Protein AF-A0A939TRE4-F1 (afdb_monomer)

pLDDT: mean 85.38, std 6.41, range [56.09, 96.44]

Organism: NCBI:txid2820289

Foldseek 3Di:
DDDLLRVLVVVLVVVVVVVQCPDPVRVVVVVVVVVVVVVVCPPPVNVVLVVVLVVLLVVVQVVCVVVVLDDPVCVVVSVVCCVVPVVVLLVVLQVDQFLVSSLVSLQCQQVNPCLVLVLLLVQDDDHNVVSNVLVVVVVVLVVQLVVLVVDDPVPCSVVSNVVSVVVVVVSSVVSNVVSVVVCVVCVVVDDPSVSVSSSVCSRVSSVSCSVVSLVSSLVSLLVVLVVLLCVVDPPQDVLLSVLLVVLLVSTSNLSSQCDDPLSDQPDDSGSPSSSVSSVVSVVVVVVLVVQLVVLVVQLVVQDLPADADPLRAGRNCPLLQLQLVLQVQQLVVQLVCCVVVVNFGDAQVCSLVSCPPSVVSVADPPNQKDKGAPPRRQKIKIWHQDSNLWIWMWIDNGSPWIWIATGNDPDPDTAPPDPRTDGVVPDDDDPSSPDDSDRRD

Sequence (441 aa):
MLNEREVATAIVLAALIVAGLANPKTRGDLLRSFAGVGKALWNRKIIGVLVAYIAWVGLCVLAMYNVGLWDVSLLKDTILTAMVVGLPLLFRALNNKSGGLLLRDVVKEAVGLSAFVGFYVNLSPLPLWAEILLQVVLILLVLMQVVVQRIDPSTGQKALSGCVNSALVAVGFGLMVWSTAHLASQWPTLDQNELTLQLLLAVWLPLALFPFLYGFAYLAAVEGILLRVSRLNEGVSWREKAGILVGLSFSLRTAKAFNGTHLQLRGERTFRGAVSHARDVSDDLDRRDAKALDQLQTLDALAGVEGAGADGAQLDRREFDGTKKALRWLHTCQSGWYERQGNRFWGAERTDNILRPLSRYGLPDDHGVIVETTPDRTRWRGWRILPSGWVLGIGATDRTSLFLYARSAPPASWPGDGPEWIDATRQEWPVDWDRNDQIVR

Structure (mmCIF, N/CA/C/O backbone):
data_AF-A0A939TRE4-F1
#
_entry.id   AF-A0A939TRE4-F1
#
loop_
_atom_site.group_PDB
_atom_site.id
_atom_site.type_symbol
_atom_site.label_atom_id
_atom_site.label_alt_id
_atom_site.label_comp_id
_atom_site.label_asym_id
_atom_site.label_entity_id
_atom_site.label_seq_id
_atom_site.pdbx_PDB_ins_code
_atom_site.Cartn_x
_atom_site.Cartn_y
_atom_site.Cartn_z
_atom_site.occupancy
_atom_site.B_iso_or_equiv
_atom_site.auth_seq_id
_atom_site.auth_comp_id
_atom_site.auth_asym_id
_atom_site.auth_atom_id
_atom_site.pdbx_PDB_model_num
ATOM 1 N N . MET A 1 1 ? -16.975 0.846 29.154 1.00 56.09 1 MET A N 1
ATOM 2 C CA . MET A 1 1 ? -15.843 1.283 30.007 1.00 56.09 1 MET A CA 1
ATOM 3 C C . MET A 1 1 ? -14.540 1.059 29.243 1.00 56.09 1 MET A C 1
ATOM 5 O O . MET A 1 1 ? -14.519 0.204 28.359 1.00 56.09 1 MET A O 1
ATOM 9 N N . LEU A 1 2 ? -13.505 1.871 29.484 1.00 69.81 2 LEU A N 1
ATOM 10 C CA . LEU A 1 2 ? -12.205 1.671 28.831 1.00 69.81 2 LEU A CA 1
ATOM 11 C C . LEU A 1 2 ? -11.523 0.442 29.426 1.00 69.81 2 LEU A C 1
ATOM 13 O O . LEU A 1 2 ? -11.595 0.228 30.634 1.00 69.81 2 LEU A O 1
ATOM 17 N N . ASN A 1 3 ? -10.901 -0.355 28.569 1.00 82.94 3 ASN A N 1
ATOM 18 C CA . ASN A 1 3 ? -10.163 -1.530 28.999 1.00 82.94 3 ASN A CA 1
ATOM 19 C C . ASN A 1 3 ? -8.747 -1.134 29.457 1.00 82.94 3 ASN A C 1
ATOM 21 O O . ASN A 1 3 ? -8.236 -0.097 29.028 1.00 82.94 3 ASN A O 1
ATOM 25 N N . GLU A 1 4 ? -8.081 -1.943 30.284 1.00 86.50 4 GLU A N 1
ATOM 26 C CA . GLU A 1 4 ? -6.769 -1.597 30.859 1.00 86.50 4 GLU A CA 1
ATOM 27 C C . GLU A 1 4 ? -5.716 -1.301 29.783 1.00 86.50 4 GLU A C 1
ATOM 29 O O . GLU A 1 4 ? -4.928 -0.365 29.921 1.00 86.50 4 GLU A O 1
ATOM 34 N N . ARG A 1 5 ? -5.782 -2.000 28.644 1.00 85.94 5 ARG A N 1
ATOM 35 C CA . ARG A 1 5 ? -4.951 -1.709 27.471 1.00 85.94 5 ARG A CA 1
ATOM 36 C C . ARG A 1 5 ? -5.160 -0.306 26.911 1.00 85.94 5 ARG A C 1
ATOM 38 O O . ARG A 1 5 ? -4.193 0.372 26.577 1.00 85.94 5 ARG A O 1
ATOM 45 N N . GLU A 1 6 ? -6.407 0.126 26.787 1.00 87.38 6 GLU A N 1
ATOM 46 C CA . GLU A 1 6 ? -6.747 1.436 26.224 1.00 87.38 6 GLU A CA 1
ATOM 47 C C . GLU A 1 6 ? -6.346 2.557 27.179 1.00 87.38 6 GLU A C 1
ATOM 49 O O . GLU A 1 6 ? -5.850 3.595 26.740 1.00 87.38 6 GLU A O 1
ATOM 54 N N . VAL A 1 7 ? -6.508 2.327 28.486 1.00 88.25 7 VAL A N 1
ATOM 55 C CA . VAL A 1 7 ? -6.020 3.235 29.528 1.00 88.25 7 VAL A CA 1
ATOM 56 C C . VAL A 1 7 ? -4.495 3.328 29.463 1.00 88.25 7 VAL A C 1
ATOM 58 O O . VAL A 1 7 ? -3.960 4.436 29.455 1.00 88.25 7 VAL A O 1
ATOM 61 N N . ALA A 1 8 ? -3.789 2.201 29.321 1.00 90.06 8 ALA A N 1
ATOM 62 C CA . ALA A 1 8 ? -2.343 2.192 29.119 1.00 90.06 8 ALA A CA 1
ATOM 63 C C . ALA A 1 8 ? -1.935 2.965 27.854 1.00 90.06 8 ALA A C 1
ATOM 65 O O . ALA A 1 8 ? -1.046 3.814 27.926 1.00 90.06 8 ALA A O 1
ATOM 66 N N . THR A 1 9 ? -2.631 2.769 26.728 1.00 88.19 9 THR A N 1
ATOM 67 C CA . THR A 1 9 ? -2.359 3.503 25.479 1.00 88.19 9 THR A CA 1
ATOM 68 C C . THR A 1 9 ? -2.585 4.998 25.640 1.00 88.19 9 THR A C 1
ATOM 70 O O . THR A 1 9 ? -1.757 5.787 25.187 1.00 88.19 9 THR A O 1
ATOM 73 N N . ALA A 1 10 ? -3.651 5.410 26.328 1.00 89.56 10 ALA A N 1
ATOM 74 C CA . ALA A 1 10 ? -3.901 6.816 26.622 1.00 89.56 10 ALA A CA 1
ATOM 75 C C . ALA A 1 10 ? -2.793 7.422 27.503 1.00 89.56 10 ALA A C 1
ATOM 77 O O . ALA A 1 10 ? -2.310 8.515 27.203 1.00 89.56 10 ALA A O 1
ATOM 78 N N . ILE A 1 11 ? -2.349 6.703 28.541 1.00 91.25 11 ILE A N 1
ATOM 79 C CA . ILE A 1 11 ? -1.269 7.139 29.440 1.00 91.25 11 ILE A CA 1
ATOM 80 C C . ILE A 1 11 ? 0.052 7.278 28.677 1.00 91.25 11 ILE A C 1
ATOM 82 O O . ILE A 1 11 ? 0.707 8.317 28.767 1.00 91.25 11 ILE A O 1
ATOM 86 N N . VAL A 1 12 ? 0.440 6.265 27.900 1.00 91.81 12 VAL A N 1
ATOM 87 C CA . VAL A 1 12 ? 1.693 6.269 27.133 1.00 91.81 12 VAL A CA 1
ATOM 88 C C . VAL A 1 12 ? 1.675 7.365 26.067 1.00 91.81 12 VAL A C 1
ATOM 90 O O . VAL A 1 12 ? 2.647 8.109 25.935 1.00 91.81 12 VAL A O 1
ATOM 93 N N . LEU A 1 13 ? 0.562 7.533 25.345 1.00 89.69 13 LEU A N 1
ATOM 94 C CA . LEU A 1 13 ? 0.411 8.599 24.354 1.00 89.69 13 LEU A CA 1
ATOM 95 C C . LEU A 1 13 ? 0.513 9.987 25.003 1.00 89.69 13 LEU A C 1
ATOM 97 O O . LEU A 1 13 ? 1.232 10.850 24.496 1.00 89.69 13 LEU A O 1
ATOM 101 N N . ALA A 1 14 ? -0.159 10.200 26.138 1.00 90.62 14 ALA A N 1
ATOM 102 C CA . ALA A 1 14 ? -0.072 11.449 26.887 1.00 90.62 14 ALA A CA 1
ATOM 103 C C . ALA A 1 14 ? 1.366 11.723 27.355 1.00 90.62 14 ALA A C 1
ATOM 105 O O . ALA A 1 14 ? 1.864 12.834 27.172 1.00 90.62 14 ALA A O 1
ATOM 106 N N . ALA A 1 15 ? 2.065 10.709 27.876 1.00 90.81 15 ALA A N 1
ATOM 107 C CA . ALA A 1 15 ? 3.461 10.823 28.287 1.00 90.81 15 ALA A CA 1
ATOM 108 C C . ALA A 1 15 ? 4.383 11.202 27.115 1.00 90.81 15 ALA A C 1
ATOM 110 O O . ALA A 1 15 ? 5.220 12.093 27.260 1.00 90.81 15 ALA A O 1
ATOM 111 N N . LEU A 1 16 ? 4.198 10.597 25.935 1.00 87.75 16 LEU A N 1
ATOM 112 C CA . LEU A 1 16 ? 4.955 10.939 24.725 1.00 87.75 16 LEU A CA 1
ATOM 113 C C . LEU A 1 16 ? 4.692 12.375 24.256 1.00 87.75 16 LEU A C 1
ATOM 115 O O . LEU A 1 16 ? 5.633 13.083 23.895 1.00 87.75 16 LEU A O 1
ATOM 119 N N . ILE A 1 17 ? 3.433 12.823 24.280 1.00 86.69 17 ILE A N 1
ATOM 120 C CA . ILE A 1 17 ? 3.070 14.199 23.915 1.00 86.69 17 ILE A CA 1
ATOM 121 C C . ILE A 1 17 ? 3.713 15.188 24.892 1.00 86.69 17 ILE A C 1
ATOM 123 O O . ILE A 1 17 ? 4.337 16.155 24.456 1.00 86.69 17 ILE A O 1
ATOM 127 N N . VAL A 1 18 ? 3.616 14.936 26.201 1.00 89.75 18 VAL A N 1
ATOM 128 C CA . VAL A 1 18 ? 4.225 15.787 27.234 1.00 89.75 18 VAL A CA 1
ATOM 129 C C . VAL A 1 18 ? 5.747 15.825 27.081 1.00 89.75 18 VAL A C 1
ATOM 131 O O . VAL A 1 18 ? 6.319 16.913 27.057 1.00 89.75 18 VAL A O 1
ATOM 134 N N . ALA A 1 19 ? 6.405 14.677 26.893 1.00 87.06 19 ALA A N 1
ATOM 135 C CA . ALA A 1 19 ? 7.850 14.608 26.666 1.00 87.06 19 ALA A CA 1
ATOM 136 C C . ALA A 1 19 ? 8.275 15.371 25.398 1.00 87.06 19 ALA A C 1
ATOM 138 O O . ALA A 1 19 ? 9.259 16.115 25.406 1.00 87.06 19 ALA A O 1
ATOM 139 N N . GLY A 1 20 ? 7.501 15.244 24.317 1.00 83.75 20 GLY A N 1
ATOM 140 C CA . GLY A 1 20 ? 7.729 15.965 23.070 1.00 83.75 20 GLY A CA 1
ATOM 141 C C . GLY A 1 20 ? 7.550 17.482 23.200 1.00 83.75 20 GLY A C 1
ATOM 142 O O . GLY A 1 20 ? 8.318 18.241 22.603 1.00 83.75 20 GLY A O 1
ATOM 143 N N . LEU A 1 21 ? 6.573 17.931 23.995 1.00 85.94 21 LEU A N 1
ATOM 144 C CA . LEU A 1 21 ? 6.332 19.348 24.292 1.00 85.94 21 LEU A CA 1
ATOM 145 C C . LEU A 1 21 ? 7.359 19.934 25.273 1.00 85.94 21 LEU A C 1
ATOM 147 O O . LEU A 1 21 ? 7.661 21.125 25.181 1.00 85.94 21 LEU A O 1
ATOM 151 N N . ALA A 1 22 ? 7.904 19.119 26.180 1.00 87.25 22 ALA A N 1
ATOM 152 C CA . ALA A 1 22 ? 8.928 19.526 27.141 1.00 87.25 22 ALA A CA 1
ATOM 153 C C . ALA A 1 22 ? 10.288 19.796 26.477 1.00 87.25 22 ALA A C 1
ATOM 155 O O . ALA A 1 22 ? 11.047 20.644 26.944 1.00 87.25 22 ALA A O 1
ATOM 156 N N . ASN A 1 23 ? 10.601 19.116 25.369 1.00 85.12 23 ASN A N 1
ATOM 157 C CA . ASN A 1 23 ? 11.857 19.319 24.655 1.00 85.12 23 ASN A CA 1
ATOM 158 C C . ASN A 1 23 ? 11.758 20.517 23.677 1.00 85.12 23 ASN A C 1
ATOM 160 O O . ASN A 1 23 ? 10.988 20.474 22.711 1.00 85.12 23 ASN A O 1
ATOM 164 N N . PRO A 1 24 ? 12.555 21.590 23.867 1.00 77.69 24 PRO A N 1
ATOM 165 C CA . PRO A 1 24 ? 12.448 22.820 23.080 1.00 77.69 24 PRO A CA 1
ATOM 166 C C . PRO A 1 24 ? 12.756 22.623 21.590 1.00 77.69 24 PRO A C 1
ATOM 168 O O . PRO A 1 24 ? 12.234 23.370 20.764 1.00 77.69 24 PRO A O 1
ATOM 171 N N . LYS A 1 25 ? 13.548 21.601 21.230 1.00 81.06 25 LYS A N 1
ATOM 172 C CA . LYS A 1 25 ? 13.857 21.278 19.828 1.00 81.06 25 LYS A CA 1
ATOM 173 C C . LYS A 1 25 ? 12.654 20.677 19.092 1.00 81.06 25 LYS A C 1
ATOM 17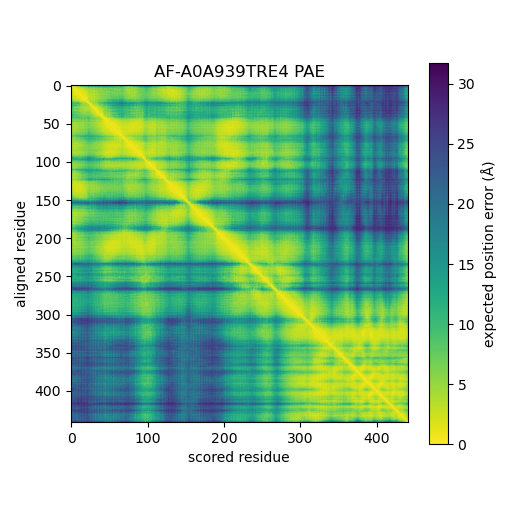5 O O . LYS A 1 25 ? 12.443 20.992 17.930 1.00 81.06 25 LYS A O 1
ATOM 180 N N . THR A 1 26 ? 11.856 19.842 19.761 1.00 80.62 26 THR A N 1
ATOM 181 C CA . THR A 1 26 ? 10.706 19.134 19.163 1.00 80.62 26 THR A CA 1
ATOM 182 C C . THR A 1 26 ? 9.383 19.868 19.348 1.00 80.62 26 THR A C 1
ATOM 184 O O . THR A 1 26 ? 8.467 19.689 18.547 1.00 80.62 26 THR A O 1
ATOM 187 N N . ARG A 1 27 ? 9.271 20.729 20.367 1.00 82.94 27 ARG A N 1
ATOM 188 C CA . ARG A 1 27 ? 8.052 21.490 20.676 1.00 82.94 27 ARG A CA 1
ATOM 189 C C . ARG A 1 27 ? 7.543 22.294 19.479 1.00 82.94 27 ARG A C 1
ATOM 191 O O . ARG A 1 27 ? 6.349 22.263 19.187 1.00 82.94 27 ARG A O 1
ATOM 198 N N . GLY A 1 28 ? 8.437 23.010 18.792 1.00 79.81 28 GLY A N 1
ATOM 199 C CA . GLY A 1 28 ? 8.074 23.841 17.641 1.00 79.81 28 GLY A CA 1
ATOM 200 C C . GLY A 1 28 ? 7.539 23.031 16.456 1.00 79.81 28 GLY A C 1
ATOM 201 O O . GLY A 1 28 ? 6.619 23.474 15.769 1.00 79.81 28 GLY A O 1
ATOM 202 N N . ASP A 1 29 ? 8.069 21.830 16.236 1.00 82.00 29 ASP A N 1
ATOM 203 C CA . ASP A 1 29 ? 7.642 20.940 15.151 1.00 82.00 29 ASP A CA 1
ATOM 204 C C . ASP A 1 29 ? 6.342 20.213 15.488 1.00 82.00 29 ASP A C 1
ATOM 206 O O . ASP A 1 29 ? 5.445 20.129 14.646 1.00 82.00 29 ASP A O 1
ATOM 210 N N . LEU A 1 30 ? 6.190 19.755 16.734 1.00 82.75 30 LEU A N 1
ATOM 211 C CA . LEU A 1 30 ? 4.962 19.121 17.211 1.00 82.75 30 LEU A CA 1
ATOM 212 C C . LEU A 1 30 ? 3.784 20.091 17.175 1.00 82.75 30 LEU A C 1
ATOM 214 O O . LEU A 1 30 ? 2.753 19.761 16.597 1.00 82.75 30 LEU A O 1
ATOM 218 N N . LEU A 1 31 ? 3.936 21.307 17.712 1.00 83.38 31 LEU A N 1
ATOM 219 C CA . LEU A 1 31 ? 2.863 22.307 17.687 1.00 83.38 31 LEU A CA 1
ATOM 220 C C . LEU A 1 31 ? 2.483 22.700 16.256 1.00 83.38 31 LEU A C 1
ATOM 222 O O . LEU A 1 31 ? 1.296 22.813 15.957 1.00 83.38 31 LEU A O 1
ATOM 226 N N . ARG A 1 32 ? 3.461 22.851 15.351 1.00 84.62 32 ARG A N 1
ATOM 227 C CA . ARG A 1 32 ? 3.184 23.088 13.925 1.00 84.62 32 ARG A CA 1
ATOM 228 C C . ARG A 1 32 ? 2.466 21.912 13.273 1.00 84.62 32 ARG A C 1
ATOM 230 O O . ARG A 1 32 ? 1.569 22.140 12.469 1.00 84.62 32 ARG A O 1
ATOM 237 N N . SER A 1 33 ? 2.817 20.682 13.634 1.00 83.81 33 SER A N 1
ATOM 238 C CA . SER A 1 33 ? 2.162 19.477 13.123 1.00 83.81 33 SER A CA 1
ATOM 239 C C . SER A 1 33 ? 0.719 19.378 13.615 1.00 83.81 33 SER A C 1
ATOM 241 O O . SER A 1 33 ? -0.184 19.217 12.800 1.00 83.81 33 SER A O 1
ATOM 243 N N . PHE A 1 34 ? 0.469 19.579 14.913 1.00 83.19 34 PHE A N 1
ATOM 244 C CA . PHE A 1 34 ? -0.887 19.618 15.473 1.00 83.19 34 PHE A CA 1
ATOM 245 C C . PHE A 1 34 ? -1.722 20.756 14.881 1.00 83.19 34 PHE A C 1
ATOM 247 O O . PHE A 1 34 ? -2.865 20.533 14.487 1.00 83.19 34 PHE A O 1
ATOM 254 N N . ALA A 1 35 ? -1.148 21.954 14.740 1.00 83.31 35 ALA A N 1
ATOM 255 C CA . ALA A 1 35 ? -1.813 23.073 14.079 1.00 83.31 35 ALA A CA 1
ATOM 256 C C . ALA A 1 35 ? -2.093 22.775 12.597 1.00 83.31 35 ALA A C 1
ATOM 258 O O . ALA A 1 35 ? -3.155 23.127 12.087 1.00 83.31 35 ALA A O 1
ATOM 259 N N . GLY A 1 36 ? -1.172 22.095 11.909 1.00 82.81 36 GLY A N 1
ATOM 260 C CA . GLY A 1 36 ? -1.336 21.640 10.531 1.00 82.81 36 GLY A CA 1
ATOM 261 C C . GLY A 1 36 ? -2.474 20.633 10.382 1.00 82.81 36 GLY A C 1
ATOM 262 O O . GLY A 1 36 ? -3.320 20.806 9.507 1.00 82.81 36 GLY A O 1
ATOM 263 N N . VAL A 1 37 ? -2.548 19.638 11.271 1.00 80.75 37 VAL A N 1
ATOM 264 C CA . VAL A 1 37 ? -3.641 18.654 11.316 1.00 80.75 37 VAL A CA 1
ATOM 265 C C . VAL A 1 37 ? -4.969 19.337 11.633 1.00 80.75 37 VAL A C 1
ATOM 267 O O . VAL A 1 37 ? -5.940 19.119 10.915 1.00 80.75 37 VAL A O 1
ATOM 270 N N . GLY A 1 38 ? -5.014 20.223 12.631 1.00 82.56 38 GLY A N 1
ATOM 271 C CA . GLY A 1 38 ? -6.219 20.988 12.966 1.00 82.56 38 GLY A CA 1
ATOM 272 C C . GLY A 1 38 ? -6.696 21.864 11.805 1.00 82.56 38 GLY A C 1
ATOM 273 O O . GLY A 1 38 ? -7.873 21.851 11.452 1.00 82.56 38 GLY A O 1
ATOM 274 N N . LYS A 1 39 ? -5.775 22.564 11.132 1.00 84.06 39 LYS A N 1
ATOM 275 C CA . LYS A 1 39 ? -6.086 23.380 9.950 1.00 84.06 39 LYS A CA 1
ATOM 276 C C . LYS A 1 39 ? -6.544 22.529 8.763 1.00 84.06 39 LYS A C 1
ATOM 278 O O . LYS A 1 39 ? -7.434 22.951 8.028 1.00 84.06 39 LYS A O 1
ATOM 283 N N . ALA A 1 40 ? -5.960 21.345 8.572 1.00 78.94 40 ALA A N 1
ATOM 284 C CA . ALA A 1 40 ? -6.384 20.402 7.543 1.00 78.94 40 ALA A CA 1
ATOM 285 C C . ALA A 1 40 ? -7.792 19.863 7.833 1.00 78.94 40 ALA A C 1
ATOM 287 O O . ALA A 1 40 ? -8.648 19.893 6.952 1.00 78.94 40 ALA A O 1
ATOM 288 N N . LEU A 1 41 ? -8.068 19.466 9.077 1.00 78.88 41 LEU A N 1
ATOM 289 C CA . LEU A 1 41 ? -9.396 19.037 9.518 1.00 78.88 41 LEU A CA 1
ATOM 290 C C . LEU A 1 41 ? -10.446 20.143 9.382 1.00 78.88 41 LEU A C 1
ATOM 292 O O . LEU A 1 41 ? -11.609 19.833 9.167 1.00 78.88 41 LEU A O 1
ATOM 296 N N . TRP A 1 42 ? -10.052 21.419 9.423 1.00 84.25 42 TRP A N 1
ATOM 297 C CA . TRP A 1 42 ? -10.961 22.553 9.221 1.00 84.25 42 TRP A CA 1
ATOM 298 C C . TRP A 1 42 ? -11.279 22.863 7.747 1.00 84.25 42 TRP A C 1
ATOM 300 O O . TRP A 1 42 ? -12.040 23.781 7.430 1.00 84.25 42 TRP A O 1
ATOM 310 N N . ASN A 1 43 ? -10.705 22.120 6.801 1.00 86.50 43 ASN A N 1
ATOM 311 C CA . ASN A 1 43 ? -11.041 22.287 5.395 1.00 86.50 43 ASN A CA 1
ATOM 312 C C . ASN A 1 43 ? -12.439 21.712 5.120 1.00 86.50 43 ASN A C 1
ATOM 314 O O . ASN A 1 43 ? -12.670 20.524 5.334 1.00 86.50 43 ASN A O 1
ATOM 318 N N . ARG A 1 44 ? -13.353 22.522 4.562 1.00 86.50 44 ARG A N 1
ATOM 319 C CA . ARG A 1 44 ? -14.723 22.098 4.204 1.00 86.50 44 ARG A CA 1
ATOM 320 C C . ARG A 1 44 ? -14.770 20.795 3.400 1.00 86.50 44 ARG A C 1
ATOM 322 O O . ARG A 1 44 ? -15.676 19.998 3.617 1.00 86.50 44 ARG A O 1
ATOM 329 N N . LYS A 1 45 ? -13.801 20.555 2.506 1.00 83.38 45 LYS A N 1
ATOM 330 C CA . LYS A 1 45 ? -13.731 19.298 1.743 1.00 83.38 45 LYS A CA 1
ATOM 331 C C . LYS A 1 45 ? -13.413 18.099 2.639 1.00 83.38 45 LYS A C 1
ATOM 333 O O . LYS A 1 45 ? -14.037 17.058 2.486 1.00 83.38 45 LYS A O 1
ATOM 338 N N . ILE A 1 46 ? -12.485 18.252 3.584 1.00 86.06 46 ILE A N 1
ATOM 339 C CA . ILE A 1 46 ? -12.098 17.183 4.517 1.00 86.06 46 ILE A CA 1
ATOM 340 C C . ILE A 1 46 ? -13.241 16.897 5.494 1.00 86.06 46 ILE A C 1
ATOM 342 O O . ILE A 1 46 ? -13.601 15.737 5.671 1.00 86.06 46 ILE A O 1
ATOM 346 N N . ILE A 1 47 ? -13.879 17.938 6.042 1.00 89.19 47 ILE A N 1
ATOM 347 C CA . ILE A 1 47 ? -15.069 17.788 6.894 1.00 89.19 47 ILE A CA 1
ATOM 348 C C . ILE A 1 47 ? -16.175 17.046 6.145 1.00 89.19 47 ILE A C 1
ATOM 350 O O . ILE A 1 47 ? -16.732 16.097 6.684 1.00 89.19 47 ILE A O 1
ATOM 354 N N . GLY A 1 48 ? -16.470 17.435 4.900 1.00 90.31 48 GLY A N 1
ATOM 355 C CA . GLY A 1 48 ? -17.505 16.778 4.098 1.00 90.31 48 GLY A CA 1
ATOM 356 C C . GLY A 1 48 ? -17.255 15.278 3.923 1.00 90.31 48 GLY A C 1
ATOM 357 O O . GLY A 1 48 ? -18.172 14.480 4.093 1.00 90.31 48 GLY A O 1
ATOM 358 N N . VAL A 1 49 ? -16.005 14.887 3.659 1.00 90.62 49 VAL A N 1
ATOM 359 C CA . VAL A 1 49 ? -15.616 13.473 3.535 1.00 90.62 49 VAL A CA 1
ATOM 360 C C . VAL A 1 49 ? -15.722 12.739 4.871 1.00 90.62 49 VAL A C 1
ATOM 362 O O . VAL A 1 49 ? -16.242 11.628 4.901 1.00 90.62 49 VAL A O 1
ATOM 365 N N . LEU A 1 50 ? -15.272 13.345 5.973 1.00 90.62 50 LEU A N 1
ATOM 366 C CA . LEU A 1 50 ? -15.352 12.732 7.303 1.00 90.62 50 LEU A CA 1
ATOM 367 C C . LEU A 1 50 ? -16.800 12.556 7.769 1.00 90.62 50 LEU A C 1
ATOM 369 O O . LEU A 1 50 ? -17.143 11.510 8.308 1.00 90.62 50 LEU A O 1
ATOM 373 N N . VAL A 1 51 ? -17.665 13.540 7.517 1.00 93.56 51 VAL A N 1
ATOM 374 C CA . VAL A 1 51 ? -19.100 13.439 7.815 1.00 93.56 51 VAL A CA 1
ATOM 375 C C . VAL A 1 51 ? -19.745 12.340 6.972 1.00 93.56 51 VAL A C 1
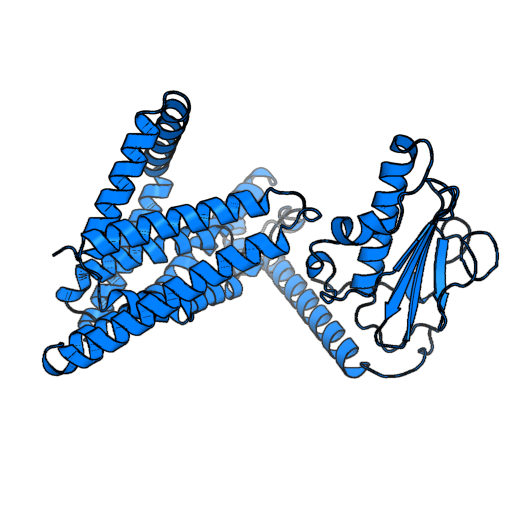ATOM 377 O O . VAL A 1 51 ? -20.478 11.521 7.517 1.00 93.56 51 VAL A O 1
ATOM 380 N N . ALA A 1 52 ? -19.438 12.267 5.673 1.00 94.50 52 ALA A N 1
ATOM 381 C CA . ALA A 1 52 ? -19.940 11.200 4.808 1.00 94.50 52 ALA A CA 1
ATOM 382 C C . ALA A 1 52 ? -19.444 9.811 5.249 1.00 94.50 52 ALA A C 1
ATOM 384 O O . ALA A 1 52 ? -20.210 8.852 5.227 1.00 94.50 52 ALA A O 1
ATOM 385 N N . TYR A 1 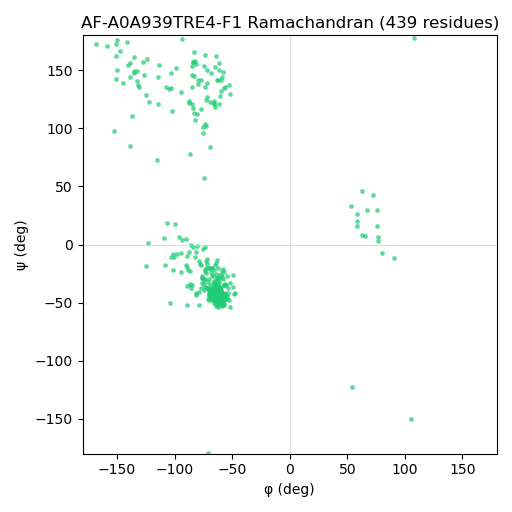53 ? -18.190 9.715 5.699 1.00 94.38 53 TYR A N 1
ATOM 386 C CA . TYR A 1 53 ? -17.607 8.492 6.245 1.00 94.38 53 TYR A CA 1
ATOM 387 C C . TYR A 1 53 ? -18.323 8.040 7.523 1.00 94.38 53 TYR A C 1
ATOM 389 O O . TYR A 1 53 ? -18.743 6.890 7.617 1.00 94.38 53 TYR A O 1
ATOM 397 N N . ILE A 1 54 ? -18.528 8.948 8.483 1.00 94.31 54 ILE A N 1
ATOM 398 C CA . ILE A 1 54 ? -19.247 8.648 9.730 1.00 94.31 54 ILE A CA 1
ATOM 399 C C . ILE A 1 54 ? -20.704 8.270 9.438 1.00 94.31 54 ILE A C 1
ATOM 401 O O . ILE A 1 54 ? -21.213 7.313 10.017 1.00 94.31 54 ILE A O 1
ATOM 405 N N . ALA A 1 55 ? -21.364 8.972 8.513 1.00 95.94 55 ALA A N 1
ATOM 406 C CA . ALA A 1 55 ? -22.722 8.644 8.089 1.00 95.94 55 ALA A CA 1
ATOM 407 C C . ALA A 1 55 ? -22.801 7.245 7.457 1.00 95.94 55 ALA A C 1
ATOM 409 O O . ALA A 1 55 ? -23.735 6.499 7.744 1.00 95.94 55 ALA A O 1
ATOM 410 N N . TRP A 1 56 ? -21.806 6.864 6.649 1.00 96.19 56 TRP A N 1
ATOM 411 C CA . TRP A 1 56 ? -21.717 5.522 6.075 1.00 96.19 56 TRP A CA 1
ATOM 412 C C . TRP A 1 56 ? -21.515 4.449 7.147 1.00 96.19 56 TRP A C 1
ATOM 414 O O . TRP A 1 56 ? -22.234 3.456 7.148 1.00 96.19 56 TRP A O 1
ATOM 424 N N . VAL A 1 57 ? -20.601 4.667 8.100 1.00 94.75 57 VAL A N 1
ATOM 425 C CA . VAL A 1 57 ? -20.412 3.759 9.246 1.00 94.75 57 VAL A CA 1
ATOM 426 C C . VAL A 1 57 ? -21.717 3.599 10.024 1.00 94.75 57 VAL A C 1
ATOM 428 O O . VAL A 1 57 ? -22.117 2.473 10.309 1.00 94.75 57 VAL A O 1
ATOM 431 N N . GLY A 1 58 ? -22.418 4.700 10.308 1.00 94.38 58 GLY A N 1
ATOM 432 C CA . GLY A 1 58 ? -23.726 4.670 10.963 1.0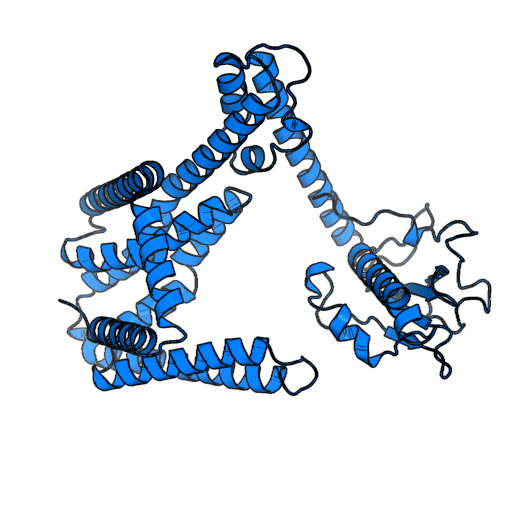0 94.38 58 GLY A CA 1
ATOM 433 C C . GLY A 1 58 ? -24.759 3.860 10.176 1.00 94.38 58 GLY A C 1
ATOM 434 O O . GLY A 1 58 ? -25.462 3.040 10.757 1.00 94.38 58 GLY A O 1
ATOM 435 N N . LEU A 1 59 ? -24.808 4.017 8.850 1.00 95.31 59 LEU A N 1
ATOM 436 C CA . LEU A 1 59 ? -25.688 3.228 7.986 1.00 95.31 59 LEU A CA 1
ATOM 437 C C . LEU A 1 59 ? -25.348 1.731 8.026 1.00 95.31 59 LEU A C 1
ATOM 439 O O . LEU A 1 59 ? -26.255 0.905 8.118 1.00 95.31 59 LEU A O 1
ATOM 443 N N . CYS A 1 60 ? -24.062 1.373 7.994 1.00 93.94 60 CYS A N 1
ATOM 444 C CA . CYS A 1 60 ? -23.625 -0.016 8.115 1.00 93.94 60 CYS A CA 1
ATOM 445 C C . CYS A 1 60 ? -24.010 -0.614 9.473 1.00 93.94 60 CYS A C 1
ATOM 447 O O . CYS A 1 60 ? -24.511 -1.733 9.522 1.00 93.94 60 CYS A O 1
ATOM 449 N N . VAL A 1 61 ? -23.831 0.136 10.563 1.00 93.62 61 VAL A N 1
ATOM 450 C CA . VAL A 1 61 ? -24.235 -0.283 11.913 1.00 93.62 61 VAL A CA 1
ATOM 451 C C . VAL A 1 61 ? -25.742 -0.512 11.990 1.00 93.62 61 VAL A C 1
ATOM 453 O O . VAL A 1 61 ? -26.170 -1.549 12.482 1.00 93.62 61 VAL A O 1
ATOM 456 N N . LEU A 1 62 ? -26.551 0.402 11.447 1.00 92.62 62 LEU A N 1
ATOM 457 C CA . LEU A 1 62 ? -28.008 0.242 11.400 1.00 92.62 62 LEU A CA 1
ATOM 458 C C . LEU A 1 62 ? -28.424 -0.989 10.585 1.00 92.62 62 LEU A C 1
ATOM 460 O O . LEU A 1 62 ? -29.326 -1.721 10.989 1.00 92.62 62 LEU A O 1
ATOM 464 N N . ALA A 1 63 ? -27.759 -1.246 9.456 1.00 92.69 63 ALA A N 1
ATOM 465 C CA . ALA A 1 63 ? -28.003 -2.445 8.663 1.00 92.69 63 ALA A CA 1
ATOM 466 C C . ALA A 1 63 ? -27.672 -3.721 9.455 1.00 92.69 63 ALA A C 1
ATOM 468 O O . ALA A 1 63 ? -28.478 -4.646 9.474 1.00 92.69 63 ALA A O 1
ATOM 469 N N . MET A 1 64 ? -26.534 -3.754 10.154 1.00 91.62 64 MET A N 1
ATOM 470 C CA . MET A 1 64 ? -26.111 -4.926 10.928 1.00 91.62 64 MET A CA 1
ATOM 471 C C . MET A 1 64 ? -26.917 -5.129 12.210 1.00 91.62 64 MET A C 1
ATOM 473 O O . MET A 1 64 ? -27.144 -6.276 12.592 1.00 91.62 64 MET A O 1
ATOM 477 N N . TYR A 1 65 ? -27.422 -4.055 12.819 1.00 91.50 65 TYR A N 1
ATOM 478 C CA . TYR A 1 65 ? -28.377 -4.129 13.923 1.00 91.50 65 TYR A CA 1
ATOM 479 C C . TYR A 1 65 ? -29.645 -4.890 13.508 1.00 91.50 65 TYR A C 1
ATOM 481 O O . TYR A 1 65 ? -30.071 -5.807 14.203 1.00 91.50 65 TYR A O 1
ATOM 489 N N . ASN A 1 66 ? -30.190 -4.603 12.319 1.00 90.00 66 ASN A N 1
ATOM 490 C CA . ASN A 1 66 ? -31.380 -5.296 11.805 1.00 90.00 66 ASN A CA 1
ATOM 491 C C . ASN A 1 66 ? -31.143 -6.786 11.497 1.00 90.00 66 ASN A C 1
ATOM 493 O O . ASN A 1 66 ? -32.084 -7.574 11.526 1.00 90.00 66 ASN A O 1
ATOM 497 N N . VAL A 1 67 ? -29.904 -7.172 11.183 1.00 89.94 67 VAL A N 1
ATOM 498 C CA . VAL A 1 67 ? -29.520 -8.569 10.903 1.00 89.94 67 VAL A CA 1
ATOM 499 C C . VAL A 1 67 ? -29.139 -9.317 12.195 1.00 89.94 67 VAL A C 1
ATOM 501 O O . VAL A 1 67 ? -28.923 -10.524 12.165 1.00 89.94 67 VAL A O 1
ATOM 504 N N . GLY A 1 68 ? -29.074 -8.626 13.340 1.00 87.81 68 GLY A N 1
ATOM 505 C CA . GLY A 1 68 ? -28.636 -9.200 14.617 1.00 87.81 68 GLY A CA 1
ATOM 506 C C . GLY A 1 68 ? -27.120 -9.405 14.720 1.00 87.81 68 GLY A C 1
ATOM 507 O O . GLY A 1 68 ? -26.659 -10.140 15.584 1.00 87.81 68 GLY A O 1
ATOM 508 N N . LEU A 1 69 ? -26.337 -8.765 13.842 1.00 87.00 69 LEU A N 1
ATOM 509 C CA . LEU A 1 69 ? -24.868 -8.824 13.809 1.00 87.00 69 LEU A CA 1
ATOM 510 C C . LEU A 1 69 ? -24.197 -7.649 14.538 1.00 87.00 69 LEU A C 1
ATOM 512 O O . LEU A 1 69 ? -22.977 -7.484 14.462 1.00 87.00 69 LEU A O 1
ATOM 516 N N . TRP A 1 70 ? -24.984 -6.811 15.212 1.00 92.81 70 TRP A N 1
ATOM 517 C CA . TRP A 1 70 ? -24.496 -5.689 16.003 1.00 92.81 70 TRP A CA 1
ATOM 518 C C . TRP A 1 70 ? -25.443 -5.376 17.167 1.00 92.81 70 TRP A C 1
ATOM 520 O O . TRP A 1 70 ? -26.660 -5.404 16.998 1.00 92.81 70 TRP A O 1
ATOM 530 N N . ASP A 1 71 ? -24.871 -5.015 18.314 1.00 88.56 71 ASP A N 1
ATOM 531 C CA . ASP A 1 71 ? -25.558 -4.556 19.523 1.00 88.56 71 ASP A CA 1
ATOM 532 C C . ASP A 1 71 ? -24.826 -3.319 20.087 1.00 88.56 71 ASP A C 1
ATOM 534 O O . ASP A 1 71 ? -23.659 -3.066 19.780 1.00 88.56 71 ASP A O 1
ATOM 538 N N . VAL A 1 72 ? -25.501 -2.541 20.932 1.00 87.62 72 VAL A N 1
ATOM 539 C CA . VAL A 1 72 ? -25.012 -1.309 21.563 1.00 87.62 72 VAL A CA 1
ATOM 540 C C . VAL A 1 72 ? -23.763 -1.554 22.415 1.00 87.62 72 VAL A C 1
ATOM 542 O O . VAL A 1 72 ? -22.937 -0.647 22.549 1.00 87.62 72 VAL A O 1
ATOM 545 N N . SER A 1 73 ? -23.570 -2.770 22.935 1.00 85.38 73 SER A N 1
ATOM 546 C CA . SER A 1 73 ? -22.334 -3.177 23.623 1.00 85.38 73 SER A CA 1
ATOM 547 C C . SER A 1 73 ? -21.083 -2.971 22.754 1.00 85.38 73 SER A C 1
ATOM 549 O O . SER A 1 73 ? -20.053 -2.518 23.253 1.00 85.38 73 SER A O 1
ATOM 551 N N . LEU A 1 74 ? -21.204 -3.161 21.435 1.00 86.00 74 LEU A N 1
ATOM 552 C CA . LEU A 1 74 ? -20.123 -3.062 20.444 1.00 86.00 74 LEU A CA 1
ATOM 553 C C . LEU A 1 74 ? -19.881 -1.636 19.939 1.00 86.00 74 LEU A C 1
ATOM 555 O O . LEU A 1 74 ? -19.014 -1.413 19.086 1.00 86.00 74 LEU A O 1
ATOM 559 N N . LEU A 1 75 ? -20.641 -0.642 20.412 1.00 89.25 75 LEU A N 1
ATOM 560 C CA . LEU A 1 75 ? -20.522 0.742 19.945 1.00 89.25 75 LEU A CA 1
ATOM 561 C C . LEU A 1 75 ? -19.095 1.270 20.105 1.00 89.25 75 LEU A C 1
ATOM 563 O O . LEU A 1 75 ? -18.548 1.910 19.206 1.00 89.25 75 LEU A O 1
ATOM 567 N N . LYS A 1 76 ? -18.474 0.957 21.241 1.00 87.88 76 LYS A N 1
ATOM 568 C CA . LYS A 1 76 ? -17.093 1.326 21.535 1.00 87.88 76 LYS A CA 1
ATOM 569 C C . LYS A 1 76 ? -16.122 0.697 20.532 1.00 87.88 76 LYS A C 1
ATOM 571 O O . LYS A 1 76 ? -15.321 1.418 19.938 1.00 87.88 76 LYS A O 1
ATOM 576 N N . ASP A 1 77 ? -16.232 -0.609 20.303 1.00 86.69 77 ASP A N 1
ATOM 577 C CA . ASP A 1 77 ? -15.359 -1.341 19.378 1.00 86.69 77 ASP A CA 1
ATOM 578 C C . ASP A 1 77 ? -15.549 -0.874 17.936 1.00 86.69 77 ASP A C 1
ATOM 580 O O . ASP A 1 77 ? -14.592 -0.792 17.168 1.00 86.69 77 ASP A O 1
ATOM 584 N N . THR A 1 78 ? -16.769 -0.467 17.584 1.00 91.00 78 THR A N 1
ATOM 585 C CA . THR A 1 78 ? -17.093 0.120 16.281 1.00 91.00 78 THR A CA 1
ATOM 586 C C . THR A 1 78 ? -16.376 1.454 16.090 1.00 91.00 78 THR A C 1
ATOM 588 O O . THR A 1 78 ? -15.748 1.669 15.054 1.00 91.00 78 THR A O 1
ATOM 591 N N . ILE A 1 79 ? -16.422 2.344 17.090 1.00 91.25 79 ILE A N 1
ATOM 592 C CA . ILE A 1 79 ? -15.728 3.640 17.047 1.00 91.25 79 ILE A CA 1
ATOM 593 C C . ILE A 1 79 ? -14.217 3.427 16.939 1.00 91.25 79 ILE A C 1
ATOM 595 O O . ILE A 1 79 ? -13.569 4.045 16.091 1.00 91.25 79 ILE A O 1
ATOM 599 N N . LEU A 1 80 ? -13.657 2.537 17.761 1.00 87.38 80 LEU A N 1
ATOM 600 C CA . LEU A 1 80 ? -12.228 2.232 17.734 1.00 87.38 80 LEU A CA 1
ATOM 601 C C . LEU A 1 80 ? -11.815 1.639 16.387 1.00 87.38 80 LEU A C 1
ATOM 603 O O . LEU A 1 80 ? -10.864 2.123 15.781 1.00 87.38 80 LEU A O 1
ATOM 607 N N . THR A 1 81 ? -12.561 0.672 15.858 1.00 88.75 81 THR A N 1
ATOM 608 C CA . THR A 1 81 ? -12.253 0.041 14.567 1.00 88.75 81 THR A CA 1
ATOM 609 C C . THR A 1 81 ? -12.391 1.033 13.409 1.00 88.75 81 THR A C 1
ATOM 611 O O . THR A 1 81 ? -11.509 1.118 12.552 1.00 88.75 81 THR A O 1
ATOM 614 N N . ALA A 1 82 ? -13.436 1.864 13.399 1.00 91.06 82 ALA A N 1
ATOM 615 C CA . ALA A 1 82 ? -13.614 2.908 12.391 1.00 91.06 82 ALA A CA 1
ATOM 616 C C . ALA A 1 82 ? -12.478 3.949 12.418 1.00 91.06 82 ALA A C 1
ATOM 618 O O . ALA A 1 82 ? -12.066 4.435 11.364 1.00 91.06 82 ALA A O 1
ATOM 619 N N . MET A 1 83 ? -11.944 4.282 13.594 1.00 90.00 83 MET A N 1
ATOM 620 C CA . MET A 1 83 ? -10.849 5.247 13.738 1.00 90.00 83 MET A CA 1
ATOM 621 C C . MET A 1 83 ? -9.471 4.643 13.456 1.00 90.00 83 MET A C 1
ATOM 623 O O . MET A 1 83 ? -8.652 5.274 12.792 1.00 90.00 83 MET A O 1
ATOM 627 N N . VAL A 1 84 ? -9.200 3.438 13.954 1.00 86.38 84 VAL A N 1
ATOM 628 C CA . VAL A 1 84 ? -7.873 2.806 13.899 1.00 86.38 84 VAL A CA 1
ATOM 629 C C . VAL A 1 84 ? -7.654 2.061 12.584 1.00 86.38 84 VAL A C 1
ATOM 631 O O . VAL A 1 84 ? -6.557 2.114 12.038 1.00 86.38 84 VAL A O 1
ATOM 634 N N . VAL A 1 85 ? -8.685 1.407 12.044 1.00 87.75 85 VAL A N 1
ATOM 635 C CA . VAL A 1 85 ? -8.592 0.612 10.807 1.00 87.75 85 VAL A CA 1
ATOM 636 C C . VAL A 1 85 ? -9.213 1.365 9.633 1.00 87.75 85 VAL A C 1
ATOM 638 O O . VAL A 1 85 ? -8.584 1.541 8.586 1.00 87.75 85 VAL A O 1
ATOM 641 N N . GLY A 1 86 ? -10.434 1.870 9.810 1.00 90.06 86 GLY A N 1
ATOM 642 C CA . GLY A 1 86 ? -11.190 2.485 8.721 1.00 90.06 86 GLY A CA 1
ATOM 643 C C . GLY A 1 86 ? -10.616 3.821 8.231 1.00 90.06 86 GLY A C 1
ATOM 644 O O . GLY A 1 86 ? -10.530 4.049 7.022 1.00 90.06 86 GLY A O 1
ATOM 645 N N . LEU A 1 87 ? -10.143 4.686 9.134 1.00 90.12 87 LEU A N 1
ATOM 646 C CA . LEU A 1 87 ? -9.582 5.986 8.752 1.00 90.12 87 LEU A CA 1
ATOM 647 C C . LEU A 1 87 ? -8.252 5.856 7.973 1.00 90.12 87 LEU A C 1
ATOM 649 O O . LEU A 1 87 ? -8.120 6.496 6.926 1.00 90.12 87 LEU A O 1
ATOM 653 N N . PRO A 1 88 ? -7.275 5.013 8.369 1.00 89.75 88 PRO A N 1
ATOM 654 C CA . PRO A 1 88 ? -6.114 4.742 7.518 1.00 89.75 88 PRO A CA 1
ATOM 655 C C . PRO A 1 88 ? -6.473 4.123 6.163 1.00 89.75 88 PRO A C 1
ATOM 657 O O . PRO A 1 88 ? -5.864 4.493 5.155 1.00 89.75 88 PRO A O 1
ATOM 660 N N . LEU A 1 89 ? -7.473 3.232 6.104 1.00 90.19 89 LEU A N 1
ATOM 661 C CA . LEU A 1 89 ? -7.982 2.685 4.840 1.00 90.19 89 LEU A CA 1
ATOM 662 C C . LEU A 1 89 ? -8.537 3.786 3.923 1.00 90.19 89 LEU A C 1
ATOM 664 O O . LEU A 1 89 ? -8.244 3.779 2.726 1.00 90.19 89 LEU A O 1
ATOM 668 N N . LEU A 1 90 ? -9.245 4.776 4.477 1.00 90.75 90 LEU A N 1
ATOM 669 C CA . LEU A 1 90 ? -9.722 5.954 3.743 1.00 90.75 90 LEU A CA 1
ATOM 670 C C . LEU A 1 90 ? -8.580 6.734 3.088 1.00 90.75 90 LEU A C 1
ATOM 672 O O . LEU A 1 90 ? -8.642 7.058 1.900 1.00 90.75 90 LEU A O 1
ATOM 676 N N . PHE A 1 91 ? -7.506 7.000 3.831 1.00 86.81 91 PHE A N 1
ATOM 677 C CA . PHE A 1 91 ? -6.340 7.692 3.279 1.00 86.81 91 PHE A CA 1
ATOM 678 C C . PHE A 1 91 ? -5.570 6.834 2.265 1.00 86.81 91 PHE A C 1
ATOM 680 O O . PHE A 1 91 ? -5.127 7.351 1.237 1.00 86.81 91 PHE A O 1
ATOM 687 N N . ARG A 1 92 ? -5.439 5.520 2.495 1.00 86.69 92 ARG A N 1
ATOM 688 C CA . ARG A 1 92 ? -4.822 4.590 1.530 1.00 86.69 92 ARG A CA 1
ATOM 689 C C . ARG A 1 92 ? -5.609 4.523 0.218 1.00 86.69 92 ARG A C 1
ATOM 691 O O . ARG A 1 92 ? -4.996 4.483 -0.851 1.00 86.69 92 ARG A O 1
ATOM 698 N N . ALA A 1 93 ? -6.939 4.609 0.270 1.00 86.88 93 ALA A N 1
ATOM 699 C CA . ALA A 1 93 ? -7.800 4.600 -0.913 1.00 86.88 93 ALA A CA 1
ATOM 700 C C . ALA A 1 93 ? -7.457 5.711 -1.921 1.00 86.88 93 ALA A C 1
ATOM 702 O O . ALA A 1 93 ? -7.472 5.487 -3.137 1.00 86.88 93 ALA A O 1
ATOM 703 N N . LEU A 1 94 ? -7.040 6.884 -1.436 1.00 82.19 94 LEU A N 1
ATOM 704 C CA . LEU A 1 94 ? -6.602 7.995 -2.288 1.00 82.19 94 LEU A CA 1
ATOM 705 C C . LEU A 1 94 ? -5.350 7.655 -3.107 1.00 82.19 94 LEU A C 1
ATOM 707 O O . LEU A 1 94 ? -5.244 8.050 -4.270 1.00 82.19 94 LEU A O 1
ATOM 711 N N . ASN A 1 95 ? -4.436 6.863 -2.549 1.00 80.62 95 ASN A N 1
ATOM 712 C CA . ASN A 1 95 ? -3.161 6.525 -3.185 1.00 80.62 95 ASN A CA 1
ATOM 713 C C . ASN A 1 95 ? -3.236 5.270 -4.073 1.00 80.62 95 ASN A C 1
ATOM 715 O O . ASN A 1 95 ? -2.403 5.090 -4.961 1.00 80.62 95 ASN A O 1
ATOM 719 N N . ASN A 1 96 ? -4.249 4.421 -3.894 1.00 80.50 96 ASN A N 1
ATOM 720 C CA . ASN A 1 96 ? -4.315 3.115 -4.551 1.00 80.50 96 ASN A CA 1
ATOM 721 C C . ASN A 1 96 ? -4.613 3.172 -6.050 1.00 80.50 96 ASN A C 1
ATOM 723 O O . ASN A 1 96 ? -5.604 3.754 -6.467 1.00 80.50 96 ASN A O 1
ATOM 727 N N . LYS A 1 97 ? -3.784 2.536 -6.882 1.00 72.75 97 LYS A N 1
ATOM 728 C CA . LYS A 1 97 ? -3.848 2.677 -8.351 1.00 72.75 97 LYS A CA 1
ATOM 729 C C . LYS A 1 97 ? -5.074 2.032 -9.009 1.00 72.75 97 LYS A C 1
ATOM 731 O O . LYS A 1 97 ? -5.412 2.403 -10.127 1.00 72.75 97 LYS A O 1
ATOM 736 N N . SER A 1 98 ? -5.734 1.088 -8.343 1.00 79.38 98 SER A N 1
ATOM 737 C CA . SER A 1 98 ? -6.892 0.376 -8.885 1.00 79.38 98 SER A CA 1
ATOM 738 C C . SER A 1 98 ? -7.851 -0.073 -7.786 1.00 79.38 98 SER A C 1
ATOM 740 O O . SER A 1 98 ? -7.481 -0.167 -6.614 1.00 79.38 98 SER A O 1
ATOM 742 N N . GLY A 1 99 ? -9.084 -0.382 -8.190 1.00 77.81 99 GLY A N 1
ATOM 743 C CA . GLY A 1 99 ? -10.119 -0.921 -7.309 1.00 77.81 99 GLY A CA 1
ATOM 744 C C . GLY A 1 99 ? -9.756 -2.272 -6.702 1.00 77.81 99 GLY A C 1
ATOM 745 O O . GLY A 1 99 ? -9.975 -2.486 -5.518 1.00 77.81 99 GLY A O 1
ATOM 746 N N . GLY A 1 100 ? -9.133 -3.155 -7.490 1.00 80.81 100 GLY A N 1
ATOM 747 C CA . GLY A 1 100 ? -8.691 -4.471 -7.020 1.00 80.81 100 GLY A CA 1
ATOM 748 C C . GLY A 1 100 ? -7.583 -4.393 -5.967 1.00 80.81 100 GLY A C 1
ATOM 749 O O . GLY A 1 100 ? -7.610 -5.143 -4.996 1.00 80.81 100 GLY A O 1
ATOM 750 N N . LEU A 1 101 ? -6.644 -3.446 -6.098 1.00 82.69 101 LEU A N 1
ATOM 751 C CA . LEU A 1 101 ? -5.642 -3.192 -5.053 1.00 82.69 101 LEU A CA 1
ATOM 752 C C . LEU A 1 101 ? -6.300 -2.686 -3.767 1.00 82.69 101 LEU A C 1
ATOM 754 O O . LEU A 1 101 ? -5.948 -3.140 -2.685 1.00 82.69 101 LEU A O 1
ATOM 758 N N . LEU A 1 102 ? -7.295 -1.808 -3.905 1.00 85.38 102 LEU A N 1
ATOM 759 C CA . LEU A 1 102 ? -8.112 -1.326 -2.795 1.00 85.38 102 LEU A CA 1
ATOM 760 C C . LEU A 1 102 ? -8.856 -2.461 -2.087 1.00 85.38 102 LEU A C 1
ATOM 762 O O . LEU A 1 102 ? -8.779 -2.563 -0.868 1.00 85.38 102 LEU A O 1
ATOM 766 N N . LEU A 1 103 ? -9.520 -3.338 -2.844 1.00 86.31 103 LEU A N 1
ATOM 767 C CA . LEU A 1 103 ? -10.210 -4.502 -2.294 1.00 86.31 103 LEU A CA 1
ATOM 768 C C . LEU A 1 103 ? -9.228 -5.425 -1.577 1.00 86.31 103 LEU A C 1
ATOM 770 O O . LEU A 1 103 ? -9.503 -5.863 -0.469 1.00 86.31 103 LEU A O 1
ATOM 774 N N . ARG A 1 104 ? -8.062 -5.682 -2.174 1.00 86.44 104 ARG A N 1
ATOM 775 C CA . ARG A 1 104 ? -7.020 -6.503 -1.554 1.00 86.44 104 ARG A CA 1
ATOM 776 C C . ARG A 1 104 ? -6.549 -5.912 -0.230 1.00 86.44 104 ARG A C 1
ATOM 778 O O . ARG A 1 104 ? -6.339 -6.668 0.709 1.00 86.44 104 ARG A O 1
ATOM 785 N N . ASP A 1 105 ? -6.368 -4.598 -0.152 1.00 85.38 105 ASP A N 1
ATOM 786 C CA . ASP A 1 105 ? -5.963 -3.940 1.090 1.00 85.38 105 ASP A CA 1
ATOM 787 C C . ASP A 1 105 ? -7.069 -4.032 2.149 1.00 85.38 105 ASP A C 1
ATOM 789 O O . ASP A 1 105 ? -6.777 -4.358 3.294 1.00 85.38 105 ASP A O 1
ATOM 793 N N . VAL A 1 106 ? -8.336 -3.845 1.764 1.00 87.81 106 VAL A N 1
ATOM 794 C CA . VAL A 1 106 ? -9.482 -4.022 2.670 1.00 87.81 106 VAL A CA 1
ATOM 795 C C . VAL A 1 106 ? -9.593 -5.470 3.156 1.00 87.81 106 VAL A C 1
ATOM 797 O O . VAL A 1 106 ? -9.729 -5.698 4.351 1.00 87.81 106 VAL A O 1
ATOM 800 N N . VAL A 1 107 ? -9.483 -6.456 2.263 1.00 87.19 107 VAL A N 1
ATOM 801 C CA . VAL A 1 107 ? -9.536 -7.886 2.613 1.00 87.19 107 VAL A CA 1
ATOM 802 C C . VAL A 1 107 ? -8.359 -8.277 3.504 1.00 87.19 107 VAL A C 1
ATOM 804 O O . VAL A 1 107 ? -8.539 -9.044 4.444 1.00 87.19 107 VAL A O 1
ATOM 807 N N . LYS A 1 108 ? -7.162 -7.733 3.256 1.00 85.44 108 LYS A N 1
ATOM 808 C CA . LYS A 1 108 ? -5.999 -7.943 4.129 1.00 85.44 108 LYS A CA 1
ATOM 809 C C . LYS A 1 108 ? -6.211 -7.369 5.525 1.00 85.44 108 LYS A C 1
ATOM 811 O O . LYS A 1 108 ? -5.770 -7.994 6.477 1.00 85.44 108 LYS A O 1
ATOM 816 N N . GLU A 1 109 ? -6.865 -6.221 5.660 1.00 84.81 109 GLU A N 1
ATOM 817 C CA . GLU A 1 109 ? -7.184 -5.668 6.983 1.00 84.81 109 GLU A CA 1
ATOM 818 C C . GLU A 1 109 ? -8.368 -6.389 7.651 1.00 84.81 109 GLU A C 1
ATOM 820 O O . GLU A 1 109 ? -8.411 -6.463 8.869 1.00 84.81 109 GLU A O 1
ATOM 825 N N . ALA A 1 110 ? -9.307 -6.951 6.882 1.00 84.69 110 ALA A N 1
ATOM 826 C CA . ALA A 1 110 ? -10.479 -7.654 7.414 1.00 84.69 110 ALA A CA 1
ATOM 827 C C . ALA A 1 110 ? -10.193 -9.109 7.824 1.00 84.69 110 ALA A C 1
ATOM 829 O O . ALA A 1 110 ? -10.696 -9.588 8.832 1.00 84.69 110 ALA A O 1
ATOM 830 N N . VAL A 1 111 ? -9.421 -9.832 7.008 1.00 84.56 111 VAL A N 1
ATOM 831 C CA . VAL A 1 111 ? -9.212 -11.293 7.111 1.00 84.56 111 VAL A CA 1
ATOM 832 C C . VAL A 1 111 ? -7.722 -11.635 7.244 1.00 84.56 111 VAL A C 1
ATOM 834 O O . VAL A 1 111 ? -7.333 -12.799 7.307 1.00 84.56 111 VAL A O 1
ATOM 837 N N . GLY A 1 112 ? -6.840 -10.635 7.284 1.00 80.12 112 GLY A N 1
ATOM 838 C CA . GLY A 1 112 ? -5.416 -10.874 7.483 1.00 80.12 112 GLY A CA 1
ATOM 839 C C . GLY A 1 112 ? -5.121 -11.459 8.857 1.00 80.12 112 GLY A C 1
ATOM 840 O O . GLY A 1 112 ? -5.806 -11.180 9.840 1.00 80.12 112 GLY A O 1
ATOM 841 N N . LEU A 1 113 ? -4.027 -12.218 8.943 1.00 77.06 113 LEU A N 1
ATOM 842 C CA . LEU A 1 113 ? -3.526 -12.765 10.205 1.00 77.06 113 LEU A CA 1
ATOM 843 C C . LEU A 1 113 ? -3.361 -11.676 11.280 1.00 77.06 113 LEU A C 1
ATOM 845 O O . LEU A 1 113 ? -3.602 -11.927 12.454 1.00 77.06 113 LEU A O 1
ATOM 849 N N . SER A 1 114 ? -3.009 -10.452 10.880 1.00 74.00 114 SER A N 1
ATOM 850 C CA . SER A 1 114 ? -2.910 -9.297 11.776 1.00 74.00 114 SER A CA 1
ATOM 851 C C . SER A 1 114 ? -4.233 -8.924 12.442 1.00 74.00 114 SER A C 1
ATOM 853 O O . SER A 1 114 ? -4.215 -8.544 13.609 1.00 74.00 114 SER A O 1
ATOM 855 N N . ALA A 1 115 ? -5.365 -9.046 11.744 1.00 75.69 115 ALA A N 1
ATOM 856 C CA . ALA A 1 115 ? -6.685 -8.752 12.298 1.00 75.69 115 ALA A CA 1
ATOM 857 C C . ALA A 1 115 ? -7.068 -9.779 13.368 1.00 75.69 115 ALA A C 1
ATOM 859 O O . ALA A 1 115 ? -7.449 -9.404 14.475 1.00 75.69 115 ALA A O 1
ATOM 860 N N . PHE A 1 116 ? -6.859 -11.067 13.076 1.00 80.06 116 PHE A N 1
ATOM 861 C CA . PHE A 1 116 ? -7.081 -12.148 14.038 1.00 80.06 116 PHE A CA 1
ATOM 862 C C . PHE A 1 116 ? -6.171 -12.028 15.258 1.00 80.06 116 PHE A C 1
ATOM 864 O O . PHE A 1 116 ? -6.647 -12.139 16.382 1.00 80.06 116 PHE A O 1
ATOM 871 N N . VAL A 1 117 ? -4.878 -11.757 15.057 1.00 79.69 117 VAL A N 1
ATOM 872 C CA . VAL A 1 117 ? -3.930 -11.560 16.163 1.00 79.69 117 VAL A CA 1
ATOM 873 C C . VAL A 1 117 ? -4.295 -10.319 16.980 1.00 79.69 117 VAL A C 1
ATOM 875 O O . VAL A 1 117 ? -4.268 -10.375 18.207 1.00 79.69 117 VAL A O 1
ATOM 878 N N . GLY A 1 118 ? -4.688 -9.223 16.326 1.00 78.62 118 GLY A N 1
ATOM 879 C CA . GLY A 1 118 ? -5.143 -8.000 16.988 1.00 78.62 118 GLY A CA 1
ATOM 880 C C . GLY A 1 118 ? -6.383 -8.228 17.852 1.00 78.62 118 GLY A C 1
ATOM 881 O O . GLY A 1 118 ? -6.386 -7.836 19.016 1.00 78.62 118 GLY A O 1
ATOM 882 N N . PHE A 1 119 ? -7.394 -8.916 17.314 1.00 80.25 119 PHE A N 1
ATOM 883 C CA . PHE A 1 119 ? -8.586 -9.325 18.057 1.00 80.25 119 PHE A CA 1
ATOM 884 C C . PHE A 1 119 ? -8.230 -10.246 19.228 1.00 80.25 119 PHE A C 1
ATOM 886 O O . PHE A 1 119 ? -8.578 -9.949 20.367 1.00 80.25 119 PHE A O 1
ATOM 893 N N . TYR A 1 120 ? -7.474 -11.317 18.968 1.00 82.38 120 TYR A N 1
ATOM 894 C CA . TYR A 1 120 ? -7.140 -12.341 19.959 1.00 82.38 120 TYR A CA 1
ATOM 895 C C . TYR A 1 120 ? -6.381 -11.769 21.153 1.00 82.38 120 TYR A C 1
ATOM 897 O O . TYR A 1 120 ? -6.724 -12.032 22.301 1.00 82.38 120 TYR A O 1
ATOM 905 N N . VAL A 1 121 ? -5.385 -10.922 20.891 1.00 80.81 121 VAL A N 1
ATOM 906 C CA . VAL A 1 121 ? -4.625 -10.255 21.951 1.00 80.81 121 VAL A CA 1
ATOM 907 C C . VAL A 1 121 ? -5.509 -9.250 22.699 1.00 80.81 121 VAL A C 1
ATOM 909 O O . VAL A 1 121 ? -5.239 -8.958 23.860 1.00 80.81 121 VAL A O 1
ATOM 912 N N . ASN A 1 122 ? -6.559 -8.687 22.085 1.00 80.44 122 ASN A N 1
ATOM 913 C CA . ASN A 1 122 ? -7.506 -7.764 22.734 1.00 80.44 122 ASN A CA 1
ATOM 914 C C . ASN A 1 122 ? -8.536 -8.444 23.645 1.00 80.44 122 ASN A C 1
ATOM 916 O O . ASN A 1 122 ? -9.089 -7.777 24.515 1.00 80.44 122 ASN A O 1
ATOM 920 N N . LEU A 1 123 ? -8.733 -9.758 23.511 1.00 78.88 123 LEU A N 1
ATOM 921 C CA . LEU A 1 123 ? -9.627 -10.527 24.383 1.00 78.88 123 LEU A CA 1
ATOM 922 C C . LEU A 1 123 ? -9.186 -10.531 25.846 1.00 78.88 123 LEU A C 1
ATOM 924 O O . LEU A 1 123 ? -10.003 -10.696 26.746 1.00 78.88 123 LEU A O 1
ATOM 928 N N . SER A 1 124 ? -7.885 -10.406 26.100 1.00 80.62 124 SER A N 1
ATOM 929 C CA . SER A 1 124 ? -7.318 -10.531 27.442 1.00 80.62 124 SER A CA 1
ATOM 930 C C . SER A 1 124 ? -6.246 -9.464 27.660 1.00 80.62 124 SER A C 1
ATOM 932 O O . SER A 1 124 ? -5.061 -9.716 27.423 1.00 80.62 124 SER A O 1
ATOM 934 N N . PRO A 1 125 ? -6.646 -8.248 28.072 1.00 83.00 125 PRO A N 1
ATOM 935 C CA . PRO A 1 125 ? -5.705 -7.211 28.482 1.00 83.00 125 PRO A CA 1
ATOM 936 C C . PRO A 1 125 ? -4.847 -7.710 29.653 1.00 83.00 125 PRO A C 1
ATOM 938 O O . PRO A 1 125 ? -5.308 -8.443 30.530 1.00 83.00 125 PRO A O 1
ATOM 941 N N . LEU A 1 126 ? -3.582 -7.307 29.669 1.00 85.81 126 LEU A N 1
ATOM 942 C CA . LEU A 1 126 ? -2.727 -7.481 30.840 1.00 85.81 126 LEU A CA 1
ATOM 943 C C . LEU A 1 126 ? -3.138 -6.483 31.940 1.00 85.81 126 LEU A C 1
ATOM 945 O O . LEU A 1 126 ? -3.806 -5.488 31.645 1.00 85.81 126 LEU A O 1
ATOM 949 N N . PRO A 1 127 ? -2.718 -6.700 33.201 1.00 88.50 127 PRO A N 1
ATOM 950 C CA . PRO A 1 127 ? -2.880 -5.684 34.232 1.00 88.50 127 PRO A CA 1
ATOM 951 C C . PRO A 1 127 ? -2.186 -4.376 33.820 1.00 88.50 127 PRO A C 1
ATOM 953 O O . PRO A 1 127 ? -1.147 -4.391 33.156 1.00 88.50 127 PRO A O 1
ATOM 956 N N . LEU A 1 128 ? -2.723 -3.240 34.257 1.00 88.25 128 LEU A N 1
ATOM 957 C CA . LEU A 1 128 ? -2.444 -1.909 33.721 1.00 88.25 128 LEU A CA 1
ATOM 958 C C . LEU A 1 128 ? -0.952 -1.581 33.710 1.00 88.25 128 LEU A C 1
ATOM 960 O O . LEU A 1 128 ? -0.423 -1.076 32.722 1.00 88.25 128 LEU A O 1
ATOM 964 N N . TRP A 1 129 ? -0.253 -1.895 34.801 1.00 90.62 129 TRP A N 1
ATOM 965 C CA . TRP A 1 129 ? 1.186 -1.664 34.916 1.00 90.62 129 TRP A CA 1
ATOM 966 C C . TRP A 1 129 ? 1.992 -2.493 33.900 1.00 90.62 129 TRP A C 1
ATOM 968 O O . TRP A 1 129 ? 2.988 -2.005 33.363 1.00 90.62 129 TRP A O 1
ATOM 978 N N . ALA A 1 130 ? 1.550 -3.719 33.603 1.00 89.81 130 ALA A N 1
ATOM 979 C CA . ALA A 1 130 ? 2.183 -4.601 32.631 1.00 89.81 130 ALA A CA 1
ATOM 980 C C . ALA A 1 130 ? 1.853 -4.181 31.190 1.00 89.81 130 ALA A C 1
ATOM 982 O O . ALA A 1 130 ? 2.748 -4.218 30.350 1.00 89.81 130 ALA A O 1
ATOM 983 N N . GLU A 1 131 ? 0.630 -3.710 30.904 1.00 91.69 131 GLU A N 1
ATOM 984 C CA . GLU A 1 131 ? 0.285 -3.104 29.602 1.00 91.69 131 GLU A CA 1
ATOM 985 C C . GLU A 1 131 ? 1.130 -1.852 29.322 1.00 91.69 131 GLU A C 1
ATOM 987 O O . GLU A 1 131 ? 1.667 -1.702 28.226 1.00 91.69 131 GLU A O 1
ATOM 992 N N . ILE A 1 132 ? 1.309 -0.968 30.312 1.00 91.94 132 ILE A N 1
ATOM 993 C CA . ILE A 1 132 ? 2.164 0.221 30.159 1.00 91.94 132 ILE A CA 1
ATOM 994 C C . ILE A 1 132 ? 3.604 -0.202 29.846 1.00 91.94 132 ILE A C 1
ATOM 996 O O . ILE A 1 132 ? 4.199 0.303 28.891 1.00 91.94 132 ILE A O 1
ATOM 1000 N N . LEU A 1 133 ? 4.160 -1.147 30.613 1.00 91.88 133 LEU A N 1
ATOM 1001 C CA . LEU A 1 133 ? 5.515 -1.651 30.386 1.00 91.88 133 LEU A CA 1
ATOM 1002 C C . LEU A 1 133 ? 5.655 -2.281 28.993 1.00 91.88 133 LEU A C 1
ATOM 1004 O O . LEU A 1 133 ? 6.600 -1.967 28.270 1.00 91.88 133 LEU A O 1
ATOM 1008 N N . LEU A 1 134 ? 4.695 -3.119 28.597 1.00 90.69 134 LEU A N 1
ATOM 1009 C CA . LEU A 1 134 ? 4.646 -3.757 27.285 1.00 90.69 134 LEU A CA 1
ATOM 1010 C C . LEU A 1 134 ? 4.661 -2.722 26.158 1.00 90.69 134 LEU A C 1
ATOM 1012 O O . LEU A 1 134 ? 5.475 -2.823 25.243 1.00 90.69 134 LEU A O 1
ATOM 1016 N N . GLN A 1 135 ? 3.786 -1.718 26.219 1.00 91.75 135 GLN A N 1
ATOM 1017 C CA . GLN A 1 135 ? 3.680 -0.695 25.180 1.00 91.75 135 GLN A CA 1
ATOM 1018 C C . GLN A 1 135 ? 4.960 0.139 25.075 1.00 91.75 135 GLN A C 1
ATOM 1020 O O . GLN A 1 135 ? 5.421 0.408 23.965 1.00 91.75 135 GLN A O 1
ATOM 1025 N N . VAL A 1 136 ? 5.587 0.486 26.204 1.00 92.38 136 VAL A N 1
ATOM 1026 C CA . VAL A 1 136 ? 6.888 1.173 26.215 1.00 92.38 136 VAL A CA 1
ATOM 1027 C C . VAL A 1 136 ? 7.970 0.305 25.568 1.00 92.38 136 VAL A C 1
ATOM 1029 O O . VAL A 1 136 ? 8.703 0.795 24.708 1.00 92.38 136 VAL A O 1
ATOM 1032 N N . VAL A 1 137 ? 8.049 -0.984 25.912 1.00 92.00 137 VAL A N 1
ATOM 1033 C CA . VAL A 1 137 ? 9.002 -1.924 25.295 1.00 92.00 137 VAL A CA 1
ATOM 1034 C C . VAL A 1 137 ? 8.759 -2.042 23.789 1.00 92.00 137 VAL A C 1
ATOM 1036 O O . VAL A 1 137 ? 9.709 -1.949 23.015 1.00 92.00 137 VAL A O 1
ATOM 1039 N N . LEU A 1 138 ? 7.505 -2.172 23.348 1.00 90.94 138 LEU A N 1
ATOM 1040 C CA . LEU A 1 138 ? 7.154 -2.228 21.927 1.00 90.94 138 LEU A CA 1
ATOM 1041 C C . LEU A 1 138 ? 7.568 -0.953 21.183 1.00 90.94 138 LEU A C 1
ATOM 1043 O O . LEU A 1 138 ? 8.161 -1.044 20.109 1.00 90.94 138 LEU A O 1
ATOM 1047 N N . ILE A 1 139 ? 7.319 0.228 21.758 1.00 91.19 139 ILE A N 1
ATOM 1048 C CA . ILE A 1 139 ? 7.754 1.505 21.175 1.00 91.19 139 ILE A CA 1
ATOM 1049 C C . ILE A 1 139 ? 9.277 1.535 21.033 1.00 91.19 139 ILE A C 1
ATOM 1051 O O . ILE A 1 139 ? 9.778 1.897 19.970 1.00 91.19 139 ILE A O 1
ATOM 1055 N N . LEU A 1 140 ? 10.022 1.122 22.063 1.00 90.50 140 LEU A N 1
ATOM 1056 C CA . LEU A 1 140 ? 11.485 1.072 22.012 1.00 90.50 140 LEU A CA 1
ATOM 1057 C C . LEU A 1 140 ? 11.990 0.104 20.936 1.00 90.50 140 LEU A C 1
ATOM 1059 O O . LEU A 1 140 ? 12.894 0.463 20.182 1.00 90.50 140 LEU A O 1
ATOM 1063 N N . LEU A 1 141 ? 11.387 -1.082 20.812 1.00 89.75 141 LEU A N 1
ATOM 1064 C CA . LEU A 1 141 ? 11.740 -2.062 19.779 1.00 89.75 141 LEU A CA 1
ATOM 1065 C C . LEU A 1 141 ? 11.462 -1.529 18.367 1.00 89.75 141 LEU A C 1
ATOM 1067 O O . LEU A 1 141 ? 12.315 -1.649 17.487 1.00 89.75 141 LEU A O 1
ATOM 1071 N N . VAL A 1 142 ? 10.313 -0.883 18.149 1.00 88.06 142 VAL A N 1
ATOM 1072 C CA . VAL A 1 142 ? 9.965 -0.281 16.851 1.00 88.06 142 VAL A CA 1
ATOM 1073 C C . VAL A 1 142 ? 10.894 0.890 16.520 1.00 88.06 142 VAL A C 1
ATOM 1075 O O . VAL A 1 142 ? 11.394 0.984 15.399 1.00 88.06 142 VAL A O 1
ATOM 1078 N N . LEU A 1 143 ? 11.193 1.762 17.486 1.00 87.44 143 LEU A N 1
ATOM 1079 C CA . LEU A 1 143 ? 12.160 2.849 17.302 1.00 87.44 143 LEU A CA 1
ATOM 1080 C C . LEU A 1 143 ? 13.555 2.307 16.972 1.00 87.44 143 LEU A C 1
ATOM 1082 O O . LEU A 1 143 ? 14.207 2.809 16.056 1.00 87.44 143 LEU A O 1
ATOM 1086 N N . MET A 1 144 ? 13.991 1.252 17.663 1.00 85.50 144 MET A N 1
ATOM 1087 C CA . MET A 1 144 ? 15.253 0.578 17.378 1.00 85.50 144 MET A CA 1
ATOM 1088 C C . MET A 1 144 ? 15.262 -0.003 15.961 1.00 85.50 144 MET A C 1
ATOM 1090 O O . MET A 1 144 ? 16.253 0.157 15.252 1.00 85.50 144 MET A O 1
ATOM 1094 N N . GLN A 1 145 ? 14.154 -0.590 15.499 1.00 84.25 145 GLN A N 1
ATOM 1095 C CA . GLN A 1 145 ? 14.025 -1.083 14.127 1.00 84.25 145 GLN A CA 1
ATOM 1096 C C . GLN A 1 145 ? 14.202 0.041 13.096 1.00 84.25 145 GLN A C 1
ATOM 1098 O O . GLN A 1 145 ? 14.934 -0.129 12.120 1.00 84.25 145 GLN A O 1
ATOM 1103 N N . VAL A 1 146 ? 13.597 1.210 13.331 1.00 84.62 146 VAL A N 1
ATOM 1104 C CA . VAL A 1 146 ? 13.754 2.389 12.462 1.00 84.62 146 VAL A CA 1
ATOM 1105 C C . VAL A 1 146 ? 15.201 2.886 12.450 1.00 84.62 146 VAL A C 1
ATOM 1107 O O . VAL A 1 146 ? 15.708 3.263 11.394 1.00 84.62 146 VAL A O 1
ATOM 1110 N N . VAL A 1 147 ? 15.888 2.878 13.595 1.00 85.06 147 VAL A N 1
ATOM 1111 C CA . VAL A 1 147 ? 17.306 3.263 13.678 1.00 85.06 147 VAL A CA 1
ATOM 1112 C C . VAL A 1 147 ? 18.191 2.257 12.939 1.00 85.06 147 VAL A C 1
ATOM 1114 O O . VAL A 1 147 ? 19.030 2.669 12.144 1.00 85.06 147 VAL A O 1
ATOM 1117 N N . VAL A 1 148 ? 17.968 0.950 13.117 1.00 83.06 148 VAL A N 1
ATOM 1118 C CA . VAL A 1 148 ? 18.718 -0.117 12.427 1.00 83.06 148 VAL A CA 1
ATOM 1119 C C . VAL A 1 148 ? 18.553 -0.025 10.908 1.00 83.06 148 VAL A C 1
ATOM 1121 O O . VAL A 1 148 ? 19.513 -0.233 10.168 1.00 83.06 148 VAL A O 1
ATOM 1124 N N . GLN A 1 149 ? 17.372 0.355 10.416 1.00 77.69 149 GLN A N 1
ATOM 1125 C CA . GLN A 1 149 ? 17.142 0.577 8.983 1.00 77.69 149 GLN A CA 1
ATOM 1126 C C . GLN A 1 149 ? 17.953 1.748 8.399 1.00 77.69 149 GLN A C 1
ATOM 1128 O O . GLN A 1 149 ? 18.117 1.813 7.184 1.00 77.69 149 GLN A O 1
ATOM 1133 N N . ARG A 1 150 ? 18.476 2.654 9.236 1.00 77.44 150 ARG A N 1
ATOM 1134 C CA . ARG A 1 150 ? 19.322 3.785 8.815 1.00 77.44 150 ARG A CA 1
ATOM 1135 C C . ARG A 1 150 ? 20.827 3.499 8.885 1.00 77.44 150 ARG A C 1
ATOM 1137 O O . ARG A 1 150 ? 21.599 4.350 8.457 1.00 77.44 150 ARG A O 1
ATOM 1144 N N . ILE A 1 151 ? 21.241 2.356 9.436 1.00 75.38 151 ILE A N 1
ATOM 1145 C CA . ILE A 1 151 ? 22.651 1.939 9.513 1.00 75.38 151 ILE A CA 1
ATOM 1146 C C . ILE A 1 151 ? 23.063 1.284 8.188 1.00 75.38 151 ILE A C 1
ATOM 1148 O O . ILE A 1 151 ? 22.255 0.594 7.563 1.00 75.38 151 ILE A O 1
ATOM 1152 N N . ASP A 1 152 ? 24.319 1.482 7.776 1.00 63.62 152 ASP A N 1
ATOM 1153 C CA . ASP A 1 152 ? 24.866 0.879 6.560 1.00 63.62 152 ASP A CA 1
ATOM 1154 C C . ASP A 1 152 ? 24.745 -0.663 6.567 1.00 63.62 152 ASP A C 1
ATOM 1156 O O . ASP A 1 152 ? 25.088 -1.311 7.566 1.00 63.62 152 ASP A O 1
ATOM 1160 N N . PRO A 1 153 ? 24.324 -1.287 5.447 1.00 61.00 153 PRO A N 1
ATOM 1161 C CA . PRO A 1 153 ? 24.091 -2.733 5.366 1.00 61.00 153 PRO A CA 1
ATOM 1162 C C . PRO A 1 153 ? 25.311 -3.609 5.675 1.00 61.00 153 PRO A C 1
ATOM 1164 O O . PRO A 1 153 ? 25.150 -4.771 6.052 1.00 61.00 153 PRO A O 1
ATOM 1167 N N . SER A 1 154 ? 26.524 -3.065 5.528 1.00 59.62 154 SER A N 1
ATOM 1168 C CA . SER A 1 154 ? 27.796 -3.754 5.775 1.00 59.62 154 SER A CA 1
ATOM 1169 C C . SER A 1 154 ? 28.087 -4.009 7.255 1.00 59.62 154 SER A C 1
ATOM 1171 O O . SER A 1 154 ? 28.932 -4.841 7.574 1.00 59.62 154 SER A O 1
ATOM 1173 N N . THR A 1 155 ? 27.396 -3.321 8.168 1.00 58.78 155 THR A N 1
ATOM 1174 C CA . THR A 1 155 ? 27.751 -3.287 9.592 1.00 58.78 155 THR A CA 1
ATOM 1175 C C . THR A 1 155 ? 26.653 -3.938 10.430 1.00 58.78 155 THR A C 1
ATOM 1177 O O . THR A 1 155 ? 25.862 -3.266 11.083 1.00 58.78 155 THR A O 1
ATOM 1180 N N . GLY A 1 156 ? 26.537 -5.269 10.371 1.00 63.62 156 GLY A N 1
ATOM 1181 C CA . GLY A 1 156 ? 25.683 -6.045 11.287 1.00 63.62 156 GLY A CA 1
ATOM 1182 C C . GLY A 1 156 ? 24.171 -5.765 11.222 1.00 63.62 156 GLY A C 1
ATOM 1183 O O . GLY A 1 156 ? 23.426 -6.310 12.036 1.00 63.62 156 GLY A O 1
ATOM 1184 N N . GLN A 1 157 ? 23.689 -4.973 10.255 1.00 76.62 157 GLN A N 1
ATOM 1185 C CA . GLN A 1 157 ? 22.280 -4.577 10.125 1.00 76.62 157 GLN A CA 1
ATOM 1186 C C . GLN A 1 157 ? 21.336 -5.787 10.104 1.00 76.62 157 GLN A C 1
ATOM 1188 O O . GLN A 1 157 ? 20.294 -5.782 10.762 1.00 76.62 157 GLN A O 1
ATOM 1193 N N . LYS A 1 158 ? 21.713 -6.850 9.382 1.00 71.12 158 LYS A N 1
ATOM 1194 C CA . LYS A 1 158 ? 20.942 -8.102 9.312 1.00 71.12 158 LYS A CA 1
ATOM 1195 C C . LYS A 1 158 ? 20.838 -8.800 10.673 1.00 71.12 158 LYS A C 1
ATOM 1197 O O . LYS A 1 158 ? 19.767 -9.278 11.023 1.00 71.12 158 LYS A O 1
ATOM 1202 N N . ALA A 1 159 ? 21.917 -8.811 11.456 1.00 76.06 159 ALA A N 1
ATOM 1203 C CA . ALA A 1 159 ? 21.923 -9.431 12.780 1.00 76.06 159 ALA A CA 1
ATOM 1204 C C . ALA A 1 159 ? 21.068 -8.630 13.775 1.00 76.06 159 ALA A C 1
ATOM 1206 O O . ALA A 1 159 ? 20.206 -9.195 14.439 1.00 76.06 159 ALA A O 1
ATOM 1207 N N 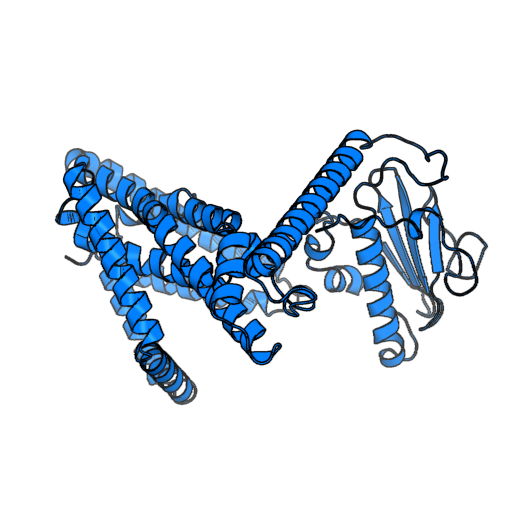. LEU A 1 160 ? 21.239 -7.303 13.822 1.00 79.38 160 LEU A N 1
ATOM 1208 C CA . LEU A 1 160 ? 20.462 -6.424 14.704 1.00 79.38 160 LEU A CA 1
ATOM 1209 C C . LEU A 1 160 ? 18.969 -6.410 14.355 1.00 79.38 160 LEU A C 1
ATOM 1211 O O . LEU A 1 160 ? 18.132 -6.505 15.250 1.00 79.38 160 LEU A O 1
ATOM 1215 N N . SER A 1 161 ? 18.622 -6.336 13.067 1.00 81.00 161 SER A N 1
ATOM 1216 C CA . SER A 1 161 ? 17.220 -6.420 12.632 1.00 81.00 161 SER A CA 1
ATOM 1217 C C . SER A 1 161 ? 16.614 -7.793 12.923 1.00 81.00 161 SER A C 1
ATOM 1219 O O . SER A 1 161 ? 15.471 -7.853 13.370 1.00 81.00 161 SER A O 1
ATOM 1221 N N . GLY A 1 162 ? 17.390 -8.871 12.760 1.00 82.25 162 GLY A N 1
ATOM 1222 C CA . GLY A 1 162 ? 17.011 -10.219 13.176 1.00 82.25 162 GLY A CA 1
ATOM 1223 C C . GLY A 1 162 ? 16.708 -10.300 14.672 1.00 82.25 162 GLY A C 1
ATOM 1224 O O . GLY A 1 162 ? 15.635 -10.761 15.039 1.00 82.25 162 GLY A O 1
ATOM 1225 N N . CYS A 1 163 ? 17.586 -9.778 15.535 1.00 85.50 163 CYS A N 1
ATOM 1226 C CA . CYS A 1 163 ? 17.376 -9.770 16.986 1.00 85.50 163 CYS A CA 1
ATOM 1227 C C . CYS A 1 163 ? 16.129 -8.982 17.405 1.00 85.50 163 CYS A C 1
ATOM 1229 O O . CYS A 1 163 ? 15.330 -9.483 18.195 1.00 85.50 163 CYS A O 1
ATOM 1231 N N . VAL A 1 164 ? 15.935 -7.771 16.868 1.00 87.06 164 VAL A N 1
ATOM 1232 C CA . VAL A 1 164 ? 14.748 -6.951 17.173 1.00 87.06 164 VAL A CA 1
ATOM 1233 C C . VAL A 1 164 ? 13.475 -7.650 16.696 1.00 87.06 164 VAL A C 1
ATOM 1235 O O . VAL A 1 164 ? 12.487 -7.690 17.426 1.00 87.06 164 VAL A O 1
ATOM 1238 N N . ASN A 1 165 ? 13.499 -8.252 15.503 1.00 87.88 165 ASN A N 1
ATOM 1239 C CA . ASN A 1 165 ? 12.354 -8.992 14.984 1.00 87.88 165 ASN A CA 1
ATOM 1240 C C . ASN A 1 165 ? 12.055 -10.241 15.827 1.00 87.88 165 ASN A C 1
ATOM 1242 O O . ASN A 1 165 ? 10.901 -10.478 16.169 1.00 87.88 165 ASN A O 1
ATOM 1246 N N . SER A 1 166 ? 13.078 -10.996 16.235 1.00 88.38 166 SER A N 1
ATOM 1247 C CA . SER A 1 166 ? 12.924 -12.134 17.148 1.00 88.38 166 SER A CA 1
ATOM 1248 C C . SER A 1 166 ? 12.346 -11.710 18.498 1.00 88.38 166 SER A C 1
ATOM 1250 O O . SER A 1 166 ? 11.484 -12.404 19.028 1.00 88.38 166 SER A O 1
ATOM 1252 N N . ALA A 1 167 ? 12.754 -10.555 19.034 1.00 89.38 167 ALA A N 1
ATOM 1253 C CA . ALA A 1 167 ? 12.178 -10.004 20.259 1.00 89.38 167 ALA A CA 1
ATOM 1254 C C . ALA A 1 167 ? 10.695 -9.635 20.082 1.00 89.38 167 ALA A C 1
ATOM 1256 O O . ALA A 1 167 ? 9.878 -9.993 20.925 1.00 89.38 167 ALA A O 1
ATOM 1257 N N . LEU A 1 168 ? 10.322 -8.987 18.971 1.00 88.44 168 LEU A N 1
ATOM 1258 C CA . LEU A 1 168 ? 8.921 -8.678 18.654 1.00 88.44 168 LEU A CA 1
ATOM 1259 C C . LEU A 1 168 ? 8.071 -9.948 18.509 1.00 88.44 168 LEU A C 1
ATOM 1261 O O . LEU A 1 168 ? 6.962 -10.008 19.037 1.00 88.44 168 LEU A O 1
ATOM 1265 N N . VAL A 1 169 ? 8.603 -10.977 17.843 1.00 88.25 169 VAL A N 1
ATOM 1266 C CA . VAL A 1 169 ? 7.939 -12.281 17.709 1.00 88.25 169 VAL A CA 1
ATOM 1267 C C . VAL A 1 169 ? 7.786 -12.956 19.073 1.00 88.25 169 VAL A C 1
ATOM 1269 O O . VAL A 1 169 ? 6.709 -13.463 19.371 1.00 88.25 169 VAL A O 1
ATOM 1272 N N . ALA A 1 170 ? 8.811 -12.918 19.928 1.00 90.06 170 ALA A N 1
ATOM 1273 C CA . ALA A 1 170 ? 8.750 -13.478 21.277 1.00 90.06 170 ALA A CA 1
ATOM 1274 C C . ALA A 1 170 ? 7.712 -12.762 22.156 1.00 90.06 170 ALA A C 1
ATOM 1276 O O . ALA A 1 170 ? 6.944 -13.423 22.851 1.00 90.06 170 ALA A O 1
ATOM 1277 N N . VAL A 1 171 ? 7.637 -11.428 22.083 1.00 88.88 171 VAL A N 1
ATOM 1278 C CA . VAL A 1 171 ? 6.599 -10.641 22.767 1.00 88.88 171 VAL A CA 1
ATOM 1279 C C . VAL A 1 171 ? 5.211 -11.025 22.253 1.00 88.88 171 VAL A C 1
ATOM 1281 O O . VAL A 1 171 ? 4.329 -11.322 23.054 1.00 88.88 171 VAL A O 1
ATOM 1284 N N . GLY A 1 172 ? 5.021 -11.089 20.931 1.00 86.06 172 GLY A N 1
ATOM 1285 C CA . GLY A 1 172 ? 3.753 -11.505 20.328 1.00 86.06 172 GLY A CA 1
ATOM 1286 C C . GLY A 1 172 ? 3.334 -12.918 20.744 1.00 86.06 172 GLY A C 1
ATOM 1287 O O . GLY A 1 172 ? 2.180 -13.142 21.104 1.00 86.06 172 GLY A O 1
ATOM 1288 N N . PHE A 1 173 ? 4.278 -13.860 20.769 1.00 88.12 173 PHE A N 1
ATOM 1289 C CA . PHE A 1 173 ? 4.039 -15.224 21.234 1.00 88.12 173 PHE A CA 1
ATOM 1290 C C . PHE A 1 173 ? 3.687 -15.266 22.727 1.00 88.12 173 PHE A C 1
ATOM 1292 O O . PHE A 1 173 ? 2.736 -15.940 23.111 1.00 88.12 173 PHE A O 1
ATOM 1299 N N . GLY A 1 174 ? 4.386 -14.494 23.564 1.00 87.19 174 GLY A N 1
ATOM 1300 C CA . GLY A 1 174 ? 4.072 -14.364 24.988 1.00 87.19 174 GLY A CA 1
ATOM 1301 C C . GLY A 1 174 ? 2.652 -13.848 25.230 1.00 87.19 174 GLY A C 1
ATOM 1302 O O . GLY A 1 174 ? 1.928 -14.409 26.051 1.00 87.19 174 GLY A O 1
ATOM 1303 N N . LEU A 1 175 ? 2.215 -12.843 24.462 1.00 86.88 175 LEU A N 1
ATOM 1304 C CA . LEU A 1 175 ? 0.841 -12.331 24.517 1.00 86.88 175 LEU A CA 1
ATOM 1305 C C . LEU A 1 175 ? -0.186 -13.373 24.074 1.00 86.88 175 LEU A C 1
ATOM 1307 O O . LEU A 1 175 ? -1.254 -13.463 24.677 1.00 86.88 175 LEU A O 1
ATOM 1311 N N . MET A 1 176 ? 0.130 -14.182 23.061 1.00 85.56 176 MET A N 1
ATOM 1312 C CA . MET A 1 176 ? -0.742 -15.280 22.640 1.00 85.56 176 MET A CA 1
ATOM 1313 C C . MET A 1 176 ? -0.871 -16.346 23.729 1.00 85.56 176 MET A C 1
ATOM 1315 O O . MET A 1 176 ? -1.987 -16.762 24.033 1.00 85.56 176 MET A O 1
ATOM 1319 N N . VAL A 1 177 ? 0.235 -16.765 24.353 1.00 87.12 177 VAL A N 1
ATOM 1320 C CA . VAL A 1 177 ? 0.220 -17.742 25.456 1.00 87.12 177 VAL A CA 1
ATOM 1321 C C . VAL A 1 177 ? -0.582 -17.206 26.639 1.00 87.12 177 VAL A C 1
ATOM 1323 O O . VAL A 1 177 ? -1.438 -17.917 27.161 1.00 87.12 177 VAL A O 1
ATOM 1326 N N . TRP A 1 178 ? -0.366 -15.941 27.012 1.00 86.62 178 TRP A N 1
ATOM 1327 C CA . TRP A 1 178 ? -1.135 -15.275 28.062 1.00 86.62 178 TRP A CA 1
ATOM 1328 C C . TRP A 1 178 ? -2.631 -15.251 27.745 1.00 86.62 178 TRP A C 1
ATOM 1330 O O . TRP A 1 178 ? -3.434 -15.707 28.555 1.00 86.62 178 TRP A O 1
ATOM 1340 N N . SER A 1 179 ? -2.996 -14.782 26.548 1.00 84.56 179 SER A N 1
ATOM 1341 C CA . SER A 1 179 ? -4.397 -14.690 26.122 1.00 84.56 179 SER A CA 1
ATOM 1342 C C . SER A 1 179 ? -5.054 -16.069 26.102 1.00 84.56 179 SER A C 1
ATOM 1344 O O . SER A 1 179 ? -6.173 -16.219 26.570 1.00 84.56 179 SER A O 1
ATOM 1346 N N . THR A 1 180 ? -4.332 -17.102 25.659 1.00 84.88 180 THR A N 1
ATOM 1347 C CA . THR A 1 180 ? -4.821 -18.491 25.656 1.00 84.88 180 THR A CA 1
ATOM 1348 C C . THR A 1 180 ? -5.039 -19.019 27.073 1.00 84.88 180 THR A C 1
ATOM 1350 O O . THR A 1 180 ? -6.080 -19.605 27.355 1.00 84.88 180 THR A O 1
ATOM 1353 N N . ALA A 1 181 ? -4.081 -18.808 27.981 1.00 84.75 181 ALA A N 1
ATOM 1354 C CA . ALA A 1 181 ? -4.191 -19.257 29.368 1.00 84.75 181 ALA A CA 1
ATOM 1355 C C . ALA A 1 181 ? -5.334 -18.544 30.106 1.00 84.75 181 ALA A C 1
ATOM 1357 O O . ALA A 1 181 ? -6.113 -19.182 30.817 1.00 84.75 181 ALA A O 1
ATOM 1358 N N . HIS A 1 182 ? -5.467 -17.232 29.898 1.00 82.00 182 HIS A N 1
ATOM 1359 C CA . HIS A 1 182 ? -6.539 -16.440 30.488 1.00 82.00 182 HIS A CA 1
ATOM 1360 C C . HIS A 1 182 ? -7.908 -16.861 29.945 1.00 82.00 182 HIS A C 1
ATOM 1362 O O . HIS A 1 182 ? -8.805 -17.173 30.731 1.00 82.00 182 HIS A O 1
ATOM 1368 N N . LEU A 1 183 ? -8.030 -16.992 28.620 1.00 81.44 183 LEU A N 1
ATOM 1369 C CA . LEU A 1 183 ? -9.241 -17.453 27.946 1.00 81.44 183 LEU A CA 1
ATOM 1370 C C . LEU A 1 183 ? -9.654 -18.854 28.415 1.00 81.44 183 LEU A C 1
ATOM 1372 O O . LEU A 1 183 ? -10.826 -19.073 28.697 1.00 81.44 183 LEU A O 1
ATOM 1376 N N . ALA A 1 184 ? -8.705 -19.781 28.577 1.00 82.31 184 ALA A N 1
ATOM 1377 C CA . ALA A 1 184 ? -8.981 -21.120 29.095 1.00 82.31 184 ALA A CA 1
ATOM 1378 C C . ALA A 1 184 ? -9.499 -21.096 30.545 1.00 82.31 184 ALA A C 1
ATOM 1380 O O . ALA A 1 184 ? -10.384 -21.874 30.894 1.00 82.31 184 ALA A O 1
ATOM 1381 N N . SER A 1 185 ? -8.983 -20.191 31.385 1.00 81.88 185 SER A N 1
ATOM 1382 C CA . SER A 1 185 ? -9.418 -20.068 32.784 1.00 81.88 185 SER A CA 1
ATOM 1383 C C . SER A 1 185 ? -10.774 -19.379 32.967 1.00 81.88 185 SER A C 1
ATOM 1385 O O . SER A 1 185 ? -11.482 -19.691 33.921 1.00 81.88 185 SER A O 1
ATOM 1387 N N . GLN A 1 186 ? -11.152 -18.474 32.059 1.00 78.94 186 GLN A N 1
ATOM 1388 C CA . GLN A 1 186 ? -12.392 -17.690 32.145 1.00 78.94 186 GLN A CA 1
ATOM 1389 C C . GLN A 1 186 ? -13.455 -18.093 31.114 1.00 78.94 186 GLN A C 1
ATOM 1391 O O . GLN A 1 186 ? -14.520 -17.479 31.056 1.00 78.94 186 GLN A O 1
ATOM 1396 N N . TRP A 1 187 ? -13.215 -19.150 30.334 1.00 75.88 187 TRP A N 1
ATOM 1397 C CA . TRP A 1 187 ? -14.138 -19.642 29.307 1.00 75.88 187 TRP A CA 1
ATOM 1398 C C . TRP A 1 187 ? -15.601 -19.783 29.769 1.00 75.88 187 TRP A C 1
ATOM 1400 O O . TRP A 1 187 ? -16.487 -19.368 29.025 1.00 75.88 187 TRP A O 1
ATOM 1410 N N . PRO A 1 188 ? -15.901 -20.296 30.984 1.00 75.56 188 PRO A N 1
ATOM 1411 C CA . PRO A 1 188 ? -17.286 -20.458 31.433 1.00 75.56 188 PRO A CA 1
ATOM 1412 C C . PRO A 1 188 ? -17.998 -19.142 31.770 1.00 75.56 188 PRO A C 1
ATOM 1414 O O . PRO A 1 188 ? -19.221 -19.116 31.847 1.00 75.56 188 PRO A O 1
ATOM 1417 N N . THR A 1 189 ? -17.244 -18.069 32.022 1.00 76.81 189 THR A N 1
ATOM 1418 C CA . THR A 1 189 ? -17.772 -16.756 32.429 1.00 76.81 189 THR A CA 1
ATOM 1419 C C . THR A 1 189 ? -17.890 -15.767 31.274 1.00 76.81 189 THR A C 1
ATOM 1421 O O . THR A 1 189 ? -18.433 -14.681 31.460 1.00 76.81 189 THR A O 1
ATOM 1424 N N . LEU A 1 190 ? -17.365 -16.117 30.099 1.00 77.56 190 LEU A N 1
ATOM 1425 C CA . LEU A 1 190 ? -17.372 -15.249 28.930 1.00 77.56 190 LEU A CA 1
ATOM 1426 C C . LEU A 1 190 ? -18.680 -15.380 28.151 1.00 77.56 190 LEU A C 1
ATOM 1428 O O . LEU A 1 190 ? -19.139 -16.487 27.864 1.00 77.56 190 LEU A O 1
ATOM 1432 N N . ASP A 1 191 ? -19.239 -14.241 27.748 1.00 81.00 191 ASP A N 1
ATOM 1433 C CA . ASP A 1 191 ? -20.368 -14.213 26.826 1.00 81.00 191 ASP A CA 1
ATOM 1434 C C . ASP A 1 191 ? -19.885 -14.569 25.411 1.00 81.00 191 ASP A C 1
ATOM 1436 O O . ASP A 1 191 ? -19.252 -13.780 24.702 1.00 81.00 191 ASP A O 1
ATOM 1440 N N . GLN A 1 192 ? -20.173 -15.805 25.004 1.00 81.25 192 GLN A N 1
ATOM 1441 C CA . GLN A 1 192 ? -19.803 -16.334 23.693 1.00 81.25 192 GLN A CA 1
ATOM 1442 C C . GLN A 1 192 ? -20.468 -15.563 22.548 1.00 81.25 192 GLN A C 1
ATOM 1444 O O . GLN A 1 192 ? -19.894 -15.471 21.458 1.00 81.25 192 GLN A O 1
ATOM 1449 N N . ASN A 1 193 ? -21.655 -14.996 22.779 1.00 84.56 193 ASN A N 1
ATOM 1450 C CA . ASN A 1 193 ? -22.357 -14.215 21.772 1.00 84.56 193 ASN A CA 1
ATOM 1451 C C . ASN A 1 193 ? -21.637 -12.884 21.538 1.00 84.56 193 ASN A C 1
ATOM 1453 O O . ASN A 1 193 ? -21.332 -12.544 20.396 1.00 84.56 193 ASN A O 1
ATOM 1457 N N . GLU A 1 194 ? -21.271 -12.177 22.608 1.00 82.44 194 GLU A N 1
ATOM 1458 C CA . GLU A 1 194 ? -20.531 -10.916 22.502 1.00 82.44 194 GLU A CA 1
ATOM 1459 C C . GLU A 1 194 ? -19.167 -11.111 21.819 1.00 82.44 194 GLU A C 1
ATOM 1461 O O . GLU A 1 194 ? -18.839 -10.381 20.884 1.00 82.44 194 GLU A O 1
ATOM 1466 N N . LEU A 1 195 ? -18.414 -12.152 22.194 1.00 83.62 195 LEU A N 1
ATOM 1467 C CA . LEU A 1 195 ? -17.144 -12.520 21.549 1.00 83.62 195 LEU A CA 1
ATOM 1468 C C . LEU A 1 195 ? -17.298 -12.775 20.045 1.00 83.62 195 LEU A C 1
ATOM 1470 O O . LEU A 1 195 ? -16.482 -12.324 19.238 1.00 83.62 195 LEU A O 1
ATOM 1474 N N . THR A 1 196 ? -18.354 -13.497 19.666 1.00 85.44 196 THR A N 1
ATOM 1475 C CA . THR A 1 196 ? -18.644 -13.805 18.263 1.00 85.44 196 THR A CA 1
ATOM 1476 C C . THR A 1 196 ? -18.981 -12.534 17.493 1.00 85.44 196 THR A C 1
ATOM 1478 O O . THR A 1 196 ? -18.464 -12.324 16.396 1.00 85.44 196 THR A O 1
ATOM 1481 N N . LEU A 1 197 ? -19.793 -11.647 18.073 1.00 87.94 197 LEU A N 1
ATOM 1482 C CA . LEU A 1 197 ? -20.143 -10.373 17.452 1.00 87.94 197 LEU A CA 1
ATOM 1483 C C . LEU A 1 197 ? -18.939 -9.426 17.341 1.00 87.94 197 LEU A C 1
ATOM 1485 O O . LEU A 1 197 ? -18.798 -8.765 16.314 1.00 87.94 197 LEU A O 1
ATOM 1489 N N . GLN A 1 198 ? -18.039 -9.393 18.330 1.00 86.62 198 GLN A N 1
ATOM 1490 C CA . GLN A 1 198 ? -16.789 -8.624 18.264 1.00 86.62 198 GLN A CA 1
ATOM 1491 C C . GLN A 1 198 ? -15.860 -9.142 17.154 1.00 86.62 198 GLN A C 1
ATOM 1493 O O . GLN A 1 198 ? -15.302 -8.350 16.390 1.00 86.62 198 GLN A O 1
ATOM 1498 N N . LEU A 1 199 ? -15.722 -10.467 17.020 1.00 86.69 199 LEU A N 1
ATOM 1499 C CA . LEU A 1 199 ? -14.947 -11.076 15.936 1.00 86.69 199 LEU A CA 1
ATOM 1500 C C . LEU A 1 199 ? -15.561 -10.747 14.571 1.00 86.69 199 LEU A C 1
ATOM 1502 O O . LEU A 1 199 ? -14.855 -10.341 13.648 1.00 86.69 199 LEU A O 1
ATOM 1506 N N . LEU A 1 200 ? -16.881 -10.896 14.444 1.00 88.50 200 LEU A N 1
ATOM 1507 C CA . LEU A 1 200 ? -17.594 -10.575 13.214 1.00 88.50 200 LEU A CA 1
ATOM 1508 C C . LEU A 1 200 ? -17.452 -9.091 12.873 1.00 88.50 200 LEU A C 1
ATOM 1510 O O . LEU A 1 200 ? -17.180 -8.789 11.716 1.00 88.50 200 LEU A O 1
ATOM 1514 N N . LEU A 1 201 ? -17.560 -8.183 13.850 1.00 88.31 201 LEU A N 1
ATOM 1515 C CA . LEU A 1 201 ? -17.360 -6.740 13.676 1.00 88.31 201 LEU A CA 1
ATOM 1516 C C . LEU A 1 201 ? -16.006 -6.421 13.043 1.00 88.31 201 LEU A C 1
ATOM 1518 O O . LEU A 1 201 ? -15.950 -5.649 12.084 1.00 88.31 201 LEU A O 1
ATOM 1522 N N . ALA A 1 202 ? -14.933 -7.042 13.538 1.00 85.31 202 ALA A N 1
ATOM 1523 C CA . ALA A 1 202 ? -13.584 -6.844 13.013 1.00 85.31 202 ALA A CA 1
ATOM 1524 C C . ALA A 1 202 ? -13.454 -7.250 11.532 1.00 85.31 202 ALA A C 1
ATOM 1526 O O . ALA A 1 202 ? -12.662 -6.659 10.801 1.00 85.31 202 ALA A O 1
ATOM 1527 N N . VAL A 1 203 ? -14.261 -8.211 11.074 1.00 87.75 203 VAL A N 1
ATOM 1528 C CA . VAL A 1 203 ? -14.256 -8.695 9.688 1.00 87.75 203 VAL A CA 1
ATOM 1529 C C . VAL A 1 203 ? -15.219 -7.894 8.811 1.00 87.75 203 VAL A C 1
ATOM 1531 O O . VAL A 1 203 ? -14.842 -7.401 7.745 1.00 87.75 203 VAL A O 1
ATOM 1534 N N . TRP A 1 204 ? -16.478 -7.760 9.231 1.00 90.50 204 TRP A N 1
ATOM 1535 C CA . TRP A 1 204 ? -17.519 -7.189 8.386 1.00 90.50 204 TRP A CA 1
ATOM 1536 C C . TRP A 1 204 ? -17.392 -5.677 8.259 1.00 90.50 204 TRP A C 1
ATOM 1538 O O . TRP A 1 204 ? -17.679 -5.161 7.182 1.00 90.50 204 TRP A O 1
ATOM 1548 N N . LEU A 1 205 ? -16.946 -4.952 9.294 1.00 90.38 205 LEU A N 1
ATOM 1549 C CA . LEU A 1 205 ? -16.900 -3.490 9.242 1.00 90.38 205 LEU A CA 1
ATOM 1550 C C . LEU A 1 205 ? -15.904 -2.991 8.183 1.00 90.38 205 LEU A C 1
ATOM 1552 O O . LEU A 1 205 ? -16.325 -2.211 7.328 1.00 90.38 205 LEU A O 1
ATOM 1556 N N . PRO A 1 206 ? -14.637 -3.457 8.125 1.00 90.31 206 PRO A N 1
ATOM 1557 C CA . PRO A 1 206 ? -13.732 -3.065 7.046 1.00 90.31 206 PRO A CA 1
ATOM 1558 C C . PRO A 1 206 ? -14.256 -3.454 5.656 1.00 90.31 206 PRO A C 1
ATOM 1560 O O . PRO A 1 206 ? -14.153 -2.657 4.723 1.00 90.31 206 PRO A O 1
ATOM 1563 N N . LEU A 1 207 ? -14.878 -4.631 5.509 1.00 91.62 207 LEU A N 1
ATOM 1564 C CA . LEU A 1 207 ? -15.496 -5.051 4.244 1.00 91.62 207 LEU A CA 1
ATOM 1565 C C . LEU A 1 207 ? -16.663 -4.135 3.844 1.00 91.62 207 LEU A C 1
ATOM 1567 O O . LEU A 1 207 ? -16.758 -3.727 2.687 1.00 91.62 207 LEU A O 1
ATOM 1571 N N . ALA A 1 208 ? -17.510 -3.745 4.795 1.00 92.25 208 ALA A N 1
ATOM 1572 C CA . ALA A 1 208 ? -18.633 -2.836 4.584 1.00 92.25 208 ALA A CA 1
ATOM 1573 C C . ALA A 1 208 ? -18.188 -1.397 4.272 1.00 92.25 208 ALA A C 1
ATOM 1575 O O . ALA A 1 208 ? -18.948 -0.631 3.675 1.00 92.25 208 ALA A O 1
ATOM 1576 N N . LEU A 1 209 ? -16.950 -1.022 4.615 1.00 92.31 209 LEU A N 1
ATOM 1577 C CA . LEU A 1 209 ? -16.353 0.243 4.186 1.00 92.31 209 LEU A CA 1
ATOM 1578 C C . LEU A 1 209 ? -15.951 0.233 2.706 1.00 92.31 209 LEU A C 1
ATOM 1580 O O . LEU A 1 209 ? -15.869 1.306 2.108 1.00 92.31 209 LEU A O 1
ATOM 1584 N N . PHE A 1 210 ? -15.723 -0.931 2.084 1.00 92.19 210 PHE A N 1
ATOM 1585 C CA . PHE A 1 210 ? -15.230 -1.011 0.704 1.00 92.19 210 PHE A CA 1
ATOM 1586 C C . PHE A 1 210 ? -16.057 -0.200 -0.311 1.00 92.19 210 PHE A C 1
ATOM 1588 O O . PHE A 1 210 ? -15.443 0.565 -1.059 1.00 92.19 210 PHE A O 1
ATOM 1595 N N . PRO A 1 211 ? -17.406 -0.273 -0.348 1.00 92.75 211 PRO A N 1
ATOM 1596 C CA . PRO A 1 211 ? -18.197 0.509 -1.299 1.00 92.75 211 PRO A CA 1
ATOM 1597 C C . PRO A 1 211 ? -17.986 2.020 -1.139 1.00 92.75 211 PRO A C 1
ATOM 1599 O O . PRO A 1 211 ? -17.829 2.733 -2.133 1.00 92.75 211 PRO A O 1
ATOM 1602 N N . PHE A 1 212 ? -17.905 2.506 0.104 1.00 93.31 212 PHE A N 1
ATOM 1603 C CA . PHE A 1 212 ? -17.611 3.908 0.391 1.00 93.31 212 PHE A CA 1
ATOM 1604 C C . PHE A 1 212 ? -16.193 4.288 -0.041 1.00 93.31 212 PHE A C 1
ATOM 1606 O O . PHE A 1 212 ? -16.008 5.287 -0.735 1.00 93.31 212 PHE A O 1
ATOM 1613 N N . LEU A 1 213 ? -15.193 3.477 0.318 1.00 92.62 213 LEU A N 1
ATOM 1614 C CA . LEU A 1 213 ? -13.790 3.703 -0.038 1.00 92.62 213 LEU A CA 1
ATOM 1615 C C . LEU A 1 213 ? -13.593 3.741 -1.557 1.00 92.62 213 LEU A C 1
ATOM 1617 O O . LEU A 1 213 ? -12.894 4.616 -2.071 1.00 92.62 213 LEU A O 1
ATOM 1621 N N . TYR A 1 214 ? -14.235 2.818 -2.274 1.00 90.44 214 TYR A N 1
ATOM 1622 C CA . TYR A 1 214 ? -14.217 2.760 -3.729 1.00 90.44 214 TYR A CA 1
ATOM 1623 C C . TYR A 1 214 ? -14.869 4.000 -4.340 1.00 90.44 214 TYR A C 1
ATOM 1625 O O . TYR A 1 214 ? -14.255 4.672 -5.171 1.00 90.44 214 TYR A O 1
ATOM 1633 N N . GLY A 1 215 ? -16.089 4.332 -3.903 1.00 89.69 215 GLY A N 1
ATOM 1634 C CA . GLY A 1 215 ? -16.827 5.498 -4.382 1.00 89.69 215 GLY A CA 1
ATOM 1635 C C . GLY A 1 215 ? -16.060 6.796 -4.142 1.00 89.69 215 GLY A C 1
ATOM 1636 O O . GLY A 1 215 ? -15.902 7.602 -5.057 1.00 89.69 215 GLY A O 1
ATOM 1637 N N . PHE A 1 216 ? -15.496 6.966 -2.946 1.00 89.50 216 PHE A N 1
ATOM 1638 C CA . PHE A 1 216 ? -14.677 8.122 -2.600 1.00 89.50 216 PHE A CA 1
ATOM 1639 C C . PHE A 1 216 ? -13.405 8.215 -3.453 1.00 89.50 216 PHE A C 1
ATOM 1641 O O . PHE A 1 216 ? -13.127 9.269 -4.027 1.00 89.50 216 PHE A O 1
ATOM 1648 N N . ALA A 1 217 ? -12.652 7.118 -3.594 1.00 88.50 217 ALA A N 1
ATOM 1649 C CA . ALA A 1 217 ? -11.448 7.092 -4.422 1.00 88.50 217 ALA A CA 1
ATOM 1650 C C . ALA A 1 217 ? -11.757 7.383 -5.899 1.00 88.50 217 ALA A C 1
ATOM 1652 O O . ALA A 1 217 ? -10.986 8.082 -6.563 1.00 88.50 217 ALA A O 1
ATOM 1653 N N . TYR A 1 218 ? -12.886 6.880 -6.404 1.00 88.06 218 TYR A N 1
ATOM 1654 C CA . TYR A 1 218 ? -13.355 7.142 -7.761 1.00 88.06 218 TYR A CA 1
ATOM 1655 C C . TYR A 1 218 ? -13.729 8.612 -7.956 1.00 88.06 218 TYR A C 1
ATOM 1657 O O . TYR A 1 218 ? -13.218 9.249 -8.875 1.00 88.06 218 TYR A O 1
ATOM 1665 N N . LEU A 1 219 ? -14.546 9.181 -7.065 1.00 87.75 219 LEU A N 1
ATOM 1666 C CA . LEU A 1 219 ? -14.924 10.595 -7.123 1.00 87.75 219 LEU A CA 1
ATOM 1667 C C . LEU A 1 219 ? -13.699 11.512 -7.043 1.00 87.75 219 LEU A C 1
ATOM 1669 O O . LEU A 1 219 ? -13.593 12.454 -7.827 1.00 87.75 219 LEU A O 1
ATOM 1673 N N . ALA A 1 220 ? -12.738 11.201 -6.168 1.00 86.75 220 ALA A N 1
ATOM 1674 C CA . ALA A 1 220 ? -11.485 11.944 -6.066 1.00 86.75 220 ALA A CA 1
ATOM 1675 C C . ALA A 1 220 ? -10.649 11.860 -7.359 1.00 86.75 220 ALA A C 1
ATOM 1677 O O . ALA A 1 220 ? -10.086 12.865 -7.803 1.00 86.75 220 ALA A O 1
ATOM 1678 N N . ALA A 1 221 ? -10.582 10.682 -7.993 1.00 85.38 221 ALA A N 1
ATOM 1679 C CA . ALA A 1 221 ? -9.893 10.507 -9.271 1.00 85.38 221 ALA A CA 1
ATOM 1680 C C . ALA A 1 221 ? -10.577 11.305 -10.392 1.00 85.38 221 ALA A C 1
ATOM 1682 O O . ALA A 1 221 ? -9.905 12.035 -11.122 1.00 85.38 221 ALA A O 1
ATOM 1683 N N . VAL A 1 222 ? -11.906 11.228 -10.484 1.00 85.88 222 VAL A N 1
ATOM 1684 C CA . VAL A 1 222 ? -12.709 11.961 -11.471 1.00 85.88 222 VAL A CA 1
ATOM 1685 C C . VAL A 1 222 ? -12.580 13.471 -11.284 1.00 85.88 222 VAL A C 1
ATOM 1687 O O . VAL A 1 222 ? -12.313 14.169 -12.259 1.00 85.88 222 VAL A O 1
ATOM 1690 N N . GLU A 1 223 ? -12.699 13.995 -10.060 1.00 86.19 223 GLU A N 1
ATOM 1691 C CA . GLU A 1 223 ? -12.501 15.427 -9.786 1.00 86.19 223 GLU A CA 1
ATOM 1692 C C . GLU A 1 223 ? -11.105 15.876 -10.250 1.00 86.19 223 GLU A C 1
ATOM 1694 O O . GLU A 1 223 ? -10.967 16.892 -10.936 1.00 86.19 223 GLU A O 1
ATOM 1699 N N . GLY A 1 224 ? -10.075 15.072 -9.965 1.00 83.75 224 GLY A N 1
ATOM 1700 C CA . GLY A 1 224 ? -8.710 15.315 -10.427 1.00 83.75 224 GLY A CA 1
ATOM 1701 C C . GLY A 1 224 ? -8.577 15.362 -11.954 1.00 83.75 224 GLY A C 1
ATOM 1702 O O . GLY A 1 224 ? -7.912 16.258 -12.480 1.00 83.75 224 GLY A O 1
ATOM 1703 N N . ILE A 1 225 ? -9.218 14.437 -12.674 1.00 84.69 225 ILE A N 1
ATOM 1704 C CA . ILE A 1 225 ? -9.243 14.410 -14.145 1.00 84.69 225 ILE A CA 1
ATOM 1705 C C . ILE A 1 225 ? -9.960 15.643 -14.687 1.00 84.69 225 ILE A C 1
ATOM 1707 O O . ILE A 1 225 ? -9.390 16.369 -15.498 1.00 84.69 225 ILE A O 1
ATOM 1711 N N . LEU A 1 226 ? -11.181 15.918 -14.220 1.00 84.44 226 LEU A N 1
ATOM 1712 C CA . LEU A 1 226 ? -12.013 17.011 -14.724 1.00 84.44 226 LEU A CA 1
ATOM 1713 C C . LEU A 1 226 ? -11.345 18.375 -14.530 1.00 84.44 226 LEU A C 1
ATOM 1715 O O . LEU A 1 226 ? -11.415 19.223 -15.421 1.00 84.44 226 LEU A O 1
ATOM 1719 N N . LEU A 1 227 ? -10.654 18.578 -13.405 1.00 84.50 227 LEU A N 1
ATOM 1720 C CA . LEU A 1 227 ? -9.877 19.794 -13.161 1.00 84.50 227 LEU A CA 1
ATOM 1721 C C . LEU A 1 227 ? -8.693 19.924 -14.126 1.00 84.50 227 LEU A C 1
ATOM 1723 O O . LEU A 1 227 ? -8.438 21.016 -14.626 1.00 84.50 227 LEU A O 1
ATOM 1727 N N . ARG A 1 228 ? -7.970 18.834 -14.412 1.00 83.12 228 ARG A N 1
ATOM 1728 C CA . ARG A 1 228 ? -6.836 18.849 -15.355 1.00 83.12 228 ARG A CA 1
ATOM 1729 C C . ARG A 1 228 ? -7.299 19.042 -16.796 1.00 83.12 228 ARG A C 1
ATOM 1731 O O . ARG A 1 228 ? -6.739 19.880 -17.494 1.00 83.12 228 ARG A O 1
ATOM 1738 N N . VAL A 1 229 ? -8.349 18.337 -17.212 1.00 83.38 229 VAL A N 1
ATOM 1739 C CA . VAL A 1 229 ? -8.964 18.469 -18.542 1.00 83.38 229 VAL A CA 1
ATOM 1740 C C . VAL A 1 229 ? -9.465 19.896 -18.757 1.00 83.38 229 VAL A C 1
ATOM 1742 O O . VAL A 1 229 ? -9.190 20.475 -19.801 1.00 83.38 229 VAL A O 1
ATOM 1745 N N . SER A 1 230 ? -10.113 20.496 -17.753 1.00 83.31 230 SER A N 1
ATOM 1746 C CA . SER A 1 230 ? -10.591 21.884 -17.822 1.00 83.31 230 SER A CA 1
ATOM 1747 C C . SER A 1 230 ? -9.474 22.933 -17.818 1.00 83.31 230 SER A C 1
ATOM 1749 O O . SER A 1 230 ? -9.740 24.070 -18.187 1.00 83.31 230 SER A O 1
ATOM 1751 N N . ARG A 1 231 ? -8.262 22.594 -17.357 1.00 82.00 231 ARG A N 1
ATOM 1752 C CA . ARG A 1 231 ? -7.088 23.482 -17.425 1.00 82.00 231 ARG A CA 1
ATOM 1753 C C . ARG A 1 231 ? -6.342 23.363 -18.749 1.00 82.00 231 ARG A C 1
ATOM 1755 O O . ARG A 1 231 ? -5.764 24.340 -19.196 1.00 82.00 231 ARG A O 1
ATOM 1762 N N . LEU A 1 232 ? -6.313 22.165 -19.332 1.00 80.62 232 LEU A N 1
ATOM 1763 C CA . LEU A 1 232 ? -5.588 21.879 -20.573 1.00 80.62 232 LEU A CA 1
ATOM 1764 C C . LEU A 1 232 ? -6.403 22.183 -21.831 1.00 80.62 232 LEU A C 1
ATOM 1766 O O . LEU A 1 232 ? -5.822 22.384 -22.891 1.00 80.62 232 LEU A O 1
ATOM 1770 N N . ASN A 1 233 ? -7.731 22.198 -21.724 1.00 78.19 233 ASN A N 1
ATOM 1771 C CA . ASN A 1 233 ? -8.625 22.470 -22.839 1.00 78.19 233 ASN A CA 1
ATOM 1772 C C . ASN A 1 233 ? -9.497 23.681 -22.481 1.00 78.19 233 ASN A C 1
ATOM 1774 O O . ASN A 1 233 ? -10.204 23.670 -21.472 1.00 78.19 233 ASN A O 1
ATOM 1778 N N . GLU A 1 234 ? -9.463 24.727 -23.306 1.00 74.19 234 GLU A N 1
ATOM 1779 C CA . GLU A 1 234 ? -10.338 25.888 -23.134 1.00 74.19 234 GLU A CA 1
ATOM 1780 C C . GLU A 1 234 ? -11.780 25.549 -23.544 1.00 74.19 234 GLU A C 1
ATOM 1782 O O . GLU A 1 234 ? -12.022 24.923 -24.583 1.00 74.19 234 GLU A O 1
ATOM 1787 N N . GLY A 1 235 ? -12.748 25.971 -22.723 1.00 74.44 235 GLY A N 1
ATOM 1788 C CA . GLY A 1 235 ? -14.176 25.889 -23.046 1.00 74.44 235 GLY A CA 1
ATOM 1789 C C . GLY A 1 235 ? -14.811 24.497 -22.943 1.00 74.44 235 GLY A C 1
ATOM 1790 O O . GLY A 1 235 ? -15.762 24.224 -23.670 1.00 74.44 235 GLY A O 1
ATOM 1791 N N . VAL A 1 236 ? -14.316 23.614 -22.064 1.00 76.75 236 VAL A N 1
ATOM 1792 C CA . VAL A 1 236 ? -14.887 22.261 -21.886 1.00 76.75 236 VAL A CA 1
ATOM 1793 C C . VAL A 1 236 ? -16.315 22.332 -21.342 1.00 76.75 236 VAL A C 1
ATOM 1795 O O . VAL A 1 236 ? -16.549 22.776 -20.210 1.00 76.75 236 VAL A O 1
ATOM 1798 N N . SER A 1 237 ? -17.267 21.826 -22.122 1.00 82.50 237 SER A N 1
ATOM 1799 C CA . SER A 1 237 ? -18.682 21.771 -21.760 1.00 82.50 237 SER A CA 1
ATOM 1800 C C . SER A 1 237 ? -18.952 20.688 -20.715 1.00 82.50 237 SER A C 1
ATOM 1802 O O . SER A 1 237 ? -18.271 19.663 -20.649 1.00 82.50 237 SER A O 1
ATOM 1804 N N . TRP A 1 238 ? -20.007 20.858 -19.915 1.00 79.75 238 TRP A N 1
ATOM 1805 C CA . TRP A 1 238 ? -20.440 19.824 -18.970 1.00 79.75 238 TRP A CA 1
ATOM 1806 C C . TRP A 1 238 ? -20.786 18.500 -19.676 1.00 79.75 238 TRP A C 1
ATOM 1808 O O . TRP A 1 238 ? -20.604 17.436 -19.091 1.00 79.75 238 TRP A O 1
ATOM 1818 N N . ARG A 1 239 ? -21.223 18.552 -20.945 1.00 82.06 239 ARG A N 1
ATOM 1819 C CA . ARG A 1 239 ? -21.530 17.365 -21.760 1.00 82.06 239 ARG A CA 1
ATOM 1820 C C . ARG A 1 239 ? -20.291 16.511 -22.021 1.00 82.06 239 ARG A C 1
ATOM 1822 O O . ARG A 1 239 ? -20.367 15.294 -21.951 1.00 82.06 239 ARG A O 1
ATOM 1829 N N . GLU A 1 240 ? -19.145 17.132 -22.276 1.00 79.81 240 GLU A N 1
ATOM 1830 C CA . GLU A 1 240 ? -17.879 16.414 -22.471 1.00 79.81 240 GLU A CA 1
ATOM 1831 C C . GLU A 1 240 ? -17.405 15.806 -21.147 1.00 79.81 240 GLU A C 1
ATOM 1833 O O . GLU A 1 240 ? -17.003 14.647 -21.102 1.00 79.81 240 GLU A O 1
ATOM 1838 N N . LYS A 1 241 ? -17.558 16.543 -20.038 1.00 82.94 241 LYS A N 1
ATOM 1839 C CA . LYS A 1 241 ? -17.270 16.037 -18.685 1.00 82.94 241 LYS A CA 1
ATOM 1840 C C . LYS A 1 241 ? -18.134 14.821 -18.334 1.00 82.94 241 LYS A C 1
ATOM 1842 O O . LYS A 1 241 ? -17.620 13.842 -17.799 1.00 82.94 241 LYS A O 1
ATOM 1847 N N . ALA A 1 242 ? -19.425 14.864 -18.666 1.00 83.00 242 ALA A N 1
ATOM 1848 C CA . ALA A 1 242 ? -20.342 13.742 -18.486 1.00 83.00 242 ALA A CA 1
ATOM 1849 C C . ALA A 1 242 ? -19.978 12.555 -19.390 1.00 83.00 242 ALA A C 1
ATOM 1851 O O . ALA A 1 242 ? -20.037 11.414 -18.943 1.00 83.00 242 ALA A O 1
ATOM 1852 N N . GLY A 1 243 ? -19.552 12.816 -20.630 1.00 83.25 243 GLY A N 1
ATOM 1853 C CA . GLY A 1 243 ? -19.094 11.775 -21.549 1.00 83.25 243 GLY A CA 1
ATOM 1854 C C . GLY A 1 243 ? -17.859 11.037 -21.031 1.00 83.25 243 GLY A C 1
ATOM 1855 O O . GLY A 1 243 ? -17.852 9.810 -21.004 1.00 83.25 243 GLY A O 1
ATOM 1856 N N . ILE A 1 244 ? -16.867 11.767 -20.509 1.00 83.00 244 ILE A N 1
ATOM 1857 C CA . ILE A 1 244 ? -15.695 11.169 -19.847 1.00 83.00 244 ILE A CA 1
ATOM 1858 C C . ILE A 1 244 ? -16.142 10.307 -18.659 1.00 83.00 244 ILE A C 1
ATOM 1860 O O . ILE A 1 244 ? -15.722 9.161 -18.541 1.00 83.00 244 ILE A O 1
ATOM 1864 N N . LEU A 1 245 ? -17.026 10.824 -17.800 1.00 85.12 245 LEU A N 1
ATOM 1865 C CA . LEU A 1 245 ? -17.500 10.103 -16.614 1.00 85.12 245 LEU A CA 1
ATOM 1866 C C . LEU A 1 245 ? -18.209 8.787 -16.966 1.00 85.12 245 LEU A C 1
ATOM 1868 O O . LEU A 1 245 ? -17.988 7.779 -16.299 1.00 85.12 245 LEU A O 1
ATOM 1872 N N . VAL A 1 246 ? -19.024 8.790 -18.023 1.00 84.75 246 VAL A N 1
ATOM 1873 C CA . VAL A 1 246 ? -19.702 7.588 -18.526 1.00 84.75 246 VAL A CA 1
ATOM 1874 C C . VAL A 1 246 ? -18.707 6.622 -19.173 1.00 84.75 246 VAL A C 1
ATOM 1876 O O . VAL A 1 246 ? -18.787 5.422 -18.927 1.00 84.75 246 VAL A O 1
ATOM 1879 N N . GLY A 1 247 ? -17.752 7.116 -19.966 1.00 80.19 247 GLY A N 1
ATOM 1880 C CA . GLY A 1 247 ? -16.756 6.270 -20.628 1.00 80.19 247 GLY A CA 1
ATOM 1881 C C . GLY A 1 247 ? -15.795 5.579 -19.656 1.00 80.19 247 GLY A C 1
ATOM 1882 O O . GLY A 1 247 ? -15.423 4.432 -19.885 1.00 80.19 247 GLY A O 1
ATOM 1883 N N . LEU A 1 248 ? -15.487 6.210 -18.516 1.00 82.44 248 LEU A N 1
ATOM 1884 C CA . LEU A 1 248 ? -14.700 5.601 -17.435 1.00 82.44 248 LEU A CA 1
ATOM 1885 C C . LEU A 1 248 ? -15.389 4.391 -16.779 1.00 82.44 248 LEU A C 1
ATOM 1887 O O . LEU A 1 248 ? -14.719 3.628 -16.085 1.00 82.44 248 LEU A O 1
ATOM 1891 N N . SER A 1 249 ? -16.700 4.202 -16.984 1.00 81.06 249 SER A N 1
ATOM 1892 C CA . SER A 1 249 ? -17.461 3.015 -16.556 1.00 81.06 249 SER A CA 1
ATOM 1893 C C . SER A 1 249 ? -17.310 2.666 -15.065 1.00 81.06 249 SER A C 1
ATOM 1895 O O . SER A 1 249 ? -17.288 1.497 -14.693 1.00 81.06 249 SER A O 1
ATOM 1897 N N . PHE A 1 250 ? -17.158 3.676 -14.199 1.00 79.56 250 PHE A N 1
ATOM 1898 C CA . PHE A 1 250 ? -16.867 3.514 -12.765 1.00 79.56 250 PHE A CA 1
ATOM 1899 C C . PHE A 1 250 ? -15.583 2.739 -12.443 1.00 79.56 250 PHE A C 1
ATOM 1901 O O . PHE A 1 250 ? -15.383 2.351 -11.296 1.00 79.56 250 PHE A O 1
ATOM 1908 N N . SER A 1 251 ? -14.677 2.547 -13.403 1.00 82.38 251 SER A N 1
ATOM 1909 C CA . SER A 1 251 ? -13.398 1.875 -13.188 1.00 82.38 251 SER A CA 1
ATOM 1910 C C . SER A 1 251 ? -12.387 2.830 -12.560 1.00 82.38 251 SER A C 1
ATOM 1912 O O . SER A 1 251 ? -11.898 3.771 -13.193 1.00 82.38 251 SER A O 1
ATOM 1914 N N . LEU A 1 252 ? -12.013 2.563 -11.304 1.00 80.31 252 LEU A N 1
ATOM 1915 C CA . LEU A 1 252 ? -10.953 3.320 -10.631 1.00 80.31 252 LEU A CA 1
ATOM 1916 C C . LEU A 1 252 ? -9.605 3.187 -11.357 1.00 80.31 252 LEU A C 1
ATOM 1918 O O . LEU A 1 252 ? -8.813 4.129 -11.370 1.00 80.31 252 LEU A O 1
ATOM 1922 N N . ARG A 1 253 ? -9.356 2.025 -11.977 1.00 82.38 253 ARG A N 1
ATOM 1923 C CA . ARG A 1 253 ? -8.148 1.754 -12.766 1.00 82.38 253 ARG A CA 1
ATOM 1924 C C . ARG A 1 253 ? -8.068 2.707 -13.958 1.00 82.38 253 ARG A C 1
ATOM 1926 O O . ARG A 1 253 ? -7.079 3.424 -14.096 1.00 82.38 253 ARG A O 1
ATOM 1933 N N . THR A 1 254 ? -9.128 2.759 -14.760 1.00 79.19 254 THR A N 1
ATOM 1934 C CA . THR A 1 254 ? -9.200 3.607 -15.957 1.00 79.19 254 THR A CA 1
ATOM 1935 C C . THR A 1 254 ? -9.123 5.084 -15.573 1.00 79.19 254 THR A C 1
ATOM 1937 O O . THR A 1 254 ? -8.361 5.839 -16.171 1.00 79.19 254 THR A O 1
ATOM 1940 N N . ALA A 1 255 ? -9.806 5.488 -14.494 1.00 81.25 255 ALA A N 1
ATOM 1941 C CA . ALA A 1 255 ? -9.748 6.860 -13.991 1.00 81.25 255 ALA A CA 1
ATOM 1942 C C . ALA A 1 255 ? -8.319 7.282 -13.595 1.00 81.25 255 ALA A C 1
ATOM 1944 O O . ALA A 1 255 ? -7.868 8.369 -13.947 1.00 81.25 255 ALA A O 1
ATOM 1945 N N . LYS A 1 256 ? -7.559 6.429 -12.897 1.00 81.12 256 LYS A N 1
ATOM 1946 C CA . LYS A 1 256 ? -6.181 6.768 -12.493 1.00 81.12 256 LYS A CA 1
ATOM 1947 C C . LYS A 1 256 ? -5.165 6.682 -13.634 1.00 81.12 256 LYS A C 1
ATOM 1949 O O . LYS A 1 256 ? -4.165 7.402 -13.597 1.00 81.12 256 LYS A O 1
ATOM 1954 N N . ALA A 1 257 ? -5.418 5.845 -14.635 1.00 80.25 257 ALA A N 1
ATOM 1955 C CA . ALA A 1 257 ? -4.610 5.767 -15.849 1.00 80.25 257 ALA A CA 1
ATOM 1956 C C . ALA A 1 257 ? -4.820 6.965 -16.791 1.00 80.25 257 ALA A C 1
ATOM 1958 O O . ALA A 1 257 ? -3.944 7.267 -17.597 1.00 80.25 257 ALA A O 1
ATOM 1959 N N . PHE A 1 258 ? -5.944 7.677 -16.661 1.00 79.19 258 PHE A N 1
ATOM 1960 C CA . PHE A 1 258 ? -6.274 8.849 -17.467 1.00 79.19 258 PHE A CA 1
ATOM 1961 C C . PHE A 1 258 ? -5.363 10.048 -17.128 1.00 79.19 258 PHE A C 1
ATOM 1963 O O . PHE A 1 258 ? -5.677 10.912 -16.302 1.00 79.19 258 PHE A O 1
ATOM 1970 N N . ASN A 1 259 ? -4.180 10.088 -17.744 1.00 77.44 259 ASN A N 1
ATOM 1971 C CA . ASN A 1 259 ? -3.155 11.108 -17.531 1.00 77.44 259 ASN A CA 1
ATOM 1972 C C . ASN A 1 259 ? -2.436 11.495 -18.841 1.00 77.44 259 ASN A C 1
ATOM 1974 O O . ASN A 1 259 ? -2.682 10.919 -19.901 1.00 77.44 259 ASN A O 1
ATOM 1978 N N . GLY A 1 260 ? -1.562 12.506 -18.761 1.00 75.81 260 GLY A N 1
ATOM 1979 C CA . GLY A 1 260 ? -0.670 12.896 -19.857 1.00 75.81 260 GLY A CA 1
ATOM 1980 C C . GLY A 1 260 ? -1.409 13.180 -21.166 1.00 75.81 260 GLY A C 1
ATOM 1981 O O . GLY A 1 260 ? -2.310 14.019 -21.209 1.00 75.81 260 GLY A O 1
ATOM 1982 N N . THR A 1 261 ? -1.028 12.460 -22.222 1.00 68.75 261 THR A N 1
ATOM 1983 C CA . THR A 1 261 ? -1.572 12.594 -23.581 1.00 68.75 261 THR A CA 1
ATOM 1984 C C . THR A 1 261 ? -3.084 12.367 -23.644 1.00 68.75 261 THR A C 1
ATOM 1986 O O . THR A 1 261 ? -3.756 13.009 -24.446 1.00 68.75 261 THR A O 1
ATOM 1989 N N . HIS A 1 262 ? -3.646 11.535 -22.760 1.00 74.44 262 HIS A N 1
ATOM 1990 C CA . HIS A 1 262 ? -5.085 11.250 -22.733 1.00 74.44 262 HIS A CA 1
ATOM 1991 C C . HIS A 1 262 ? -5.929 12.421 -22.199 1.00 74.44 262 HIS A C 1
ATOM 1993 O O . HIS A 1 262 ? -7.140 12.433 -22.403 1.00 74.44 262 HIS A O 1
ATOM 1999 N N . LEU A 1 263 ? -5.315 13.429 -21.561 1.00 71.31 263 LEU A N 1
ATOM 2000 C CA . LEU A 1 263 ? -6.009 14.627 -21.064 1.00 71.31 263 LEU A CA 1
ATOM 2001 C C . LEU A 1 263 ? -6.327 15.651 -22.168 1.00 71.31 263 LEU A C 1
ATOM 2003 O O . LEU A 1 263 ? -7.140 16.553 -21.948 1.00 71.31 263 LEU A O 1
ATOM 2007 N N . GLN A 1 264 ? -5.676 15.544 -23.329 1.00 72.12 264 GLN A N 1
ATOM 2008 C CA . GLN A 1 264 ? -5.989 16.368 -24.492 1.00 72.12 264 GLN A CA 1
ATOM 2009 C C . GLN A 1 264 ? -7.167 15.738 -25.229 1.00 72.12 264 GLN A C 1
ATOM 2011 O O . GLN A 1 264 ? -7.042 14.650 -25.790 1.00 72.12 264 GLN A O 1
ATOM 2016 N N . LEU A 1 265 ? -8.305 16.432 -25.235 1.00 67.81 265 LEU A N 1
ATOM 2017 C CA . LEU A 1 265 ? -9.465 16.010 -26.011 1.00 67.81 265 LEU A CA 1
ATOM 2018 C C . LEU A 1 265 ? -9.178 16.327 -27.481 1.00 67.81 265 LEU A C 1
ATOM 2020 O O . LEU A 1 265 ? -9.320 17.466 -27.925 1.00 67.81 265 LEU A O 1
ATOM 2024 N N . ARG A 1 266 ? -8.694 15.325 -28.219 1.00 64.62 266 ARG A N 1
ATOM 2025 C CA . ARG A 1 266 ? -8.450 15.415 -29.662 1.00 64.62 266 ARG A CA 1
ATOM 2026 C C . ARG A 1 266 ? -9.672 14.873 -30.400 1.00 64.62 266 ARG A C 1
ATOM 2028 O O . ARG A 1 266 ? -10.136 13.785 -30.083 1.00 64.62 266 ARG A O 1
ATOM 2035 N N . GLY A 1 267 ? -10.170 15.616 -31.385 1.00 67.69 267 GLY A N 1
ATOM 2036 C CA . GLY A 1 267 ? -11.315 15.207 -32.203 1.00 67.69 267 GLY A CA 1
ATOM 2037 C C . GLY A 1 267 ? -12.613 15.944 -31.867 1.00 67.69 267 GLY A C 1
ATOM 2038 O O . GLY A 1 267 ? -12.597 17.115 -31.484 1.00 67.69 267 GLY A O 1
ATOM 2039 N N . GLU A 1 268 ? -13.747 15.274 -32.075 1.00 66.12 268 GLU A N 1
ATOM 2040 C CA . GLU A 1 268 ? -15.076 15.877 -31.963 1.00 66.12 268 GLU A CA 1
ATOM 2041 C C . GLU A 1 268 ? -15.445 16.232 -30.516 1.00 66.12 268 GLU A C 1
ATOM 2043 O O . GLU A 1 268 ? -15.533 15.371 -29.639 1.00 66.12 268 GLU A O 1
ATOM 2048 N N . ARG A 1 269 ? -15.752 17.514 -30.288 1.00 70.12 269 ARG A N 1
ATOM 2049 C CA . ARG A 1 269 ? -16.213 18.078 -29.008 1.00 70.12 269 ARG A CA 1
ATOM 2050 C C . ARG A 1 269 ? -17.673 17.721 -28.696 1.00 70.12 269 ARG A C 1
ATOM 2052 O O . ARG A 1 269 ? -18.541 18.583 -28.554 1.00 70.12 269 ARG A O 1
ATOM 2059 N N . THR A 1 270 ? -17.975 16.423 -28.653 1.00 82.00 270 THR A N 1
ATOM 2060 C CA . THR A 1 270 ? -19.318 15.880 -28.399 1.00 82.00 270 THR A CA 1
ATOM 2061 C C . THR A 1 270 ? -19.326 14.918 -27.211 1.00 82.00 270 THR A C 1
ATOM 2063 O O . THR A 1 270 ? -18.304 14.352 -26.830 1.00 82.00 270 THR A O 1
ATOM 2066 N N . PHE A 1 271 ? -20.508 14.691 -26.621 1.00 80.94 271 PHE A N 1
ATOM 2067 C CA . PHE A 1 271 ? -20.681 13.693 -25.554 1.00 80.94 271 PHE A CA 1
ATOM 2068 C C . PHE A 1 271 ? -20.198 12.305 -26.000 1.00 80.94 271 PHE A C 1
ATOM 2070 O O . PHE A 1 271 ? -19.481 11.639 -25.260 1.00 80.94 271 PHE A O 1
ATOM 2077 N N . ARG A 1 272 ? -20.551 11.880 -27.222 1.00 82.44 272 ARG A N 1
ATOM 2078 C CA . ARG A 1 272 ? -20.158 10.568 -27.755 1.00 82.44 272 ARG A CA 1
ATOM 2079 C C . ARG A 1 272 ? -18.653 10.472 -28.003 1.00 82.44 272 ARG A C 1
ATOM 2081 O O . ARG A 1 272 ? -18.082 9.454 -27.634 1.00 82.44 272 ARG A O 1
ATOM 2088 N N . GLY A 1 273 ? -18.027 11.529 -28.529 1.00 81.25 273 GLY A N 1
ATOM 2089 C CA . GLY A 1 273 ? -16.570 11.590 -28.701 1.00 81.25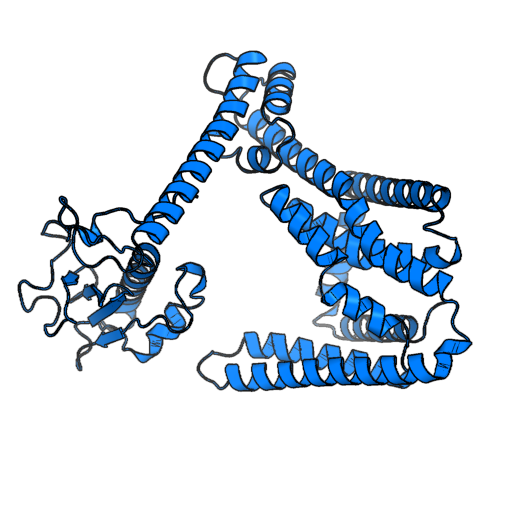 273 GLY A CA 1
ATOM 2090 C C . GLY A 1 273 ? -15.815 11.512 -27.369 1.00 81.25 273 GLY A C 1
ATOM 2091 O O . GLY A 1 273 ? -14.821 10.803 -27.244 1.00 81.25 273 GLY A O 1
ATOM 2092 N N . ALA A 1 274 ? -16.337 12.162 -26.326 1.00 80.62 274 ALA A N 1
ATOM 2093 C CA . ALA A 1 274 ? -15.777 12.070 -24.980 1.00 80.62 274 ALA A CA 1
ATOM 2094 C C . ALA A 1 274 ? -15.933 10.667 -24.355 1.00 80.62 274 ALA A C 1
ATOM 2096 O O . ALA A 1 274 ? -15.020 10.198 -23.673 1.00 80.62 274 ALA A O 1
ATOM 2097 N N . VAL A 1 275 ? -17.060 9.982 -24.601 1.00 84.06 275 VAL A N 1
ATOM 2098 C CA . VAL A 1 275 ? -17.265 8.585 -24.171 1.00 84.06 275 VAL A CA 1
ATOM 2099 C C . VAL A 1 275 ? -16.305 7.642 -24.894 1.00 84.06 275 VAL A C 1
ATOM 2101 O O . VAL A 1 275 ? -15.686 6.812 -24.233 1.00 84.06 275 VAL A O 1
ATOM 2104 N N . SER A 1 276 ? -16.178 7.748 -26.223 1.00 83.94 276 SER A N 1
ATOM 2105 C CA . SER A 1 276 ? -15.293 6.871 -27.001 1.00 83.94 276 SER A CA 1
ATOM 2106 C C . SER A 1 276 ? -13.839 7.050 -26.587 1.00 83.94 276 SER A C 1
ATOM 2108 O O . SER A 1 276 ? -13.182 6.068 -26.281 1.00 83.94 276 SER A O 1
ATOM 2110 N N . HIS A 1 277 ? -13.380 8.294 -26.429 1.00 83.06 277 HIS A N 1
ATOM 2111 C CA . HIS A 1 277 ? -12.013 8.582 -25.989 1.00 83.06 277 HIS A CA 1
ATOM 2112 C C . HIS A 1 277 ? -11.698 7.989 -24.608 1.00 83.06 277 HIS A C 1
ATOM 2114 O O . HIS A 1 277 ? -10.614 7.458 -24.381 1.00 83.06 277 HIS A O 1
ATOM 2120 N N . ALA A 1 278 ? -12.642 8.050 -23.665 1.00 82.81 278 ALA A N 1
ATOM 2121 C CA . ALA A 1 278 ? -12.461 7.432 -22.353 1.00 82.81 278 ALA A CA 1
ATOM 2122 C C . ALA A 1 278 ? -12.507 5.891 -22.405 1.00 82.81 278 ALA A C 1
ATOM 2124 O O . ALA A 1 278 ? -11.792 5.245 -21.638 1.00 82.81 278 ALA A O 1
ATOM 2125 N N . ARG A 1 279 ? -13.294 5.301 -23.316 1.00 84.38 279 ARG A N 1
ATOM 2126 C CA . ARG A 1 279 ? -13.300 3.848 -23.559 1.00 84.38 279 ARG A CA 1
ATOM 2127 C C . ARG A 1 279 ? -12.012 3.365 -24.212 1.00 84.38 279 ARG A C 1
ATOM 2129 O O . ARG A 1 279 ? -11.484 2.360 -23.761 1.00 84.38 279 ARG A O 1
ATOM 2136 N N . ASP A 1 280 ? -11.447 4.126 -25.146 1.00 85.75 280 ASP A N 1
ATOM 2137 C CA . ASP A 1 280 ? -10.172 3.794 -25.793 1.00 85.75 280 ASP A CA 1
ATOM 2138 C C . ASP A 1 280 ? -9.041 3.626 -24.771 1.00 85.75 280 ASP A C 1
ATOM 2140 O O . ASP A 1 280 ? -8.177 2.765 -24.933 1.00 85.75 280 ASP A O 1
ATOM 2144 N N . VAL A 1 281 ? -9.063 4.411 -23.686 1.00 84.81 281 VAL A N 1
ATOM 2145 C CA . VAL A 1 281 ? -8.124 4.253 -22.564 1.00 84.81 281 VAL A CA 1
ATOM 2146 C C . VAL A 1 281 ? -8.337 2.921 -21.848 1.00 84.81 281 VAL A C 1
ATOM 2148 O O . VAL A 1 281 ? -7.363 2.254 -21.516 1.00 84.81 281 VAL A O 1
ATOM 2151 N N . SER A 1 282 ? -9.586 2.517 -21.607 1.00 84.25 282 SER A N 1
ATOM 2152 C CA . SER A 1 282 ? -9.876 1.208 -21.009 1.00 84.25 282 SER A CA 1
ATOM 2153 C C . SER A 1 282 ? -9.440 0.069 -21.930 1.00 84.25 282 SER A C 1
ATOM 2155 O O . SER A 1 282 ? -8.741 -0.837 -21.493 1.00 84.25 282 SER A O 1
ATOM 2157 N N . ASP A 1 283 ? -9.759 0.163 -23.219 1.00 85.94 283 ASP A N 1
ATOM 2158 C CA . ASP A 1 283 ? -9.421 -0.864 -24.202 1.00 85.94 283 ASP A CA 1
ATOM 2159 C C . ASP A 1 283 ? -7.904 -0.979 -24.411 1.00 85.94 283 ASP A C 1
ATOM 2161 O O . ASP A 1 283 ? -7.391 -2.066 -24.676 1.00 85.94 283 ASP A O 1
ATOM 2165 N N . ASP A 1 284 ? -7.158 0.128 -24.332 1.00 85.62 284 ASP A N 1
ATOM 2166 C CA . ASP A 1 284 ? -5.690 0.113 -24.350 1.00 85.62 284 ASP A CA 1
ATOM 2167 C C . ASP A 1 284 ? -5.124 -0.583 -23.105 1.00 85.62 284 ASP A C 1
ATOM 2169 O O . ASP A 1 284 ? -4.232 -1.423 -23.214 1.00 85.62 284 ASP A O 1
ATOM 2173 N N . LEU A 1 285 ? -5.679 -0.295 -21.925 1.00 84.75 285 LEU A N 1
ATOM 2174 C CA . LEU A 1 285 ? -5.297 -0.954 -20.676 1.00 84.75 285 LEU A CA 1
ATOM 2175 C C . LEU A 1 285 ? -5.583 -2.459 -20.692 1.00 84.75 285 LEU A C 1
ATOM 2177 O O . LEU A 1 285 ? -4.774 -3.237 -20.185 1.00 84.75 285 LEU A O 1
ATOM 2181 N N . ASP A 1 286 ? -6.705 -2.882 -21.263 1.00 86.12 286 ASP A N 1
ATOM 2182 C CA . ASP A 1 286 ? -7.068 -4.299 -21.339 1.00 86.12 286 ASP A CA 1
ATOM 2183 C C . ASP A 1 286 ? -6.218 -5.032 -22.384 1.00 86.12 286 ASP A C 1
ATOM 2185 O O . ASP A 1 286 ? -5.749 -6.143 -22.138 1.00 86.12 286 ASP A O 1
ATOM 2189 N N . ARG A 1 287 ? -5.891 -4.373 -23.505 1.00 86.88 287 ARG A N 1
ATOM 2190 C CA . ARG A 1 287 ? -4.912 -4.883 -24.479 1.00 86.88 287 ARG A CA 1
ATOM 2191 C C . ARG A 1 287 ? -3.520 -5.053 -23.872 1.00 86.88 287 ARG A C 1
ATOM 2193 O O . ARG A 1 287 ? -2.836 -6.019 -24.207 1.00 86.88 287 ARG A O 1
ATOM 2200 N N . ARG A 1 288 ? -3.080 -4.132 -23.008 1.00 85.81 288 ARG A N 1
ATOM 2201 C CA . ARG A 1 288 ? -1.791 -4.241 -22.303 1.00 85.81 288 ARG A CA 1
ATOM 2202 C C . ARG A 1 288 ? -1.779 -5.409 -21.327 1.00 85.81 288 ARG A C 1
ATOM 2204 O O . ARG A 1 288 ? -0.835 -6.188 -21.373 1.00 85.81 288 ARG A O 1
ATOM 2211 N N . ASP A 1 289 ? -2.829 -5.571 -20.525 1.00 84.44 289 ASP A N 1
ATOM 2212 C CA . ASP A 1 289 ? -2.944 -6.694 -19.587 1.00 84.44 289 ASP A CA 1
ATOM 2213 C C . ASP A 1 289 ? -2.999 -8.042 -20.310 1.00 84.44 289 ASP A C 1
ATOM 2215 O O . ASP A 1 289 ? -2.321 -8.981 -19.903 1.00 84.44 289 ASP A O 1
ATOM 2219 N N . ALA A 1 290 ? -3.770 -8.139 -21.398 1.00 87.12 290 ALA A N 1
ATOM 2220 C CA . ALA A 1 290 ? -3.862 -9.362 -22.190 1.00 87.12 290 ALA A CA 1
ATOM 2221 C C . ALA A 1 290 ? -2.499 -9.746 -22.780 1.00 87.12 290 ALA A C 1
ATOM 2223 O O . ALA A 1 290 ? -2.086 -10.897 -22.671 1.00 87.12 290 ALA A O 1
ATOM 2224 N N . LYS A 1 291 ? -1.760 -8.770 -23.329 1.00 87.00 291 LYS A N 1
ATOM 2225 C CA . LYS A 1 291 ? -0.381 -8.984 -23.794 1.00 87.00 291 LYS A CA 1
ATOM 2226 C C . LYS A 1 291 ? 0.553 -9.390 -22.656 1.00 87.00 291 LYS A C 1
ATOM 2228 O O . LYS A 1 291 ? 1.374 -10.275 -22.845 1.00 87.00 291 LYS A O 1
ATOM 2233 N N . ALA A 1 292 ? 0.431 -8.766 -21.486 1.00 85.25 292 ALA A N 1
ATOM 2234 C CA . ALA A 1 292 ? 1.240 -9.106 -20.320 1.00 85.25 292 ALA A CA 1
ATOM 2235 C C . ALA A 1 292 ? 1.003 -10.553 -19.865 1.00 85.25 292 ALA A C 1
ATOM 2237 O O . ALA A 1 292 ? 1.951 -11.266 -19.542 1.00 85.25 292 ALA A O 1
ATOM 2238 N N . LEU A 1 293 ? -0.261 -10.984 -19.848 1.00 86.38 293 LEU A N 1
ATOM 2239 C CA . LEU A 1 293 ? -0.650 -12.340 -19.476 1.00 86.38 293 LEU A CA 1
ATOM 2240 C C . LEU A 1 293 ? -0.160 -13.364 -20.505 1.00 86.38 293 LEU A C 1
ATOM 2242 O O . LEU A 1 293 ? 0.409 -14.375 -20.111 1.00 86.38 293 LEU A O 1
ATOM 2246 N N . ASP A 1 294 ? -0.317 -13.076 -21.796 1.00 88.38 294 ASP A N 1
ATOM 2247 C CA . ASP A 1 294 ? 0.183 -13.912 -22.894 1.00 88.38 294 ASP A CA 1
ATOM 2248 C C . ASP A 1 294 ? 1.715 -14.063 -22.849 1.00 88.38 294 ASP A C 1
ATOM 2250 O O . ASP A 1 294 ? 2.246 -15.170 -22.950 1.00 88.38 294 ASP A O 1
ATOM 2254 N N . GLN A 1 295 ? 2.438 -12.970 -22.574 1.00 85.44 295 GLN A N 1
ATOM 2255 C CA . GLN A 1 295 ? 3.886 -13.002 -22.343 1.00 85.44 295 GLN A CA 1
ATOM 2256 C C . GLN A 1 295 ? 4.251 -13.899 -21.153 1.00 85.44 295 GLN A C 1
ATOM 2258 O O . GLN A 1 295 ? 5.180 -14.696 -21.255 1.00 85.44 295 GLN A O 1
ATOM 2263 N N . LEU A 1 296 ? 3.527 -13.798 -20.033 1.00 85.94 296 LEU A N 1
ATOM 2264 C CA . LEU A 1 296 ? 3.762 -14.640 -18.856 1.00 85.94 296 LEU A CA 1
ATOM 2265 C C . LEU A 1 296 ? 3.477 -16.120 -19.138 1.00 85.94 296 LEU A C 1
ATOM 2267 O O . LEU A 1 296 ? 4.287 -16.965 -18.775 1.00 85.94 296 LEU A O 1
ATOM 2271 N N . GLN A 1 297 ? 2.368 -16.429 -19.812 1.00 88.06 297 GLN A N 1
ATOM 2272 C CA . GLN A 1 297 ? 2.014 -17.797 -20.198 1.00 88.06 297 GLN A CA 1
ATOM 2273 C C . GLN A 1 297 ? 3.036 -18.393 -21.166 1.00 88.06 297 GLN A C 1
ATOM 2275 O O . GLN A 1 297 ? 3.421 -19.547 -21.014 1.00 88.06 297 GLN A O 1
ATOM 2280 N N . THR A 1 298 ? 3.529 -17.599 -22.117 1.00 86.75 298 THR A N 1
ATOM 2281 C CA . THR A 1 298 ? 4.587 -18.019 -23.043 1.00 86.75 298 THR A CA 1
ATOM 2282 C C . THR A 1 298 ? 5.894 -18.313 -22.303 1.00 86.75 298 THR A C 1
ATOM 2284 O O . THR A 1 298 ? 6.541 -19.318 -22.583 1.00 86.75 298 THR A O 1
ATOM 2287 N N . LEU A 1 299 ? 6.279 -17.472 -21.334 1.00 87.12 299 LEU A N 1
ATOM 2288 C CA . LEU A 1 299 ? 7.467 -17.705 -20.503 1.00 87.12 299 LEU A CA 1
ATOM 2289 C C . LEU A 1 299 ? 7.348 -18.976 -19.653 1.00 87.12 299 LEU A C 1
ATOM 2291 O O . LEU A 1 299 ? 8.349 -19.657 -19.451 1.00 87.12 299 LEU A O 1
ATOM 2295 N N . ASP A 1 300 ? 6.147 -19.285 -19.165 1.00 86.50 300 ASP A N 1
ATOM 2296 C CA . ASP A 1 300 ? 5.882 -20.490 -18.375 1.00 86.50 300 ASP A CA 1
ATOM 2297 C C . ASP A 1 300 ? 5.853 -21.747 -19.260 1.00 86.50 300 ASP A C 1
ATOM 2299 O O . ASP A 1 300 ? 6.426 -22.774 -18.913 1.00 86.50 300 ASP A O 1
ATOM 2303 N N . ALA A 1 301 ? 5.275 -21.654 -20.462 1.00 88.31 301 ALA A N 1
ATOM 2304 C CA . ALA A 1 301 ? 5.253 -22.746 -21.435 1.00 88.31 301 ALA A CA 1
ATOM 2305 C C . ALA A 1 301 ? 6.649 -23.095 -21.982 1.00 88.31 301 ALA A C 1
ATOM 2307 O O . ALA A 1 301 ? 6.923 -24.256 -22.277 1.00 88.31 301 ALA A O 1
ATOM 2308 N N . LEU A 1 302 ? 7.532 -22.100 -22.117 1.00 87.44 302 LEU A N 1
ATOM 2309 C CA . LEU A 1 302 ? 8.919 -22.280 -22.560 1.00 87.44 302 LEU A CA 1
ATOM 2310 C C . LEU A 1 302 ? 9.896 -22.520 -21.398 1.00 87.44 302 LEU A C 1
ATOM 2312 O O . LEU A 1 302 ? 11.107 -22.596 -21.613 1.00 87.44 302 LEU A O 1
ATOM 2316 N N . ALA A 1 303 ? 9.397 -22.645 -20.167 1.00 86.38 303 ALA A N 1
ATOM 2317 C CA . ALA A 1 303 ? 10.221 -22.889 -18.995 1.00 86.38 303 ALA A CA 1
ATOM 2318 C C . ALA A 1 303 ? 10.977 -24.224 -19.115 1.00 86.38 303 ALA A C 1
ATOM 2320 O O . ALA A 1 303 ? 10.372 -25.289 -19.211 1.00 86.38 303 ALA A O 1
ATOM 2321 N N . GLY A 1 304 ? 12.311 -24.174 -19.062 1.00 83.06 304 GLY A N 1
ATOM 2322 C CA . GLY A 1 304 ? 13.169 -25.360 -19.139 1.00 83.06 304 GLY A CA 1
ATOM 2323 C C . GLY A 1 304 ? 13.341 -25.939 -20.546 1.00 83.06 304 GLY A C 1
ATOM 2324 O O . GLY A 1 304 ? 13.954 -26.995 -20.683 1.00 83.06 304 GLY A O 1
ATOM 2325 N N . VAL A 1 305 ? 12.830 -25.275 -21.588 1.00 86.38 305 VAL A N 1
ATOM 2326 C CA . VAL A 1 305 ? 13.084 -25.675 -22.977 1.00 86.38 305 VAL A CA 1
ATOM 2327 C C . VAL A 1 305 ? 14.491 -25.233 -23.372 1.00 86.38 305 VAL A C 1
ATOM 2329 O O . VAL A 1 305 ? 14.794 -24.039 -23.412 1.00 86.38 305 VAL A O 1
ATOM 2332 N N . GLU A 1 306 ? 15.353 -26.201 -23.674 1.00 81.94 306 GLU A N 1
ATOM 2333 C CA . GLU A 1 306 ? 16.719 -25.940 -24.125 1.00 81.94 306 GLU A CA 1
ATOM 2334 C C . GLU A 1 306 ? 16.760 -25.510 -25.599 1.00 81.94 306 GLU A C 1
ATOM 2336 O O . GLU A 1 306 ? 16.053 -26.053 -26.450 1.00 81.94 306 GLU A O 1
ATOM 2341 N N . GLY A 1 307 ? 17.645 -24.561 -25.912 1.00 82.94 307 GLY A N 1
ATOM 2342 C CA . GLY A 1 307 ? 17.963 -24.161 -27.281 1.00 82.94 307 GLY A CA 1
ATOM 2343 C C . GLY A 1 307 ? 17.433 -22.789 -27.700 1.00 82.94 307 GLY A C 1
ATOM 2344 O O . GLY A 1 307 ? 16.769 -22.068 -26.951 1.00 82.94 307 GLY A O 1
ATOM 2345 N N . ALA A 1 308 ? 17.777 -22.424 -28.934 1.00 84.75 308 ALA A N 1
ATOM 2346 C CA . ALA A 1 308 ? 17.379 -21.172 -29.562 1.00 84.75 308 ALA A CA 1
ATOM 2347 C C . ALA A 1 308 ? 16.252 -21.395 -30.580 1.00 84.75 308 ALA A C 1
ATOM 2349 O O . ALA A 1 308 ? 16.183 -22.437 -31.234 1.00 84.75 308 ALA A O 1
ATOM 2350 N N . GLY A 1 309 ? 15.374 -20.404 -30.716 1.00 82.69 309 GLY A N 1
ATOM 2351 C CA . GLY A 1 309 ? 14.337 -20.367 -31.737 1.00 82.69 309 GLY A CA 1
ATOM 2352 C C . GLY A 1 309 ? 14.898 -20.126 -33.140 1.00 82.69 309 GLY A C 1
ATOM 2353 O O . GLY A 1 309 ? 16.101 -19.960 -33.345 1.00 82.69 309 GLY A O 1
ATOM 2354 N N . ALA A 1 310 ? 14.003 -20.067 -34.128 1.00 78.38 310 ALA A N 1
ATOM 2355 C CA . ALA A 1 310 ? 14.363 -19.810 -35.526 1.00 78.38 310 ALA A CA 1
ATOM 2356 C C . ALA A 1 310 ? 15.017 -18.429 -35.756 1.00 78.38 310 ALA A C 1
ATOM 2358 O O . ALA A 1 310 ? 15.699 -18.230 -36.756 1.00 78.38 310 ALA A O 1
ATOM 2359 N N . ASP A 1 311 ? 14.817 -17.489 -34.831 1.00 80.06 311 ASP A N 1
ATOM 2360 C CA . ASP A 1 311 ? 15.430 -16.158 -34.791 1.00 80.06 311 ASP A CA 1
ATOM 2361 C C . ASP A 1 311 ? 16.826 -16.150 -34.136 1.00 80.06 311 ASP A C 1
ATOM 2363 O O . ASP A 1 311 ? 17.465 -15.104 -34.064 1.00 80.06 311 ASP A O 1
ATOM 2367 N N . GLY A 1 312 ? 17.308 -17.299 -33.646 1.00 80.44 312 GLY A N 1
ATOM 2368 C CA . GLY A 1 312 ? 18.574 -17.419 -32.922 1.00 80.44 312 GLY A CA 1
ATOM 2369 C C . GLY A 1 312 ? 18.518 -16.930 -31.470 1.00 80.44 312 GLY A C 1
ATOM 2370 O O . GLY A 1 312 ? 19.541 -16.954 -30.788 1.00 80.44 312 GLY A O 1
ATOM 2371 N N . ALA A 1 313 ? 17.347 -16.514 -30.976 1.00 85.94 313 ALA A N 1
ATOM 2372 C CA . ALA A 1 313 ? 17.150 -16.102 -29.590 1.00 85.94 313 ALA A CA 1
ATOM 2373 C C . ALA A 1 313 ? 16.861 -17.317 -28.698 1.00 85.94 313 ALA A C 1
ATOM 2375 O O . ALA A 1 313 ? 16.171 -18.245 -29.119 1.00 85.94 313 ALA A O 1
ATOM 2376 N N . GLN A 1 314 ? 17.318 -17.303 -27.444 1.00 89.31 314 GLN A N 1
ATOM 2377 C CA . GLN A 1 314 ? 16.998 -18.380 -26.495 1.00 89.31 314 GLN A CA 1
ATOM 2378 C C . GLN A 1 314 ? 15.485 -18.522 -26.271 1.00 89.31 314 GLN A C 1
ATOM 2380 O O . GLN A 1 314 ? 14.783 -17.506 -26.208 1.00 89.31 314 GLN A O 1
ATOM 2385 N N . LEU A 1 315 ? 15.003 -19.767 -26.143 1.00 87.25 315 LEU A N 1
ATOM 2386 C CA . LEU A 1 315 ? 13.587 -20.098 -25.930 1.00 87.25 315 LEU A CA 1
ATOM 2387 C C . LEU A 1 315 ? 13.151 -19.891 -24.475 1.00 87.25 315 LEU A C 1
ATOM 2389 O O . LEU A 1 315 ? 12.191 -19.157 -24.230 1.00 87.25 315 LEU A O 1
ATOM 2393 N N . ASP A 1 316 ? 13.868 -20.470 -23.505 1.00 88.62 316 ASP A N 1
ATOM 2394 C CA . ASP A 1 316 ? 13.642 -20.164 -22.090 1.00 88.62 316 ASP A CA 1
ATOM 2395 C C . ASP A 1 316 ? 14.226 -18.786 -21.766 1.00 88.62 316 ASP A C 1
ATOM 2397 O O . ASP A 1 316 ? 15.436 -18.605 -21.588 1.00 88.62 316 ASP A O 1
ATOM 2401 N N . ARG A 1 317 ? 13.327 -17.799 -21.710 1.00 88.69 317 ARG A N 1
ATOM 2402 C CA . ARG A 1 317 ? 13.660 -16.394 -21.454 1.00 88.69 317 ARG A CA 1
ATOM 2403 C C . ARG A 1 317 ? 13.272 -15.915 -20.063 1.00 88.69 317 ARG A C 1
ATOM 2405 O O . ARG A 1 317 ? 13.186 -14.704 -19.822 1.00 88.69 317 ARG A O 1
ATOM 2412 N N . ARG A 1 318 ? 13.040 -16.833 -19.122 1.00 88.31 318 ARG A N 1
ATOM 2413 C CA . ARG A 1 318 ? 12.756 -16.454 -17.735 1.00 88.31 318 ARG A CA 1
ATOM 2414 C C . ARG A 1 318 ? 13.914 -15.615 -17.195 1.00 88.31 318 ARG A C 1
ATOM 2416 O O . ARG A 1 318 ? 15.084 -15.908 -17.413 1.00 88.31 318 ARG A O 1
ATOM 2423 N N . GLU A 1 319 ? 13.568 -14.521 -16.522 1.00 88.88 319 GLU A N 1
ATOM 2424 C CA . GLU A 1 319 ? 14.513 -13.588 -15.893 1.00 88.88 319 GLU A CA 1
ATOM 2425 C C . GLU A 1 319 ? 15.447 -12.799 -16.839 1.00 88.88 319 GLU A C 1
ATOM 2427 O O . GLU A 1 319 ? 16.300 -12.051 -16.348 1.00 88.88 319 GLU A O 1
ATOM 2432 N N . PHE A 1 320 ? 15.278 -12.865 -18.169 1.00 91.94 320 PHE A N 1
ATOM 2433 C CA . PHE A 1 320 ? 16.073 -12.057 -19.112 1.00 91.94 320 PHE A CA 1
ATOM 2434 C C . PHE A 1 320 ? 15.914 -10.553 -18.853 1.00 91.94 320 PHE A C 1
ATOM 2436 O O . PHE A 1 320 ? 16.909 -9.843 -18.713 1.00 91.94 320 PHE A O 1
ATOM 2443 N N . ASP A 1 321 ? 14.678 -10.060 -18.727 1.00 90.69 321 ASP A N 1
ATOM 2444 C CA . ASP A 1 321 ? 14.401 -8.638 -18.476 1.00 90.69 321 ASP A CA 1
ATOM 2445 C C . ASP A 1 321 ? 15.037 -8.141 -17.172 1.00 90.69 321 ASP A C 1
ATOM 2447 O O . ASP A 1 321 ? 15.741 -7.126 -17.153 1.00 90.69 321 ASP A O 1
ATOM 2451 N N . GLY A 1 322 ? 14.836 -8.892 -16.086 1.00 89.81 322 GLY A N 1
ATOM 2452 C CA . GLY A 1 322 ? 15.412 -8.583 -14.780 1.00 89.81 322 GLY A CA 1
ATOM 2453 C C . GLY A 1 322 ? 16.935 -8.552 -14.813 1.00 89.81 322 GLY A C 1
ATOM 2454 O O . GLY A 1 322 ? 17.546 -7.588 -14.348 1.00 89.81 322 GLY A O 1
ATOM 2455 N N . THR A 1 323 ? 17.542 -9.555 -15.452 1.00 92.38 323 THR A N 1
ATOM 2456 C CA . THR A 1 323 ? 18.996 -9.666 -15.620 1.00 92.38 323 THR A CA 1
ATOM 2457 C C . THR A 1 323 ? 19.551 -8.499 -16.434 1.00 92.38 323 THR A C 1
ATOM 2459 O O . THR A 1 323 ? 20.460 -7.807 -15.978 1.00 92.38 323 THR A O 1
ATOM 2462 N N . LYS A 1 324 ? 18.964 -8.197 -17.599 1.00 94.12 324 LYS A N 1
ATOM 2463 C CA . LYS A 1 324 ? 19.375 -7.064 -18.443 1.00 94.12 324 LYS A CA 1
ATOM 2464 C C . LYS A 1 324 ? 19.268 -5.733 -17.708 1.00 94.12 324 LYS A C 1
ATOM 2466 O O . LYS A 1 324 ? 20.172 -4.905 -17.810 1.00 94.12 324 LYS A O 1
ATOM 2471 N N . LYS A 1 325 ? 18.175 -5.502 -16.970 1.00 92.50 325 LYS A N 1
ATOM 2472 C CA . LYS A 1 325 ? 17.982 -4.277 -16.177 1.00 92.50 325 LYS A CA 1
ATOM 2473 C C . LYS A 1 325 ? 19.017 -4.156 -15.063 1.00 92.50 325 LYS A C 1
ATOM 2475 O O . LYS A 1 325 ? 19.573 -3.073 -14.896 1.00 92.50 325 LYS A O 1
ATOM 2480 N N . ALA A 1 326 ? 19.294 -5.243 -14.343 1.00 91.94 326 ALA A N 1
ATOM 2481 C CA . ALA A 1 326 ? 20.311 -5.273 -13.297 1.00 91.94 326 ALA A CA 1
ATOM 2482 C C . ALA A 1 326 ? 21.706 -4.971 -13.869 1.00 91.94 326 ALA A C 1
ATOM 2484 O O . ALA A 1 326 ? 22.374 -4.054 -13.399 1.00 91.94 326 ALA A O 1
ATOM 2485 N N . LEU A 1 327 ? 22.110 -5.659 -14.942 1.00 94.06 327 LEU A N 1
ATOM 2486 C CA . LEU A 1 327 ? 23.400 -5.452 -15.608 1.00 94.06 327 LEU A CA 1
ATOM 2487 C C . LEU A 1 327 ? 23.545 -4.023 -16.170 1.00 94.06 327 LEU A C 1
ATOM 2489 O O . LEU A 1 327 ? 24.560 -3.367 -15.940 1.00 94.06 327 LEU A O 1
ATOM 2493 N N . ARG A 1 328 ? 22.514 -3.478 -16.832 1.00 94.06 328 ARG A N 1
ATOM 2494 C CA . ARG A 1 328 ? 22.515 -2.080 -17.315 1.00 94.06 328 ARG A CA 1
ATOM 2495 C C . ARG A 1 328 ? 22.591 -1.065 -16.175 1.00 94.06 328 ARG A C 1
ATOM 2497 O O . ARG A 1 328 ? 23.254 -0.035 -16.307 1.00 94.06 328 ARG A O 1
ATOM 2504 N N . TRP A 1 329 ? 21.927 -1.341 -15.054 1.00 93.69 329 TRP A N 1
ATOM 2505 C CA . TRP A 1 329 ? 22.025 -0.502 -13.863 1.00 93.69 329 TRP A CA 1
ATOM 2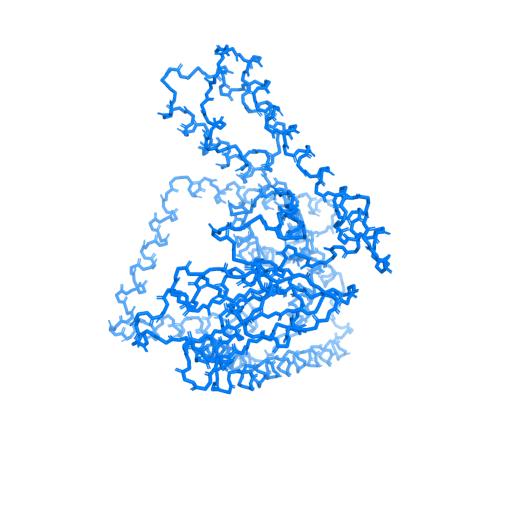506 C C . TRP A 1 329 ? 23.440 -0.515 -13.282 1.00 93.69 329 TRP A C 1
ATOM 2508 O O . TRP A 1 329 ? 23.977 0.550 -12.988 1.00 93.69 329 TRP A O 1
ATOM 2518 N N . LEU A 1 330 ? 24.076 -1.689 -13.200 1.00 92.62 330 LEU A N 1
ATOM 2519 C CA . LEU A 1 330 ? 25.476 -1.805 -12.790 1.00 92.62 330 LEU A CA 1
ATOM 2520 C C . LEU A 1 330 ? 26.395 -0.986 -13.691 1.00 92.62 330 LEU A C 1
ATOM 2522 O O . LEU A 1 330 ? 27.214 -0.231 -13.174 1.00 92.62 330 LEU A O 1
ATOM 2526 N N . HIS A 1 331 ? 26.217 -1.072 -15.011 1.00 93.38 331 HIS A N 1
ATOM 2527 C CA . HIS A 1 331 ? 26.982 -0.264 -15.963 1.00 93.38 331 HIS A CA 1
ATOM 2528 C C . HIS A 1 331 ? 26.785 1.235 -15.731 1.00 93.38 331 HIS A C 1
ATOM 2530 O O . HIS A 1 331 ? 27.760 1.961 -15.560 1.00 93.38 331 HIS A O 1
ATOM 2536 N N . THR A 1 332 ? 25.537 1.677 -15.564 1.00 91.62 332 THR A N 1
ATOM 2537 C CA . THR A 1 332 ? 25.220 3.080 -15.246 1.00 91.62 332 THR A CA 1
ATOM 2538 C C . THR A 1 332 ? 25.921 3.544 -13.963 1.00 91.62 332 THR A C 1
ATOM 2540 O O . THR A 1 332 ? 26.484 4.640 -13.913 1.00 91.62 332 THR A O 1
ATOM 2543 N N . CYS A 1 333 ? 25.920 2.714 -12.916 1.00 90.31 333 CYS A N 1
ATOM 2544 C CA . CYS A 1 333 ? 26.588 3.021 -11.655 1.00 90.31 333 CYS A CA 1
ATOM 2545 C C . CYS A 1 333 ? 28.119 3.007 -11.777 1.00 90.31 333 CYS A C 1
ATOM 2547 O O . CYS A 1 333 ? 28.767 3.894 -11.230 1.00 90.31 333 CYS A O 1
ATOM 2549 N N . GLN A 1 334 ? 28.710 2.043 -12.482 1.00 90.62 334 GLN A N 1
ATOM 2550 C CA . GLN A 1 334 ? 30.151 1.997 -12.755 1.00 90.62 334 GLN A CA 1
ATOM 2551 C C . GLN A 1 334 ? 30.602 3.257 -13.506 1.00 90.62 334 GLN A C 1
ATOM 2553 O O . GLN A 1 334 ? 31.457 3.994 -13.014 1.00 90.62 334 GLN A O 1
ATOM 2558 N N . SER A 1 335 ? 29.950 3.586 -14.625 1.00 88.25 335 SER A N 1
ATOM 2559 C CA . SER A 1 335 ? 30.260 4.777 -15.424 1.00 88.25 335 SER A CA 1
ATOM 2560 C C . SER A 1 335 ? 30.043 6.084 -14.658 1.00 88.25 335 SER A C 1
ATOM 2562 O O . SER A 1 335 ? 30.853 7.003 -14.764 1.00 88.25 335 SER A O 1
ATOM 2564 N N . GLY A 1 336 ? 28.985 6.178 -13.845 1.00 87.19 336 GLY A N 1
ATOM 2565 C CA . GLY A 1 336 ? 28.685 7.381 -13.062 1.00 87.19 336 GLY A CA 1
ATOM 2566 C C . GLY A 1 336 ? 29.691 7.676 -11.942 1.00 87.19 336 GLY A C 1
ATOM 2567 O O . GLY A 1 336 ? 29.822 8.825 -11.519 1.00 87.19 336 GLY A O 1
ATOM 2568 N N . TRP A 1 337 ? 30.407 6.659 -11.455 1.00 83.62 337 TRP A N 1
ATOM 2569 C CA . TRP A 1 337 ? 31.396 6.794 -10.379 1.00 83.62 337 TRP A CA 1
ATOM 2570 C C . TRP A 1 337 ? 32.846 6.776 -10.873 1.00 83.62 337 TRP A C 1
ATOM 2572 O O . TRP A 1 337 ? 33.738 7.124 -10.101 1.00 83.62 337 TRP A O 1
ATOM 2582 N N . TYR A 1 338 ? 33.071 6.429 -12.141 1.00 86.62 338 TYR A N 1
ATOM 2583 C CA . TYR A 1 338 ? 34.389 6.245 -12.749 1.00 86.62 338 TYR A CA 1
ATOM 2584 C C . TYR A 1 338 ? 35.341 7.434 -12.532 1.00 86.62 338 TYR A C 1
ATOM 2586 O O . TYR A 1 338 ? 36.428 7.278 -11.977 1.00 86.62 338 TYR A O 1
ATOM 2594 N N . GLU A 1 339 ? 34.913 8.650 -12.887 1.00 85.25 339 GLU A N 1
ATOM 2595 C CA . GLU A 1 339 ? 35.733 9.867 -12.743 1.00 85.25 339 GLU A CA 1
ATOM 2596 C C . GLU A 1 339 ? 35.992 10.212 -11.269 1.00 85.25 339 GLU A C 1
ATOM 2598 O O . GLU A 1 339 ? 37.096 10.598 -10.889 1.00 85.25 339 GLU A O 1
ATOM 2603 N N . ARG A 1 340 ? 34.994 9.995 -10.401 1.00 85.06 340 ARG A N 1
ATOM 2604 C CA . ARG A 1 340 ? 35.102 10.255 -8.954 1.00 85.06 340 ARG A CA 1
ATOM 2605 C C . ARG A 1 340 ? 36.081 9.317 -8.250 1.00 85.06 340 ARG A C 1
ATOM 2607 O O . ARG A 1 340 ? 36.541 9.641 -7.161 1.00 85.06 340 ARG A O 1
ATOM 2614 N N . GLN A 1 341 ? 36.386 8.169 -8.851 1.00 79.38 341 GLN A N 1
ATOM 2615 C CA . GLN A 1 341 ? 37.362 7.201 -8.347 1.00 79.38 341 GLN A CA 1
ATOM 2616 C C . GLN A 1 341 ? 38.724 7.305 -9.050 1.00 79.38 341 GLN A C 1
ATOM 2618 O O . GLN A 1 341 ? 39.539 6.390 -8.952 1.00 79.38 341 GLN A O 1
ATOM 2623 N N . GLY A 1 342 ? 38.989 8.423 -9.736 1.00 85.00 342 GLY A N 1
ATOM 2624 C CA . GLY A 1 342 ? 40.260 8.647 -10.421 1.00 85.00 342 GLY A CA 1
ATOM 2625 C C . GLY A 1 342 ? 40.406 7.792 -11.678 1.00 85.00 342 GLY A C 1
ATOM 2626 O O . GLY A 1 342 ? 41.479 7.241 -11.911 1.00 85.00 342 GLY A O 1
ATOM 2627 N N . ASN A 1 343 ? 39.332 7.682 -12.468 1.00 88.94 343 ASN A N 1
ATOM 2628 C CA . ASN A 1 343 ? 39.256 6.887 -13.699 1.00 88.94 343 ASN A CA 1
ATOM 2629 C C . ASN A 1 343 ? 39.458 5.386 -13.453 1.00 88.94 343 ASN A C 1
ATOM 2631 O O . ASN A 1 343 ? 40.230 4.723 -14.143 1.00 88.94 343 ASN A O 1
ATOM 2635 N N . ARG A 1 344 ? 38.781 4.866 -12.425 1.00 88.69 344 ARG A N 1
ATOM 2636 C CA . ARG A 1 344 ? 38.820 3.454 -12.031 1.00 88.69 344 ARG A CA 1
ATOM 2637 C C . ARG A 1 344 ? 37.416 2.944 -11.733 1.00 88.69 344 ARG A C 1
ATOM 2639 O O . ARG A 1 344 ? 36.564 3.691 -11.254 1.00 88.69 344 ARG A O 1
ATOM 2646 N N . PHE A 1 345 ? 37.195 1.663 -11.990 1.00 88.94 345 PHE A N 1
ATOM 2647 C CA . PHE A 1 345 ? 35.965 0.958 -11.646 1.00 88.94 345 PHE A CA 1
ATOM 2648 C C . PHE A 1 345 ? 35.994 0.452 -10.200 1.00 88.94 345 PHE A C 1
ATOM 2650 O O . PHE A 1 345 ? 37.054 0.201 -9.619 1.00 88.94 345 PHE A O 1
ATOM 2657 N N . TRP A 1 346 ? 34.818 0.289 -9.597 1.00 87.56 346 TRP A N 1
ATOM 2658 C CA . TRP A 1 346 ? 34.703 -0.305 -8.265 1.00 87.56 346 TRP A CA 1
ATOM 2659 C C . TRP A 1 346 ? 34.685 -1.844 -8.355 1.00 87.56 346 TRP A C 1
ATOM 2661 O O . TRP A 1 346 ? 34.400 -2.402 -9.417 1.00 87.56 346 TRP A O 1
ATOM 2671 N N . GLY A 1 347 ? 35.056 -2.535 -7.269 1.00 82.56 347 GLY A N 1
ATOM 2672 C CA . GLY A 1 347 ? 35.169 -4.001 -7.231 1.00 82.56 347 GLY A CA 1
ATOM 2673 C C . GLY A 1 347 ? 33.907 -4.705 -6.723 1.00 82.56 347 GLY A C 1
ATOM 2674 O O . GLY A 1 347 ? 32.945 -4.068 -6.301 1.00 82.56 347 GLY A O 1
ATOM 2675 N N . ALA A 1 348 ? 33.909 -6.038 -6.717 1.00 83.56 348 ALA A N 1
ATOM 2676 C CA . ALA A 1 348 ? 32.746 -6.859 -6.361 1.00 83.56 348 ALA A CA 1
ATOM 2677 C C . ALA A 1 348 ? 32.046 -6.456 -5.042 1.00 83.56 348 ALA A C 1
ATOM 2679 O O . ALA A 1 348 ? 30.835 -6.641 -4.915 1.00 83.56 348 ALA A O 1
ATOM 2680 N N . GLU A 1 349 ? 32.768 -5.838 -4.097 1.00 81.31 349 GLU A N 1
ATOM 2681 C CA . GLU A 1 349 ? 32.294 -5.460 -2.763 1.00 81.31 349 GLU A CA 1
ATOM 2682 C C . GLU A 1 349 ? 31.071 -4.525 -2.732 1.00 81.31 349 GLU A C 1
ATOM 2684 O O . GLU A 1 349 ? 30.381 -4.454 -1.715 1.00 81.31 349 GLU A O 1
ATOM 2689 N N . ARG A 1 350 ? 30.785 -3.786 -3.815 1.00 80.69 350 ARG A N 1
ATOM 2690 C CA . ARG A 1 350 ? 29.646 -2.844 -3.863 1.00 80.69 350 ARG A CA 1
ATOM 2691 C C . ARG A 1 350 ? 28.424 -3.372 -4.611 1.00 80.69 350 ARG A C 1
ATOM 2693 O O . ARG A 1 350 ? 27.376 -2.727 -4.560 1.00 80.69 350 ARG A O 1
ATOM 2700 N N . THR A 1 351 ? 28.541 -4.519 -5.274 1.00 80.69 351 THR A N 1
ATOM 2701 C CA . THR A 1 351 ? 27.521 -5.063 -6.185 1.00 80.69 351 THR A CA 1
ATOM 2702 C C . THR A 1 351 ? 26.173 -5.236 -5.491 1.00 80.69 351 THR A C 1
ATOM 2704 O O . THR A 1 351 ? 25.170 -4.669 -5.930 1.00 80.69 351 THR A O 1
ATOM 2707 N N . ASP A 1 352 ? 26.163 -5.924 -4.349 1.00 80.44 352 ASP A N 1
ATOM 2708 C CA . ASP A 1 352 ? 24.940 -6.246 -3.607 1.00 80.44 352 ASP A CA 1
ATOM 2709 C C . ASP A 1 352 ? 24.201 -4.998 -3.124 1.00 80.44 352 ASP A C 1
ATOM 2711 O O . ASP A 1 352 ? 22.971 -4.939 -3.147 1.00 80.44 352 ASP A O 1
ATOM 2715 N N . ASN A 1 353 ? 24.942 -3.974 -2.698 1.00 81.88 353 ASN A N 1
ATOM 2716 C CA . ASN A 1 353 ? 24.352 -2.727 -2.219 1.00 81.88 353 ASN A CA 1
ATOM 2717 C C . ASN A 1 353 ? 23.705 -1.935 -3.363 1.00 81.88 353 ASN A C 1
ATOM 2719 O O . ASN A 1 353 ? 22.669 -1.306 -3.162 1.00 81.88 353 ASN A O 1
ATOM 2723 N N . ILE A 1 354 ? 24.282 -1.987 -4.567 1.00 84.62 354 ILE A N 1
ATOM 2724 C CA . ILE A 1 354 ? 23.785 -1.264 -5.748 1.00 84.62 354 ILE A CA 1
ATOM 2725 C C . ILE A 1 354 ? 22.547 -1.941 -6.351 1.00 84.62 354 ILE A C 1
ATOM 2727 O O . ILE A 1 354 ? 21.665 -1.257 -6.882 1.00 84.62 354 ILE A O 1
ATOM 2731 N N . LEU A 1 355 ? 22.466 -3.272 -6.276 1.00 83.31 355 LEU A N 1
ATOM 2732 C CA . LEU A 1 355 ? 21.343 -4.046 -6.811 1.00 83.31 355 LEU A CA 1
ATOM 2733 C C . LEU A 1 355 ? 20.129 -4.110 -5.870 1.00 83.31 355 LEU A C 1
ATOM 2735 O O . LEU A 1 355 ? 19.048 -4.519 -6.295 1.00 83.31 355 LEU A O 1
ATOM 2739 N N . ARG A 1 356 ? 20.248 -3.685 -4.608 1.00 82.25 356 ARG A N 1
ATOM 2740 C CA . ARG A 1 356 ? 19.122 -3.704 -3.663 1.00 82.25 356 ARG A CA 1
ATOM 2741 C C . ARG A 1 356 ? 18.162 -2.515 -3.861 1.00 82.25 356 ARG A C 1
ATOM 2743 O O . ARG A 1 356 ? 18.615 -1.390 -4.068 1.00 82.25 356 ARG A O 1
ATOM 2750 N N . PRO A 1 357 ? 16.835 -2.723 -3.729 1.00 77.50 357 PRO A N 1
ATOM 2751 C CA . PRO A 1 357 ? 16.148 -4.006 -3.552 1.00 77.50 357 PRO A CA 1
ATOM 2752 C C . PRO A 1 357 ? 15.980 -4.770 -4.880 1.00 77.50 357 PRO A C 1
ATOM 2754 O O . PRO A 1 357 ? 15.570 -4.197 -5.890 1.00 77.50 357 PRO A O 1
ATOM 2757 N N . LEU A 1 358 ? 16.210 -6.087 -4.853 1.00 76.69 358 LEU A N 1
ATOM 2758 C CA . LEU A 1 358 ? 16.149 -6.968 -6.034 1.00 76.69 358 LEU A CA 1
ATOM 2759 C C . LEU A 1 358 ? 14.738 -7.092 -6.631 1.00 76.69 358 LEU A C 1
ATOM 2761 O O . LEU A 1 358 ? 14.582 -7.323 -7.831 1.00 76.69 358 LEU A O 1
ATOM 2765 N N . SER A 1 359 ? 13.706 -6.811 -5.829 1.00 72.62 359 SER A N 1
ATOM 2766 C CA . SER A 1 359 ? 12.310 -6.714 -6.274 1.00 72.62 359 SER A CA 1
ATOM 2767 C C . SER A 1 359 ? 12.096 -5.688 -7.392 1.00 72.62 359 SER A C 1
ATOM 2769 O O . SER A 1 359 ? 11.156 -5.822 -8.175 1.00 72.62 359 SER A O 1
ATOM 2771 N N . ARG A 1 360 ? 12.987 -4.693 -7.523 1.00 79.12 360 ARG A N 1
ATOM 2772 C CA . ARG A 1 360 ? 12.996 -3.743 -8.646 1.00 79.12 360 ARG A CA 1
ATOM 2773 C C . ARG A 1 360 ? 13.233 -4.434 -9.992 1.00 79.12 360 ARG A C 1
ATOM 2775 O O . ARG A 1 360 ? 12.713 -3.970 -11.006 1.00 79.12 360 ARG A O 1
ATOM 2782 N N . TYR A 1 361 ? 14.017 -5.507 -9.993 1.00 82.50 361 TYR A N 1
ATOM 2783 C CA . TYR A 1 361 ? 14.407 -6.255 -11.186 1.00 82.50 361 TYR A CA 1
ATOM 2784 C C . TYR A 1 361 ? 13.589 -7.536 -11.369 1.00 82.50 361 TYR A C 1
ATOM 2786 O O . TYR A 1 361 ? 13.651 -8.132 -12.435 1.00 82.50 361 TYR A O 1
ATOM 2794 N N . GLY A 1 362 ? 12.804 -7.951 -10.369 1.00 80.25 362 GLY A N 1
ATOM 2795 C CA . GLY A 1 362 ? 12.086 -9.229 -10.414 1.00 80.25 362 GLY A CA 1
ATOM 2796 C C . GLY A 1 362 ? 13.026 -10.435 -10.371 1.00 80.25 362 GLY A C 1
ATOM 2797 O O . GLY A 1 362 ? 12.711 -11.461 -10.959 1.00 80.25 362 GLY A O 1
ATOM 2798 N N . LEU A 1 363 ? 14.186 -10.284 -9.723 1.00 85.44 363 LEU A N 1
ATOM 2799 C CA . LEU A 1 363 ? 15.174 -11.345 -9.529 1.00 85.44 363 LEU A CA 1
ATOM 2800 C C . LEU A 1 363 ? 15.030 -11.971 -8.129 1.00 85.44 363 LEU A C 1
ATOM 2802 O O . LEU A 1 363 ? 14.592 -11.268 -7.209 1.00 85.44 363 LEU A O 1
ATOM 2806 N N . PRO A 1 364 ? 15.407 -13.252 -7.956 1.00 81.19 364 PRO A N 1
ATOM 2807 C CA . PRO A 1 364 ? 15.447 -13.909 -6.650 1.00 81.19 364 PRO A CA 1
ATOM 2808 C C . PRO A 1 364 ? 16.479 -13.260 -5.715 1.00 81.19 364 PRO A C 1
ATOM 2810 O O . PRO A 1 364 ? 17.377 -12.547 -6.166 1.00 81.19 364 PRO A O 1
ATOM 2813 N N . ASP A 1 365 ? 16.356 -13.522 -4.409 1.00 73.31 365 ASP A N 1
ATOM 2814 C CA . ASP A 1 365 ? 17.276 -12.986 -3.394 1.00 73.31 365 ASP A CA 1
ATOM 2815 C C . ASP A 1 365 ? 18.725 -13.448 -3.617 1.00 73.31 365 ASP A C 1
ATOM 2817 O O . ASP A 1 365 ? 19.656 -12.657 -3.447 1.00 73.31 365 ASP A O 1
ATOM 2821 N N . ASP A 1 366 ? 18.907 -14.698 -4.056 1.00 78.75 366 ASP A N 1
ATOM 2822 C CA . ASP A 1 366 ? 20.166 -15.191 -4.616 1.00 78.75 366 ASP A CA 1
ATOM 2823 C C . ASP A 1 366 ? 20.208 -14.885 -6.118 1.00 78.75 366 ASP A C 1
ATOM 2825 O O . ASP A 1 366 ? 19.889 -15.704 -6.981 1.00 78.75 366 ASP A O 1
ATOM 2829 N N . HIS A 1 367 ? 20.507 -13.628 -6.433 1.00 81.62 367 HIS A N 1
ATOM 2830 C CA . HIS A 1 367 ? 20.436 -13.127 -7.800 1.00 81.62 367 HIS A CA 1
ATOM 2831 C C . HIS A 1 367 ? 21.555 -13.659 -8.706 1.00 81.62 367 HIS A C 1
ATOM 2833 O O . HIS A 1 367 ? 21.470 -13.443 -9.910 1.00 81.62 367 HIS A O 1
ATOM 2839 N N . GLY A 1 368 ? 22.609 -14.301 -8.189 1.00 85.81 368 GLY A N 1
ATOM 2840 C CA . GLY A 1 368 ? 23.663 -14.928 -9.004 1.00 85.81 368 GLY A CA 1
ATOM 2841 C C . GLY A 1 368 ? 24.413 -13.996 -9.973 1.00 85.81 368 GLY A C 1
ATOM 2842 O O . GLY A 1 368 ? 24.983 -14.466 -10.957 1.00 85.81 368 GLY A O 1
ATOM 2843 N N . VAL A 1 369 ? 24.388 -12.676 -9.744 1.00 91.12 369 VAL A N 1
ATOM 2844 C CA . VAL A 1 369 ? 25.137 -11.706 -10.569 1.00 91.12 369 VAL A CA 1
ATOM 2845 C C . VAL A 1 369 ? 26.553 -11.616 -10.026 1.00 91.12 369 VAL A C 1
ATOM 2847 O O . VAL A 1 369 ? 26.746 -11.235 -8.873 1.00 91.12 369 VAL A O 1
ATOM 2850 N N . ILE A 1 370 ? 27.529 -11.918 -10.871 1.00 91.75 370 ILE A N 1
ATOM 2851 C CA . ILE A 1 370 ? 28.953 -11.855 -10.554 1.00 91.75 370 ILE A CA 1
ATOM 2852 C C . ILE A 1 370 ? 29.519 -10.594 -11.196 1.00 91.75 370 ILE A C 1
ATOM 2854 O O . ILE A 1 370 ? 29.223 -10.305 -12.353 1.00 91.75 370 ILE A O 1
ATOM 2858 N N . VAL A 1 371 ? 30.322 -9.839 -10.447 1.00 92.75 371 VAL A N 1
ATOM 2859 C CA . VAL A 1 371 ? 31.056 -8.673 -10.949 1.00 92.75 371 VAL A CA 1
ATOM 2860 C C . VAL A 1 371 ? 32.526 -8.863 -10.644 1.00 92.75 371 VAL A C 1
ATOM 2862 O O . VAL A 1 371 ? 32.906 -9.097 -9.500 1.00 92.75 371 VAL A O 1
ATOM 2865 N N . GLU A 1 372 ? 33.350 -8.705 -11.668 1.00 93.44 372 GLU A N 1
ATOM 2866 C CA . GLU A 1 372 ? 34.796 -8.749 -11.565 1.00 93.44 372 GLU A CA 1
ATOM 2867 C C . GLU A 1 372 ? 35.410 -7.500 -12.172 1.00 93.44 372 GLU A C 1
ATOM 2869 O O . GLU A 1 372 ? 34.945 -6.958 -13.177 1.00 93.44 372 GLU A O 1
ATOM 2874 N N . THR A 1 373 ? 36.508 -7.084 -11.565 1.00 91.81 373 THR A N 1
ATOM 2875 C CA . THR A 1 373 ? 37.264 -5.905 -11.958 1.00 91.81 373 THR A CA 1
ATOM 2876 C C . THR A 1 373 ? 38.732 -6.302 -12.004 1.00 91.81 373 THR A C 1
ATOM 2878 O O . THR A 1 373 ? 39.188 -7.083 -11.164 1.00 91.81 373 THR A O 1
ATOM 2881 N N . THR A 1 374 ? 39.476 -5.801 -12.986 1.00 91.12 374 THR A N 1
ATOM 2882 C CA . THR A 1 374 ? 40.912 -6.080 -13.094 1.00 91.12 374 THR A CA 1
ATOM 2883 C C . THR A 1 374 ? 41.667 -5.565 -11.856 1.00 91.12 374 THR A C 1
ATOM 2885 O O . THR A 1 374 ? 41.193 -4.637 -11.192 1.00 91.12 374 THR A O 1
ATOM 2888 N N . PRO A 1 375 ? 42.851 -6.117 -11.514 1.00 87.00 375 PRO A N 1
ATOM 2889 C CA . PRO A 1 375 ? 43.614 -5.670 -10.340 1.00 87.00 375 PRO A CA 1
ATOM 2890 C C . PRO A 1 375 ? 43.946 -4.168 -10.344 1.00 87.00 375 PRO A C 1
ATOM 2892 O O . PRO A 1 375 ? 43.950 -3.522 -9.297 1.00 87.00 375 PRO A O 1
ATOM 2895 N N . ASP A 1 376 ? 44.176 -3.599 -11.528 1.00 86.00 376 ASP A N 1
ATOM 2896 C CA . ASP A 1 376 ? 44.412 -2.170 -11.771 1.00 86.00 376 ASP A CA 1
ATOM 2897 C C . ASP A 1 376 ? 43.120 -1.330 -11.840 1.00 86.00 376 ASP A C 1
ATOM 2899 O O . ASP A 1 376 ? 43.173 -0.099 -11.885 1.00 86.00 376 ASP A O 1
ATOM 2903 N N . ARG A 1 377 ? 41.954 -1.986 -11.800 1.00 87.88 377 ARG A N 1
ATOM 2904 C CA . ARG A 1 377 ? 40.609 -1.402 -11.850 1.00 87.88 377 ARG A CA 1
ATOM 2905 C C . ARG A 1 377 ? 40.308 -0.574 -13.095 1.00 87.88 377 ARG A C 1
ATOM 2907 O O . ARG A 1 377 ? 39.448 0.305 -13.061 1.00 87.88 377 ARG A O 1
ATOM 2914 N N . THR A 1 378 ? 40.988 -0.868 -14.195 1.00 89.19 378 THR A N 1
ATOM 2915 C CA . THR A 1 378 ? 40.786 -0.193 -15.483 1.00 89.19 378 THR A CA 1
ATOM 2916 C C . THR A 1 378 ? 39.701 -0.845 -16.327 1.00 89.19 378 THR A C 1
ATOM 2918 O O . THR A 1 378 ? 39.126 -0.180 -17.179 1.00 89.19 378 THR A O 1
ATOM 2921 N N . ARG A 1 379 ? 39.374 -2.121 -16.085 1.00 92.69 379 ARG A N 1
ATOM 2922 C CA . ARG A 1 379 ? 38.299 -2.835 -16.783 1.00 92.69 379 ARG A CA 1
ATOM 2923 C C . ARG A 1 379 ? 37.428 -3.578 -15.791 1.00 92.69 379 ARG A C 1
ATOM 2925 O O . ARG A 1 379 ? 37.902 -4.043 -14.753 1.00 92.69 379 ARG A O 1
ATOM 2932 N N . TRP A 1 380 ? 36.159 -3.725 -16.134 1.00 94.31 380 TRP A N 1
ATOM 2933 C CA . TRP A 1 380 ? 35.232 -4.531 -15.355 1.00 94.31 380 TRP A CA 1
ATOM 2934 C C . TRP A 1 380 ? 34.295 -5.316 -16.265 1.00 94.31 380 TRP A C 1
ATOM 2936 O O . TRP A 1 380 ? 34.010 -4.920 -17.399 1.00 94.31 380 TRP A O 1
ATOM 2946 N N . ARG A 1 381 ? 33.796 -6.426 -15.737 1.00 94.44 381 ARG A N 1
ATOM 2947 C CA . ARG A 1 381 ? 32.753 -7.243 -16.345 1.00 94.44 381 ARG A CA 1
ATOM 2948 C C . ARG A 1 381 ? 31.780 -7.689 -15.267 1.00 94.44 381 ARG A C 1
ATOM 2950 O O . ARG A 1 381 ? 32.172 -7.964 -14.137 1.00 94.44 381 ARG A O 1
ATOM 2957 N N . GLY A 1 382 ? 30.511 -7.768 -15.618 1.00 94.12 382 GLY A N 1
ATOM 2958 C CA . GLY A 1 382 ? 29.481 -8.364 -14.792 1.00 94.12 382 GLY A CA 1
ATOM 2959 C C . GLY A 1 382 ? 28.648 -9.317 -15.625 1.00 94.12 382 GLY A C 1
ATOM 2960 O O . GLY A 1 382 ? 28.310 -9.000 -16.763 1.00 94.12 382 GLY A O 1
ATOM 2961 N N . TRP A 1 383 ? 28.319 -10.481 -15.088 1.00 95.50 383 TRP A N 1
ATOM 2962 C CA . TRP A 1 383 ? 27.502 -11.460 -15.793 1.00 95.50 383 TRP A CA 1
ATOM 2963 C C . TRP A 1 383 ? 26.624 -12.251 -14.837 1.00 95.50 383 TRP A C 1
ATOM 2965 O O . TRP A 1 383 ? 26.787 -12.209 -13.617 1.00 95.50 383 TRP A O 1
ATOM 2975 N N . ARG A 1 384 ? 25.662 -12.963 -15.412 1.00 94.50 384 ARG A N 1
ATOM 2976 C CA . ARG A 1 384 ? 24.757 -13.848 -14.693 1.00 94.50 384 ARG A CA 1
ATOM 2977 C C . ARG A 1 384 ? 24.436 -15.055 -15.558 1.00 94.50 384 ARG A C 1
ATOM 2979 O O . ARG A 1 384 ? 24.198 -14.905 -16.756 1.00 94.50 384 ARG A O 1
ATOM 2986 N N . ILE A 1 385 ? 24.404 -16.222 -14.925 1.00 93.19 385 ILE A N 1
ATOM 2987 C CA . ILE A 1 385 ? 23.895 -17.457 -15.520 1.00 93.19 385 ILE A CA 1
ATOM 2988 C C . ILE A 1 385 ? 22.385 -17.497 -15.266 1.00 93.19 385 ILE A C 1
ATOM 2990 O O . ILE A 1 385 ? 21.940 -17.357 -14.126 1.00 93.19 385 ILE A O 1
ATOM 2994 N N . LEU A 1 386 ? 21.599 -17.609 -16.330 1.00 90.69 386 LEU A N 1
ATOM 2995 C CA . LEU A 1 386 ? 20.142 -17.672 -16.272 1.00 90.69 386 LEU A CA 1
ATOM 2996 C C . LEU A 1 386 ? 19.663 -19.102 -15.975 1.00 90.69 386 LEU A C 1
ATOM 2998 O O . LEU A 1 386 ? 20.447 -20.041 -16.117 1.00 90.69 386 LEU A O 1
ATOM 3002 N N . PRO A 1 387 ? 18.382 -19.303 -15.600 1.00 86.69 387 PRO A N 1
ATOM 3003 C CA . PRO A 1 387 ? 17.834 -20.639 -15.340 1.00 86.69 387 PRO A CA 1
ATOM 3004 C C . PRO A 1 387 ? 18.003 -21.630 -16.500 1.00 86.69 387 PRO A C 1
ATOM 3006 O O . PRO A 1 387 ? 18.110 -22.827 -16.266 1.00 86.69 387 PRO A O 1
ATOM 3009 N N . SER A 1 388 ? 18.073 -21.131 -17.736 1.00 86.38 388 SER A N 1
ATOM 3010 C CA . SER A 1 388 ? 18.341 -21.918 -18.944 1.00 86.38 388 SER A CA 1
ATOM 3011 C C . SER A 1 388 ? 19.806 -22.344 -19.115 1.00 86.38 388 SER A C 1
ATOM 3013 O O . SER A 1 388 ? 20.144 -23.007 -20.088 1.00 86.38 388 SER A O 1
ATOM 3015 N N . GLY A 1 389 ? 20.704 -21.915 -18.224 1.00 87.19 389 GLY A N 1
ATOM 3016 C CA . GLY A 1 389 ? 22.154 -22.079 -18.358 1.00 87.19 389 GLY A CA 1
ATOM 3017 C C . GLY A 1 389 ? 22.817 -21.049 -19.280 1.00 87.19 389 GLY A C 1
ATOM 3018 O O . GLY A 1 389 ? 24.043 -20.974 -19.330 1.00 87.19 389 GLY A O 1
ATOM 3019 N N . TRP A 1 390 ? 22.038 -20.218 -19.982 1.00 92.69 390 TRP A N 1
ATOM 3020 C CA . TRP A 1 390 ? 22.575 -19.147 -20.821 1.00 92.69 390 TRP A CA 1
ATOM 3021 C C . TRP A 1 390 ? 23.225 -18.049 -19.979 1.00 92.69 390 TRP A C 1
ATOM 3023 O O . TRP A 1 390 ? 22.767 -17.755 -18.877 1.00 92.69 390 TRP A O 1
ATOM 3033 N N . VAL A 1 391 ? 24.273 -17.408 -20.493 1.00 93.69 391 VAL A N 1
ATOM 3034 C CA . VAL A 1 391 ? 25.017 -16.366 -19.781 1.00 93.69 391 VAL A CA 1
ATOM 3035 C C . VAL A 1 391 ? 24.845 -15.031 -20.481 1.00 93.69 391 VAL A C 1
ATOM 3037 O O . VAL A 1 391 ? 25.248 -14.869 -21.632 1.00 93.69 391 VAL A O 1
ATOM 3040 N N . LEU A 1 392 ? 24.314 -14.047 -19.754 1.00 96.12 392 LEU A N 1
ATOM 3041 C CA . LEU A 1 392 ? 24.318 -12.648 -20.175 1.00 96.12 392 LEU A CA 1
ATOM 3042 C C . LEU A 1 392 ? 25.363 -11.878 -19.377 1.00 96.12 392 LEU A C 1
ATOM 3044 O O . LEU A 1 392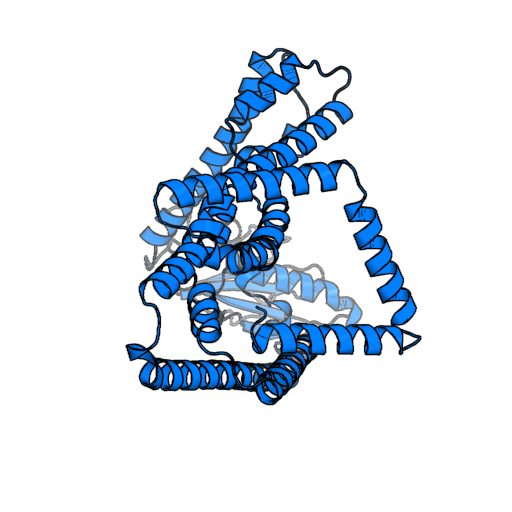 ? 25.416 -11.980 -18.151 1.00 96.12 392 LEU A O 1
ATOM 3048 N N . GLY A 1 393 ? 26.159 -11.070 -20.069 1.00 95.56 393 GLY A N 1
ATOM 3049 C CA . GLY A 1 393 ? 27.165 -10.218 -19.453 1.00 95.56 393 GLY A CA 1
ATOM 3050 C C . GLY A 1 393 ? 27.230 -8.826 -20.065 1.00 95.56 393 GLY A C 1
ATOM 3051 O O . GLY A 1 393 ? 26.821 -8.594 -21.201 1.00 95.56 393 GLY A O 1
ATOM 3052 N N . ILE A 1 394 ? 27.737 -7.894 -19.271 1.00 96.44 394 ILE A N 1
ATOM 3053 C CA . ILE A 1 394 ? 28.004 -6.506 -19.629 1.00 96.44 394 ILE A CA 1
ATOM 3054 C C . ILE A 1 394 ? 29.388 -6.129 -19.096 1.00 96.44 394 ILE A C 1
ATOM 3056 O O . ILE A 1 394 ? 29.809 -6.623 -18.051 1.00 96.44 394 ILE A O 1
ATOM 3060 N N . GLY A 1 395 ? 30.106 -5.251 -19.777 1.00 94.75 395 GLY A N 1
ATOM 3061 C CA . GLY A 1 395 ? 31.414 -4.802 -19.316 1.00 94.75 395 GLY A CA 1
ATOM 3062 C C . GLY A 1 395 ? 31.820 -3.473 -19.923 1.00 94.75 395 GLY A C 1
ATOM 3063 O O . GLY A 1 395 ? 31.154 -2.955 -20.823 1.00 94.75 395 GLY A O 1
ATOM 3064 N N . ALA A 1 396 ? 32.908 -2.911 -19.409 1.00 93.81 396 ALA A N 1
ATOM 3065 C CA . ALA A 1 396 ? 33.476 -1.668 -19.915 1.00 93.81 396 ALA A CA 1
ATOM 3066 C C . ALA A 1 396 ? 34.996 -1.620 -19.703 1.00 93.81 396 ALA A C 1
ATOM 3068 O O . ALA A 1 396 ? 35.526 -2.179 -18.738 1.00 93.81 396 ALA A O 1
ATOM 3069 N N . THR A 1 397 ? 35.677 -0.910 -20.600 1.00 92.50 397 THR A N 1
ATOM 3070 C CA . THR A 1 397 ? 37.111 -0.574 -20.542 1.00 92.50 397 THR A CA 1
ATOM 3071 C C . THR A 1 397 ? 37.357 0.904 -20.236 1.00 92.50 397 THR A C 1
ATOM 3073 O O . THR A 1 397 ? 38.453 1.290 -19.854 1.00 92.50 397 THR A O 1
ATOM 3076 N N . ASP A 1 398 ? 36.338 1.739 -20.419 1.00 88.75 398 ASP A N 1
ATOM 3077 C CA . ASP A 1 398 ? 36.305 3.162 -20.096 1.00 88.75 398 ASP A CA 1
ATOM 3078 C C . ASP A 1 398 ? 34.870 3.594 -19.742 1.00 88.75 398 ASP A C 1
ATOM 3080 O O . ASP A 1 398 ? 33.922 2.811 -19.841 1.00 88.75 398 ASP A O 1
ATOM 3084 N N . ARG A 1 399 ? 34.696 4.860 -19.347 1.00 85.88 399 ARG A N 1
ATOM 3085 C CA . ARG A 1 399 ? 33.408 5.431 -18.918 1.00 85.88 399 ARG A CA 1
ATOM 3086 C C . ARG A 1 399 ? 32.267 5.250 -19.929 1.00 85.88 399 ARG A C 1
ATOM 3088 O O . ARG A 1 399 ? 31.117 5.092 -19.521 1.00 85.88 399 ARG A O 1
ATOM 3095 N N . THR A 1 400 ? 32.573 5.354 -21.217 1.00 86.19 400 THR A N 1
ATOM 3096 C CA . THR A 1 400 ? 31.608 5.397 -22.328 1.00 86.19 400 THR A CA 1
ATOM 3097 C C . THR A 1 400 ? 31.470 4.073 -23.065 1.00 86.19 400 THR A C 1
ATOM 3099 O O . THR A 1 400 ? 30.444 3.839 -23.698 1.00 86.19 400 THR A O 1
ATOM 3102 N N . SER A 1 401 ? 32.474 3.206 -22.966 1.00 91.75 401 SER A N 1
ATOM 3103 C CA . SER A 1 401 ? 32.449 1.884 -23.574 1.00 91.75 401 SER A CA 1
ATOM 3104 C C . SER A 1 401 ? 31.335 1.018 -22.987 1.00 91.75 401 SER A C 1
ATOM 3106 O O . SER A 1 401 ? 31.056 1.039 -21.782 1.00 91.75 401 SER A O 1
ATOM 3108 N N . LEU A 1 402 ? 30.704 0.235 -23.855 1.00 93.38 402 LEU A N 1
ATOM 3109 C CA . LEU A 1 402 ? 29.682 -0.729 -23.487 1.00 93.38 402 LEU A CA 1
ATOM 3110 C C . LEU A 1 402 ? 29.932 -2.010 -24.272 1.00 93.38 402 LEU A C 1
ATOM 3112 O O . LEU A 1 402 ? 29.735 -2.051 -25.483 1.00 93.38 402 LEU A O 1
ATOM 3116 N N . PHE A 1 403 ? 30.339 -3.056 -23.566 1.00 95.31 403 PHE A N 1
ATOM 3117 C CA . PHE A 1 403 ? 30.515 -4.383 -24.132 1.00 95.31 403 PHE A CA 1
ATOM 3118 C C . PHE A 1 403 ? 29.406 -5.309 -23.652 1.00 95.31 403 PHE A C 1
ATOM 3120 O O . PHE A 1 403 ? 29.078 -5.318 -22.465 1.00 95.31 403 PHE A O 1
ATOM 3127 N N . LEU A 1 404 ? 28.847 -6.096 -24.566 1.00 95.56 404 LEU A N 1
ATOM 3128 C CA . LEU A 1 404 ? 27.793 -7.069 -24.301 1.00 95.56 404 LEU A CA 1
ATOM 3129 C C . LEU A 1 404 ? 28.307 -8.487 -24.545 1.00 95.56 404 LEU A C 1
ATOM 3131 O O . LEU A 1 404 ? 29.081 -8.737 -25.467 1.00 95.56 404 LEU A O 1
ATOM 3135 N N . TYR A 1 405 ? 27.835 -9.412 -23.721 1.00 94.50 405 TYR A N 1
ATOM 3136 C CA . TYR A 1 405 ? 28.156 -10.832 -23.783 1.00 94.50 405 TYR A CA 1
ATOM 3137 C C . TYR A 1 405 ? 26.865 -11.652 -23.732 1.00 94.50 405 TYR A C 1
ATOM 3139 O O . TYR A 1 405 ? 25.974 -11.356 -22.929 1.00 94.50 405 TYR A O 1
ATOM 3147 N N . ALA A 1 406 ? 26.758 -12.662 -24.594 1.00 93.19 406 ALA A N 1
ATOM 3148 C CA . ALA A 1 406 ? 25.639 -13.606 -24.634 1.00 93.19 406 ALA A CA 1
ATOM 3149 C C . ALA A 1 406 ? 26.109 -14.955 -25.203 1.00 93.19 406 ALA A C 1
ATOM 3151 O O . ALA A 1 406 ? 26.253 -15.085 -26.419 1.00 93.19 406 ALA A O 1
ATOM 3152 N N . ARG A 1 407 ? 26.416 -15.931 -24.335 1.00 91.75 407 ARG A N 1
ATOM 3153 C CA . ARG A 1 407 ? 26.905 -17.277 -24.714 1.00 91.75 407 ARG A CA 1
ATOM 3154 C C . ARG A 1 407 ? 26.495 -18.330 -23.677 1.00 91.75 407 ARG A C 1
ATOM 3156 O O . ARG A 1 407 ? 26.003 -17.990 -22.610 1.00 91.75 407 ARG A O 1
ATOM 3163 N N . SER A 1 408 ? 26.736 -19.607 -23.971 1.00 89.06 408 SER A N 1
ATOM 3164 C CA . SER A 1 408 ? 26.461 -20.737 -23.066 1.00 89.06 408 SER A CA 1
ATOM 3165 C C . SER A 1 408 ? 27.499 -20.937 -21.955 1.00 89.06 408 SER A C 1
ATOM 3167 O O . SER A 1 408 ? 27.240 -21.674 -21.010 1.00 89.06 408 SER A O 1
ATOM 3169 N N . ALA A 1 409 ? 28.673 -20.310 -22.057 1.00 91.38 409 ALA A N 1
ATOM 3170 C CA . ALA A 1 409 ? 29.737 -20.406 -21.061 1.00 91.38 409 ALA A CA 1
ATOM 3171 C C . ALA A 1 409 ? 29.963 -19.051 -20.367 1.00 91.38 409 ALA A C 1
ATOM 3173 O O . ALA A 1 409 ? 29.671 -18.013 -20.961 1.00 91.38 409 ALA A O 1
ATOM 3174 N N . PRO A 1 410 ? 30.488 -19.026 -19.130 1.00 91.75 410 PRO A N 1
ATOM 3175 C CA . PRO A 1 410 ? 30.929 -17.790 -18.492 1.00 91.75 410 PRO A CA 1
ATOM 3176 C C . PRO A 1 410 ? 32.064 -17.102 -19.272 1.00 91.75 410 PRO A C 1
ATOM 3178 O O . PRO A 1 410 ? 32.882 -17.789 -19.892 1.00 91.75 410 PRO A O 1
ATOM 3181 N N . PRO A 1 411 ? 32.164 -15.761 -19.217 1.00 91.19 411 PRO A N 1
ATOM 3182 C CA . PRO A 1 411 ? 33.221 -15.035 -19.909 1.00 91.19 411 PRO A CA 1
ATOM 3183 C C . PRO A 1 411 ? 34.596 -15.372 -19.319 1.00 91.19 411 PRO A C 1
ATOM 3185 O O . PRO A 1 411 ? 34.858 -15.128 -18.141 1.00 91.19 411 PRO A O 1
ATOM 3188 N N . ALA A 1 412 ? 35.496 -15.890 -20.155 1.00 89.06 412 ALA A N 1
ATOM 3189 C CA . ALA A 1 412 ? 36.891 -16.117 -19.783 1.00 89.06 412 ALA A CA 1
ATOM 3190 C C . ALA A 1 412 ? 37.745 -14.872 -20.075 1.00 89.06 412 ALA A C 1
ATOM 3192 O O . ALA A 1 412 ? 38.612 -14.518 -19.275 1.00 89.06 412 ALA A O 1
ATOM 3193 N N . SER A 1 413 ? 37.439 -14.152 -21.159 1.00 91.94 413 SER A N 1
ATOM 3194 C CA . SER A 1 413 ? 38.146 -12.956 -21.627 1.00 91.94 413 SER A CA 1
ATOM 3195 C C . SER A 1 413 ? 37.673 -11.683 -20.927 1.00 91.94 413 SER A C 1
ATOM 3197 O O . SER A 1 413 ? 36.524 -11.587 -20.477 1.00 91.94 413 SER A O 1
ATOM 3199 N N . TRP A 1 414 ? 38.517 -10.651 -20.902 1.00 92.19 414 TRP A N 1
ATOM 3200 C CA . TRP A 1 414 ? 38.064 -9.303 -20.557 1.00 92.19 414 TRP A CA 1
ATOM 3201 C C . TRP A 1 414 ? 37.411 -8.609 -21.761 1.00 92.19 414 TRP A C 1
ATOM 3203 O O . TRP A 1 414 ? 37.729 -8.937 -22.912 1.00 92.19 414 TRP A O 1
ATOM 3213 N N . PRO A 1 415 ? 36.520 -7.629 -21.513 1.00 90.75 415 PRO A N 1
ATOM 3214 C CA . PRO A 1 415 ? 36.012 -6.747 -22.555 1.00 90.75 415 PRO A CA 1
ATOM 3215 C C . PRO A 1 415 ? 37.157 -6.114 -23.354 1.00 90.75 415 PRO A C 1
ATOM 3217 O O . PRO A 1 415 ? 38.093 -5.566 -22.770 1.00 90.75 415 PRO A O 1
ATOM 3220 N N . GLY A 1 416 ? 37.081 -6.212 -24.682 1.00 84.69 416 GLY A N 1
ATOM 3221 C CA . GLY A 1 416 ? 38.090 -5.691 -25.610 1.00 84.69 416 GLY A CA 1
ATOM 3222 C C . GLY A 1 416 ? 39.220 -6.659 -25.994 1.00 84.69 416 GLY A C 1
ATOM 3223 O O . GLY A 1 416 ? 39.918 -6.375 -26.961 1.00 84.69 416 GLY A O 1
ATOM 3224 N N . ASP A 1 417 ? 39.379 -7.802 -25.314 1.00 84.56 417 ASP A N 1
ATOM 3225 C CA . ASP A 1 417 ? 40.477 -8.750 -25.593 1.00 84.56 417 ASP A CA 1
ATOM 3226 C C . ASP A 1 417 ? 40.135 -9.813 -26.660 1.00 84.56 417 ASP A C 1
ATOM 3228 O O . ASP A 1 417 ? 41.020 -10.524 -27.133 1.00 84.56 417 ASP A O 1
ATOM 3232 N N . GLY A 1 418 ? 38.871 -9.923 -27.085 1.00 78.56 418 GLY A N 1
ATOM 3233 C CA . GLY A 1 418 ? 38.454 -10.911 -28.083 1.00 78.56 418 GLY A CA 1
ATOM 3234 C C . GLY A 1 418 ? 37.043 -10.692 -28.641 1.00 78.56 418 GLY A C 1
ATOM 3235 O O . GLY A 1 418 ? 36.296 -9.859 -28.124 1.00 78.56 418 GLY A O 1
ATOM 3236 N N . PRO A 1 419 ? 36.643 -11.463 -29.673 1.00 82.88 419 PRO A N 1
ATOM 3237 C CA . PRO A 1 419 ? 35.352 -11.314 -30.355 1.00 82.88 419 PRO A CA 1
ATOM 3238 C C . PRO A 1 419 ? 34.156 -11.814 -29.527 1.00 82.88 419 PRO A C 1
ATOM 3240 O O . PRO A 1 419 ? 33.014 -11.752 -29.975 1.00 82.88 419 PRO A O 1
ATOM 3243 N N . GLU A 1 420 ? 34.392 -12.365 -28.334 1.00 86.94 420 GLU A N 1
ATOM 3244 C CA . GLU A 1 420 ? 33.317 -12.816 -27.451 1.00 86.94 420 GLU A CA 1
ATOM 3245 C C . GLU A 1 420 ? 32.551 -11.665 -26.788 1.00 86.94 420 GLU A C 1
ATOM 3247 O O . GLU A 1 420 ? 31.381 -11.840 -26.450 1.00 86.94 420 GLU A O 1
ATOM 3252 N N . TRP A 1 421 ? 33.192 -10.501 -26.655 1.00 91.25 421 TRP A N 1
ATOM 3253 C CA . TRP A 1 421 ? 32.599 -9.270 -26.146 1.00 91.25 421 TRP A CA 1
ATOM 3254 C C . TRP A 1 421 ? 32.269 -8.338 -27.310 1.00 91.25 421 TRP A C 1
ATOM 3256 O O . TRP A 1 421 ? 33.162 -7.835 -27.991 1.00 91.25 421 TRP A O 1
ATOM 3266 N N . ILE A 1 422 ? 30.982 -8.081 -27.518 1.00 92.06 422 ILE A N 1
ATOM 3267 C CA . ILE A 1 422 ? 30.494 -7.235 -28.607 1.00 92.06 422 ILE A CA 1
ATOM 3268 C C . ILE A 1 422 ? 30.471 -5.784 -28.137 1.00 92.06 422 ILE A C 1
ATOM 3270 O O . ILE A 1 422 ? 29.803 -5.460 -27.156 1.00 92.06 422 ILE A O 1
ATOM 3274 N N . ASP A 1 423 ? 31.193 -4.907 -28.837 1.00 91.38 423 ASP A N 1
ATOM 3275 C CA . ASP A 1 423 ? 31.150 -3.463 -28.591 1.00 91.38 423 ASP A CA 1
ATOM 3276 C C . ASP A 1 423 ? 29.814 -2.900 -29.091 1.00 91.38 423 ASP A C 1
ATOM 3278 O O . ASP A 1 423 ? 29.621 -2.672 -30.288 1.00 91.38 423 ASP A O 1
ATOM 3282 N N . ALA A 1 424 ? 28.900 -2.647 -28.158 1.00 89.31 424 ALA A N 1
ATOM 3283 C CA . ALA A 1 424 ? 27.543 -2.186 -28.427 1.00 89.31 424 ALA A CA 1
ATOM 3284 C C . ALA A 1 424 ? 27.479 -0.811 -29.105 1.00 89.31 424 ALA A C 1
ATOM 3286 O O . ALA A 1 424 ? 26.409 -0.416 -29.568 1.00 89.31 424 ALA A O 1
ATOM 3287 N N . THR A 1 425 ? 28.589 -0.066 -29.127 1.00 84.44 425 THR A N 1
ATOM 3288 C CA . THR A 1 425 ? 28.674 1.245 -29.782 1.00 84.44 425 THR A CA 1
ATOM 3289 C C . THR A 1 425 ? 29.098 1.155 -31.246 1.00 84.44 425 THR A C 1
ATOM 3291 O O . THR A 1 425 ? 28.899 2.111 -31.994 1.00 84.44 425 THR A O 1
ATOM 3294 N N . ARG A 1 426 ? 29.680 0.024 -31.664 1.00 84.31 426 ARG A N 1
ATOM 3295 C CA . ARG A 1 426 ? 30.281 -0.153 -32.999 1.00 84.31 426 ARG A CA 1
ATOM 3296 C C . ARG A 1 426 ? 29.731 -1.346 -33.770 1.00 84.31 426 ARG A C 1
ATOM 3298 O O . ARG A 1 426 ? 29.935 -1.416 -34.977 1.00 84.31 426 ARG A O 1
ATOM 3305 N N . GLN A 1 427 ? 29.089 -2.286 -33.087 1.00 87.88 427 GLN A N 1
ATOM 3306 C CA . GLN A 1 427 ? 28.628 -3.553 -33.642 1.00 87.88 427 GLN A CA 1
ATOM 3307 C C . GLN A 1 427 ? 27.145 -3.771 -33.337 1.00 87.88 427 GLN A C 1
ATOM 3309 O O . GLN A 1 427 ? 26.601 -3.209 -32.382 1.00 87.88 427 GLN A O 1
ATOM 3314 N N . GLU A 1 428 ? 26.499 -4.607 -34.149 1.00 86.88 428 GLU A N 1
ATOM 3315 C CA . GLU A 1 428 ? 25.133 -5.059 -33.890 1.00 86.88 428 GLU A CA 1
ATOM 3316 C C . GLU A 1 428 ? 25.066 -5.854 -32.588 1.00 86.88 428 GLU A C 1
ATOM 3318 O O . GLU A 1 428 ? 25.977 -6.608 -32.239 1.00 86.88 428 GLU A O 1
ATOM 3323 N N . TRP A 1 429 ? 23.988 -5.652 -31.837 1.00 89.44 429 TRP A N 1
ATOM 3324 C CA . TRP A 1 429 ? 23.844 -6.265 -30.526 1.00 89.44 429 TRP A CA 1
ATOM 3325 C C . TRP A 1 429 ? 23.587 -7.767 -30.661 1.00 89.44 429 TRP A C 1
ATOM 3327 O O . TRP A 1 429 ? 22.954 -8.200 -31.625 1.00 89.44 429 TRP A O 1
ATOM 3337 N N . PRO A 1 430 ? 24.011 -8.582 -29.675 1.00 89.75 430 PRO A N 1
ATOM 3338 C CA . PRO A 1 430 ? 23.573 -9.969 -29.621 1.00 89.75 430 PRO A CA 1
ATOM 3339 C C . PRO A 1 430 ? 22.041 -10.032 -29.673 1.00 89.75 430 PRO A C 1
ATOM 3341 O O . PRO A 1 430 ? 21.385 -9.264 -28.965 1.00 89.75 430 PRO A O 1
ATOM 3344 N N . VAL A 1 431 ? 21.474 -10.965 -30.447 1.00 89.25 431 VAL A N 1
ATOM 3345 C CA . VAL A 1 431 ? 20.012 -11.141 -30.607 1.00 89.25 431 VAL A CA 1
ATOM 3346 C C . VAL A 1 431 ? 19.306 -11.165 -29.250 1.00 89.25 431 VAL A C 1
ATOM 3348 O O . VAL A 1 431 ? 18.292 -10.500 -29.024 1.00 89.25 431 VAL A O 1
ATOM 3351 N N . ASP A 1 432 ? 19.906 -11.875 -28.296 1.00 89.00 432 ASP A N 1
ATOM 3352 C CA . ASP A 1 432 ? 19.395 -11.977 -26.942 1.00 89.00 432 ASP A CA 1
ATOM 3353 C C . ASP A 1 432 ? 19.365 -10.660 -26.186 1.00 89.00 432 ASP A C 1
ATOM 3355 O O . ASP A 1 432 ? 18.516 -10.541 -25.315 1.00 89.00 432 ASP A O 1
ATOM 3359 N N . TRP A 1 433 ? 20.245 -9.700 -26.479 1.00 89.75 433 TRP A N 1
ATOM 3360 C CA . TRP A 1 433 ? 20.277 -8.360 -25.884 1.00 89.75 433 TRP A CA 1
ATOM 3361 C C . TR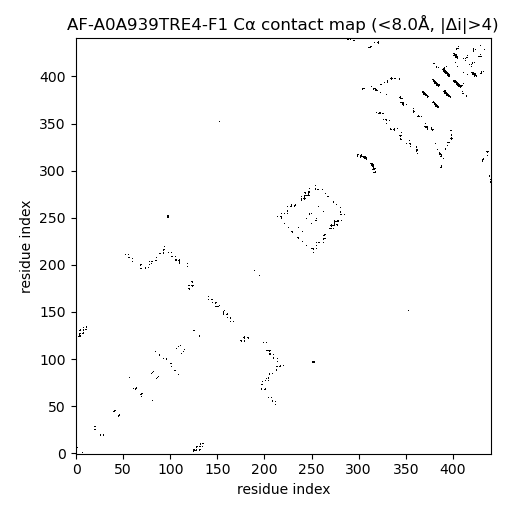P A 1 433 ? 19.336 -7.377 -26.581 1.00 89.75 433 TRP A C 1
ATOM 3363 O O . TRP A 1 433 ? 18.742 -6.541 -25.888 1.00 89.75 433 TRP A O 1
ATOM 3373 N N . ASP A 1 434 ? 19.187 -7.509 -27.898 1.00 88.94 434 ASP A N 1
ATOM 3374 C CA . ASP A 1 434 ? 18.349 -6.653 -28.741 1.00 88.94 434 ASP A CA 1
ATOM 3375 C C . ASP A 1 434 ? 16.847 -6.901 -28.520 1.00 88.94 434 ASP A C 1
ATOM 3377 O O . ASP A 1 434 ? 16.050 -5.965 -28.418 1.00 88.94 434 ASP A O 1
ATOM 3381 N N . ARG A 1 435 ? 16.454 -8.164 -28.304 1.00 87.06 435 ARG A N 1
ATOM 3382 C CA . ARG A 1 435 ? 15.057 -8.532 -28.032 1.00 87.06 435 ARG A CA 1
ATOM 3383 C C . ARG A 1 435 ? 14.511 -7.841 -26.775 1.00 87.06 435 ARG A C 1
ATOM 3385 O O . ARG A 1 435 ? 15.128 -7.862 -25.707 1.00 87.06 435 ARG A O 1
ATOM 3392 N N . ASN A 1 436 ? 13.321 -7.246 -26.881 1.00 85.38 436 ASN A N 1
ATOM 3393 C CA . ASN A 1 436 ? 12.659 -6.608 -25.745 1.00 85.38 436 ASN A CA 1
ATOM 3394 C C . ASN A 1 436 ? 11.919 -7.640 -24.883 1.00 85.38 436 ASN A C 1
ATOM 3396 O O . ASN A 1 436 ? 10.855 -8.122 -25.259 1.00 85.38 436 ASN A O 1
ATOM 3400 N N . ASP A 1 437 ? 12.471 -7.930 -23.707 1.00 85.56 437 ASP A N 1
ATOM 3401 C CA . ASP A 1 437 ? 11.891 -8.872 -22.742 1.00 85.56 437 ASP A CA 1
ATOM 3402 C C . ASP A 1 437 ? 10.994 -8.184 -21.699 1.00 85.56 437 ASP A C 1
ATOM 3404 O O . ASP A 1 437 ? 10.497 -8.827 -20.776 1.00 85.56 437 ASP A O 1
ATOM 3408 N N . GLN A 1 438 ? 10.782 -6.866 -21.815 1.00 84.56 438 GLN A N 1
ATOM 3409 C CA . GLN A 1 438 ? 9.915 -6.150 -20.888 1.00 84.56 438 GLN A CA 1
ATOM 3410 C C . GLN A 1 438 ? 8.473 -6.622 -21.033 1.00 84.56 438 GLN A C 1
ATOM 3412 O O . GLN A 1 438 ? 7.851 -6.491 -22.090 1.00 84.56 438 GLN A O 1
ATOM 3417 N N . ILE A 1 439 ? 7.927 -7.104 -19.919 1.00 76.75 439 ILE A N 1
ATOM 3418 C CA . ILE A 1 439 ? 6.500 -7.377 -19.806 1.00 76.75 439 ILE A CA 1
ATOM 3419 C C . ILE A 1 439 ? 5.767 -6.039 -19.888 1.00 76.75 439 ILE A C 1
ATOM 3421 O O . ILE A 1 439 ? 6.046 -5.123 -19.104 1.00 76.75 439 ILE A O 1
ATOM 3425 N N . VAL A 1 440 ? 4.847 -5.926 -20.844 1.00 73.00 440 VAL A N 1
ATOM 3426 C CA . VAL A 1 440 ? 4.000 -4.740 -21.000 1.00 73.00 440 VAL A CA 1
ATOM 3427 C C . VAL A 1 440 ? 3.181 -4.583 -19.714 1.00 73.00 440 VAL A C 1
ATOM 3429 O O . VAL A 1 440 ? 2.582 -5.545 -19.253 1.00 73.00 440 VAL A O 1
ATOM 3432 N N . ARG A 1 441 ? 3.201 -3.406 -19.082 1.00 59.69 441 ARG A N 1
ATOM 3433 C CA . ARG A 1 441 ? 2.467 -3.137 -17.833 1.00 59.69 441 ARG A CA 1
ATOM 3434 C C . ARG A 1 441 ? 1.566 -1.921 -17.942 1.00 59.69 441 ARG A C 1
ATOM 3436 O O . ARG A 1 441 ? 1.900 -0.997 -18.723 1.00 59.69 441 ARG A O 1
#

Radius of gyration: 29.02 Å; Cα contacts (8 Å, |Δi|>4): 490; chains: 1; bounding box: 76×52×70 Å

Secondary structure (DSSP, 8-state):
---HHHHHHHHHHHHHHHHHHHSHHHHHHHHHHHHHHHHHHTSHHHHHHHHHHHHHHHHHHHHHHHHTS--GGGHHHHHHHIIIIIHHHHHHHHH-SSHHHHHHHHHHHHHSHHHHHHHHHHTSPPPHHHHHHHHHHHHHHHHHHHHHTTS-TTSSHHHHHHHHHHHHHHHHHHHHHHHHHHHHHHGGGS-HHHHHHHHHHHHHHHHHHHHHHHHHHHHHHHHHHHHHHHHHSTT--HHHHHHHHHHTTT-HHHHHH--GGGGS--S--SHHHHHHHHHHHHHHHHHHHHHHHHHHHHHHHTTT--SB-TTS-BS--TTHHHHHHHHHHHHHHHHHHHGGGTS----GGGHHHHH-SGGGTT--SS--EEEEE-TTSS-EEEEEE-TTS-EEEEEESSSS--EEEEESS---SPTTSSTTSEETTTSPPPHHHHS--PPP-

Solvent-accessible surface area (backbone atoms only — not comparable to full-atom values): 24001 Å² total; per-residue (Å²): 132,86,50,46,46,56,51,23,50,51,52,52,52,50,51,51,51,50,54,40,56,69,37,78,84,46,26,64,57,50,53,50,47,52,49,48,50,54,56,50,56,66,34,69,70,50,41,52,52,52,53,50,50,52,51,48,52,50,50,53,49,56,55,30,38,77,72,69,59,46,58,81,87,47,49,62,58,49,53,49,44,45,58,69,52,42,46,55,50,50,60,46,31,70,73,45,68,28,55,69,60,42,50,51,52,36,48,45,56,22,71,22,71,65,38,56,52,52,51,51,47,62,76,43,62,52,61,46,74,57,30,38,51,49,54,53,52,50,51,51,48,52,52,48,50,58,53,45,71,72,48,61,76,90,65,57,30,67,58,56,49,47,52,49,50,52,50,54,50,49,51,53,49,50,43,48,54,50,26,52,54,52,48,68,74,44,53,93,77,54,61,63,65,59,54,49,39,53,56,46,42,54,31,49,50,44,53,67,42,44,65,57,40,51,51,50,32,35,51,54,34,47,54,54,42,55,55,50,31,54,72,73,35,87,84,72,48,71,55,36,56,50,13,33,57,58,28,33,68,84,37,36,39,45,40,62,64,58,45,76,78,70,45,57,88,78,76,65,98,35,41,67,46,25,20,49,58,33,34,51,53,42,54,50,53,50,52,34,50,51,51,27,50,52,52,52,52,50,40,59,73,27,56,83,44,84,60,58,46,98,83,66,29,63,52,33,52,62,58,47,41,23,50,52,51,48,48,52,48,49,49,53,52,41,37,73,42,14,68,84,57,74,66,26,52,76,54,53,90,50,52,69,70,72,53,56,66,40,75,81,37,67,45,58,94,82,59,64,69,48,50,49,44,46,97,86,18,52,35,36,40,35,37,31,67,40,92,68,52,40,23,47,31,38,25,28,61,50,69,84,50,47,24,38,34,77,43,74,58,79,84,86,72,60,59,81,75,49,88,73,37,37,43,59,85,84,44,83,62,56,56,68,72,65,54,83,59,70,72,54,125

Mean predicted aligned error: 11.9 Å